Protein AF-A0A7Y5NDA0-F1 (afdb_monomer)

Structure (mmCIF, N/CA/C/O backbone):
data_AF-A0A7Y5NDA0-F1
#
_entry.id   AF-A0A7Y5NDA0-F1
#
loop_
_atom_site.group_PDB
_atom_site.id
_atom_site.type_symbol
_atom_site.label_atom_id
_atom_site.label_alt_id
_atom_site.label_comp_id
_atom_site.label_asym_id
_atom_site.label_entity_id
_atom_site.label_seq_id
_atom_site.pdbx_PDB_ins_code
_atom_site.Cartn_x
_atom_site.Cartn_y
_atom_site.Cartn_z
_atom_site.occupancy
_atom_site.B_iso_or_equiv
_atom_site.auth_seq_id
_atom_site.auth_comp_id
_atom_site.auth_asym_id
_atom_site.auth_atom_id
_atom_site.pdbx_PDB_model_num
ATOM 1 N N . MET A 1 1 ? 15.638 20.061 -11.195 1.00 34.09 1 MET A N 1
ATOM 2 C CA . MET A 1 1 ? 14.274 19.752 -11.671 1.00 34.09 1 MET A CA 1
ATOM 3 C C . MET A 1 1 ? 14.182 20.192 -13.124 1.00 34.09 1 MET A C 1
ATOM 5 O O . MET A 1 1 ? 14.637 21.301 -13.393 1.00 34.09 1 MET A O 1
ATOM 9 N N . PRO A 1 2 ? 13.702 19.348 -14.053 1.00 31.92 2 PRO A N 1
ATOM 10 C CA . PRO A 1 2 ? 13.445 19.763 -15.433 1.00 31.92 2 PRO A CA 1
ATOM 11 C C . PRO A 1 2 ? 12.494 20.969 -15.469 1.00 31.92 2 PRO A C 1
ATOM 13 O O . PRO A 1 2 ? 11.670 21.138 -14.569 1.00 31.92 2 PRO A O 1
ATOM 16 N N . SER A 1 3 ? 12.638 21.820 -16.480 1.00 37.91 3 SER A N 1
ATOM 17 C CA . SER A 1 3 ? 11.752 22.954 -16.754 1.00 37.91 3 SER A CA 1
ATOM 18 C C . SER A 1 3 ? 10.293 22.511 -16.907 1.00 37.91 3 SER A C 1
ATOM 20 O O . SER A 1 3 ? 10.007 21.429 -17.406 1.00 37.91 3 SER A O 1
ATOM 22 N N . ASN A 1 4 ? 9.368 23.376 -16.489 1.00 44.75 4 ASN A N 1
ATOM 23 C CA . ASN A 1 4 ? 7.936 23.124 -16.270 1.00 44.75 4 ASN A CA 1
ATOM 24 C C . ASN A 1 4 ? 7.090 22.848 -17.546 1.00 44.75 4 ASN A C 1
ATOM 26 O O . ASN A 1 4 ? 5.899 23.142 -17.534 1.00 44.75 4 ASN A O 1
ATOM 30 N N . ASN A 1 5 ? 7.680 22.371 -18.653 1.00 55.22 5 ASN A N 1
ATOM 31 C CA . ASN A 1 5 ? 6.973 22.190 -19.933 1.00 55.22 5 ASN A CA 1
ATOM 32 C C . ASN A 1 5 ? 7.448 21.011 -20.816 1.00 55.22 5 ASN A C 1
ATOM 34 O O . ASN A 1 5 ? 6.911 20.847 -21.909 1.00 55.22 5 ASN A O 1
ATOM 38 N N . ASP A 1 6 ? 8.426 20.203 -20.385 1.00 70.81 6 ASP A N 1
ATOM 39 C CA . ASP A 1 6 ? 8.920 19.064 -21.181 1.00 70.81 6 ASP A CA 1
ATOM 40 C C . ASP A 1 6 ? 8.154 17.782 -20.815 1.00 70.81 6 ASP A C 1
ATOM 42 O O . ASP A 1 6 ? 8.123 17.414 -19.638 1.00 70.81 6 ASP A O 1
ATOM 46 N N . LYS A 1 7 ? 7.565 17.084 -21.803 1.00 90.00 7 LYS A N 1
ATOM 47 C CA . LYS A 1 7 ? 6.908 15.786 -21.570 1.00 90.00 7 LYS A CA 1
A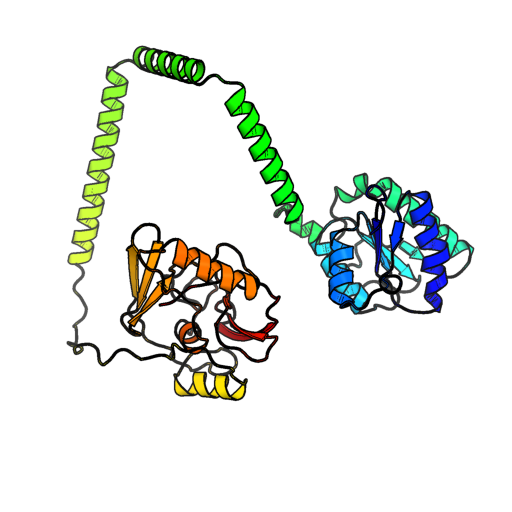TOM 48 C C . LYS A 1 7 ? 7.955 14.755 -21.151 1.00 90.00 7 LYS A C 1
ATOM 50 O O . LYS A 1 7 ? 8.962 14.586 -21.832 1.00 90.00 7 LYS A O 1
ATOM 55 N N . LEU A 1 8 ? 7.748 14.052 -20.048 1.00 93.25 8 LEU A N 1
ATOM 56 C CA . LEU A 1 8 ? 8.723 13.111 -19.499 1.00 93.25 8 LEU A CA 1
ATOM 57 C C . LEU A 1 8 ? 8.429 11.682 -19.972 1.00 93.25 8 LEU A C 1
ATOM 59 O O . LEU A 1 8 ? 7.311 11.194 -19.828 1.00 93.25 8 LEU A O 1
ATOM 63 N N . CYS A 1 9 ? 9.436 10.985 -20.500 1.00 95.50 9 CYS A N 1
ATOM 64 C CA . CYS A 1 9 ? 9.354 9.557 -20.804 1.00 95.50 9 CYS A CA 1
ATOM 65 C C . CYS A 1 9 ? 10.342 8.785 -19.929 1.00 95.50 9 CYS A C 1
ATOM 67 O O . CYS A 1 9 ? 11.556 8.906 -20.101 1.00 95.50 9 CYS A O 1
ATOM 69 N N . PHE A 1 10 ? 9.834 7.974 -19.005 1.00 95.69 10 PHE A N 1
ATOM 70 C CA . PHE A 1 10 ? 10.687 7.172 -18.132 1.00 95.69 10 PHE A CA 1
ATOM 71 C C . PHE A 1 10 ? 10.937 5.784 -18.710 1.00 95.69 10 PHE A C 1
ATOM 73 O O . PHE A 1 10 ? 10.031 5.140 -19.240 1.00 95.69 10 PHE A O 1
ATOM 80 N N . VAL A 1 11 ? 12.188 5.340 -18.631 1.00 96.12 11 VAL A N 1
ATOM 81 C CA . VAL A 1 11 ? 12.659 4.121 -19.286 1.00 96.12 11 VAL A CA 1
ATOM 82 C C . VAL A 1 11 ? 13.026 3.080 -18.236 1.00 96.12 11 VAL A C 1
ATOM 84 O O . VAL A 1 11 ? 14.002 3.242 -17.501 1.00 96.12 11 VAL A O 1
ATOM 87 N N . LEU A 1 12 ? 12.242 2.004 -18.199 1.00 94.69 12 LEU A N 1
ATOM 88 C CA . LEU A 1 12 ? 12.467 0.813 -17.386 1.00 94.69 12 LEU A CA 1
ATOM 89 C C . LEU A 1 12 ? 13.293 -0.162 -18.222 1.00 94.69 12 LEU A C 1
ATOM 91 O O . LEU A 1 12 ? 12.818 -0.674 -19.234 1.00 94.69 12 LEU A O 1
ATOM 95 N N . MET A 1 13 ? 14.552 -0.378 -17.857 1.00 92.50 13 MET A N 1
ATOM 96 C CA . MET A 1 13 ? 15.471 -1.179 -18.664 1.00 92.50 13 MET A CA 1
ATOM 97 C C . MET A 1 13 ? 16.545 -1.823 -17.782 1.00 92.50 13 MET A C 1
ATOM 99 O O . MET A 1 13 ? 17.006 -1.183 -16.833 1.00 92.50 13 MET A O 1
ATOM 103 N N . PRO A 1 14 ? 17.014 -3.044 -18.106 1.00 87.62 14 PRO A N 1
ATOM 104 C CA . PRO A 1 14 ? 18.167 -3.631 -17.434 1.00 87.62 14 PRO A CA 1
ATOM 105 C C . PRO A 1 14 ? 19.421 -2.752 -17.572 1.00 87.62 14 PRO A C 1
ATOM 107 O O . PRO A 1 14 ? 19.750 -2.279 -18.661 1.00 87.62 14 PRO A O 1
ATOM 110 N N . PHE A 1 15 ? 20.187 -2.589 -16.491 1.00 82.62 15 PHE A N 1
ATOM 111 C CA . PHE A 1 15 ? 21.455 -1.845 -16.503 1.00 82.62 15 PHE A CA 1
ATOM 112 C C . PHE A 1 15 ? 22.602 -2.669 -17.101 1.00 82.62 15 PHE A C 1
ATOM 114 O O . PHE A 1 15 ? 23.577 -2.997 -16.424 1.00 82.62 15 PHE A O 1
ATOM 121 N N . ARG A 1 16 ? 22.478 -3.035 -18.378 1.00 82.88 16 ARG A N 1
ATOM 122 C CA . ARG A 1 16 ? 23.508 -3.772 -19.112 1.00 82.88 16 ARG A CA 1
ATOM 123 C C . ARG A 1 16 ? 24.171 -2.897 -20.170 1.00 82.88 16 ARG A C 1
ATOM 125 O O . ARG A 1 16 ? 23.541 -2.031 -20.775 1.00 82.88 16 ARG A O 1
ATOM 132 N N . ASN A 1 17 ? 25.461 -3.129 -20.400 1.00 82.06 17 ASN A N 1
ATOM 133 C CA . ASN A 1 17 ? 26.250 -2.318 -21.328 1.00 82.06 17 ASN A CA 1
ATOM 134 C C . ASN A 1 17 ? 25.899 -2.585 -22.802 1.00 82.06 17 ASN A C 1
ATOM 136 O O . ASN A 1 17 ? 25.958 -1.674 -23.621 1.00 82.06 17 ASN A O 1
ATOM 140 N N . ASP A 1 18 ? 25.499 -3.810 -23.137 1.00 84.06 18 ASP A N 1
ATOM 141 C CA . ASP A 1 18 ? 25.076 -4.211 -24.483 1.00 84.06 18 ASP A CA 1
ATOM 142 C C . ASP A 1 18 ? 23.726 -3.608 -24.900 1.00 84.06 18 ASP A C 1
ATOM 144 O O . ASP A 1 18 ? 23.494 -3.393 -26.084 1.00 84.06 18 ASP A O 1
ATOM 148 N N . LEU A 1 19 ? 22.876 -3.244 -23.936 1.00 88.69 19 LEU A N 1
ATOM 149 C CA . LEU A 1 19 ? 21.615 -2.533 -24.180 1.00 88.69 19 LEU A CA 1
ATOM 150 C C . LEU A 1 19 ? 21.774 -1.006 -24.189 1.00 88.69 19 LEU A C 1
ATOM 152 O O . LEU A 1 19 ? 20.811 -0.264 -24.388 1.00 88.69 19 LEU A O 1
ATOM 156 N N . ARG A 1 20 ? 22.992 -0.494 -23.981 1.00 88.62 20 ARG A N 1
ATOM 157 C CA . ARG A 1 20 ? 23.230 0.952 -23.932 1.00 88.62 20 ARG A CA 1
ATOM 158 C C . ARG A 1 20 ? 22.885 1.631 -25.255 1.00 88.62 20 ARG A C 1
ATOM 160 O O . ARG A 1 20 ? 22.291 2.702 -25.220 1.00 88.62 20 ARG A O 1
ATOM 167 N N . THR A 1 21 ? 23.202 1.000 -26.385 1.00 91.56 21 THR A N 1
ATOM 168 C CA . THR A 1 21 ? 22.882 1.506 -27.731 1.00 91.56 21 THR A CA 1
ATOM 169 C C . THR A 1 21 ? 21.379 1.529 -27.988 1.00 91.56 21 THR A C 1
ATOM 171 O O . THR A 1 21 ? 20.881 2.488 -28.566 1.00 91.56 21 THR A O 1
ATOM 174 N N . VAL A 1 22 ? 20.626 0.550 -27.474 1.00 95.62 22 VAL A N 1
ATOM 175 C CA . VAL A 1 22 ? 19.154 0.558 -27.514 1.00 95.62 22 VAL A CA 1
ATOM 176 C C . VAL A 1 22 ? 18.618 1.818 -26.831 1.00 95.62 22 VAL A C 1
ATOM 178 O O . VAL A 1 22 ? 17.790 2.534 -27.393 1.00 95.62 22 VAL A O 1
ATOM 181 N N . TYR A 1 23 ? 19.142 2.147 -25.647 1.00 95.31 23 TYR A N 1
ATOM 182 C CA . TYR A 1 23 ? 18.744 3.358 -24.936 1.00 95.31 23 TYR A CA 1
ATOM 183 C C . TYR A 1 23 ? 19.170 4.643 -25.660 1.00 95.31 23 TYR A C 1
ATOM 185 O O . TYR A 1 23 ? 18.343 5.527 -25.878 1.00 95.31 23 TYR A O 1
ATOM 193 N N . THR A 1 24 ? 20.445 4.767 -26.037 1.00 92.44 24 THR A N 1
ATOM 194 C CA . THR A 1 24 ? 20.992 6.025 -26.565 1.00 92.44 24 THR A CA 1
ATOM 195 C C . THR A 1 24 ? 20.630 6.289 -28.018 1.00 92.44 24 THR A C 1
ATOM 197 O O . THR A 1 24 ? 20.357 7.432 -28.362 1.00 92.44 24 THR A O 1
ATOM 200 N N . GLU A 1 25 ? 20.642 5.268 -28.873 1.00 92.38 25 GLU A N 1
ATOM 201 C CA . GLU A 1 25 ? 20.460 5.435 -30.320 1.00 92.38 25 GLU A CA 1
ATOM 202 C C . GLU A 1 25 ? 19.008 5.253 -30.752 1.00 92.38 25 GLU A C 1
ATOM 204 O O . GLU A 1 25 ? 18.574 5.931 -31.685 1.00 92.38 25 GLU A O 1
ATOM 209 N N . ALA A 1 26 ? 18.241 4.387 -30.078 1.00 96.62 26 ALA A N 1
ATOM 210 C CA . ALA A 1 26 ? 16.834 4.176 -30.408 1.00 96.62 26 ALA A CA 1
ATOM 211 C C . ALA A 1 26 ? 15.884 4.965 -29.497 1.00 96.62 26 ALA A C 1
ATOM 213 O O . ALA A 1 26 ? 15.166 5.838 -29.983 1.00 96.62 26 ALA A O 1
ATOM 214 N N . ILE A 1 27 ? 15.884 4.689 -28.188 1.00 97.56 27 ILE A N 1
ATOM 215 C CA . ILE A 1 27 ? 14.879 5.238 -27.262 1.00 97.56 27 ILE A CA 1
ATOM 216 C C . ILE A 1 27 ? 15.010 6.758 -27.118 1.00 97.56 27 ILE A C 1
ATOM 218 O O . ILE A 1 27 ? 14.031 7.466 -27.342 1.00 97.56 27 ILE A O 1
ATOM 222 N N . LYS A 1 28 ? 16.203 7.283 -26.794 1.00 96.06 28 LYS A N 1
ATOM 223 C CA . LYS A 1 28 ? 16.413 8.739 -26.683 1.00 96.06 28 LYS A CA 1
ATOM 224 C C . LYS A 1 28 ? 16.078 9.461 -27.984 1.00 96.06 28 LYS A C 1
ATOM 226 O O . LYS A 1 28 ? 15.317 10.419 -27.961 1.00 96.06 28 LYS A O 1
ATOM 231 N N . THR A 1 29 ? 16.561 8.946 -29.114 1.00 94.94 29 THR A N 1
ATOM 232 C CA . THR A 1 29 ? 16.276 9.507 -30.441 1.00 94.94 29 THR A CA 1
ATOM 233 C C . THR A 1 29 ? 14.778 9.560 -30.749 1.00 94.94 29 THR A C 1
ATOM 235 O O . THR A 1 29 ? 14.307 10.539 -31.325 1.00 94.94 29 THR A O 1
ATOM 238 N N . ALA A 1 30 ? 14.026 8.513 -30.397 1.00 97.00 30 ALA A N 1
ATOM 239 C CA . ALA A 1 30 ? 12.579 8.470 -30.584 1.00 97.00 30 ALA A CA 1
ATOM 240 C C . ALA A 1 30 ? 11.863 9.487 -29.686 1.00 97.00 30 ALA A C 1
ATOM 242 O O . ALA A 1 30 ? 11.019 10.242 -30.167 1.00 97.00 30 ALA A O 1
ATOM 243 N N . CYS A 1 31 ? 12.238 9.542 -28.406 1.00 96.81 31 CYS A N 1
ATOM 244 C CA . CYS A 1 31 ? 11.687 10.494 -27.448 1.00 96.81 31 CYS A CA 1
ATOM 245 C C . CYS A 1 31 ? 11.939 11.941 -27.880 1.00 96.81 31 CYS A C 1
ATOM 247 O O . CYS A 1 31 ? 10.984 12.708 -27.971 1.00 96.81 31 CYS A O 1
ATOM 249 N N . ASP A 1 32 ? 13.179 12.290 -28.234 1.00 94.38 32 ASP A N 1
ATOM 250 C CA . ASP A 1 32 ? 13.547 13.651 -28.635 1.00 94.38 32 ASP A CA 1
ATOM 251 C C . ASP A 1 32 ? 12.742 14.113 -29.862 1.00 94.38 32 ASP A C 1
ATOM 253 O O . ASP A 1 32 ? 12.245 15.240 -29.896 1.00 94.38 32 ASP A O 1
ATOM 257 N N . LYS A 1 33 ? 12.544 13.230 -30.853 1.00 93.75 33 LYS A N 1
ATOM 258 C CA . LYS A 1 33 ? 11.717 13.519 -32.040 1.00 93.75 33 LYS A CA 1
ATOM 259 C C . LYS A 1 33 ? 10.239 13.711 -31.705 1.00 93.75 33 LYS A C 1
ATOM 261 O O . LYS A 1 33 ? 9.610 14.598 -32.271 1.00 93.75 33 LYS A O 1
ATOM 266 N N . ALA A 1 34 ? 9.710 12.916 -30.777 1.00 94.31 34 ALA A N 1
ATOM 267 C CA . ALA A 1 34 ? 8.322 12.997 -30.327 1.00 94.31 34 ALA A CA 1
ATOM 268 C C . ALA A 1 34 ? 8.077 14.113 -29.285 1.00 94.31 34 ALA A C 1
ATOM 270 O O . ALA A 1 34 ? 6.958 14.264 -28.791 1.00 94.31 34 ALA A O 1
ATOM 271 N N . GLY A 1 35 ? 9.105 14.894 -28.923 1.00 94.00 35 GLY A N 1
ATOM 272 C CA . GLY A 1 35 ? 9.005 15.971 -27.933 1.00 94.00 35 GLY A CA 1
ATOM 273 C C . GLY A 1 35 ? 8.971 15.491 -26.477 1.00 94.00 35 GLY A C 1
ATOM 274 O O . GLY A 1 35 ? 8.459 16.201 -25.611 1.00 94.00 35 GLY A O 1
ATOM 275 N N . PHE A 1 36 ? 9.496 14.296 -26.203 1.00 94.94 36 PHE A N 1
ATOM 276 C CA . PHE A 1 36 ? 9.657 13.741 -24.863 1.00 94.94 36 PHE A CA 1
ATOM 277 C C . PHE A 1 36 ? 11.116 13.785 -24.414 1.00 94.94 36 PHE A C 1
ATOM 279 O O . PHE A 1 36 ? 12.033 13.462 -25.162 1.00 94.94 36 PHE A O 1
ATOM 286 N N . LYS A 1 37 ? 11.333 14.066 -23.133 1.00 94.25 37 LYS A N 1
ATOM 287 C CA . LYS A 1 37 ? 12.618 13.886 -22.471 1.00 94.25 37 LYS A CA 1
ATOM 288 C C . LYS A 1 37 ? 12.718 12.468 -21.918 1.00 94.25 37 LYS A C 1
ATOM 290 O O . LYS A 1 37 ? 12.041 12.134 -20.946 1.00 94.25 37 LYS A O 1
ATOM 295 N N . ALA A 1 38 ? 13.575 11.646 -22.517 1.00 94.44 38 ALA A N 1
ATOM 296 C CA . ALA A 1 38 ? 13.883 10.313 -22.007 1.00 94.44 38 ALA A CA 1
ATOM 297 C C . ALA A 1 38 ? 14.742 10.383 -20.733 1.00 94.44 38 ALA A C 1
ATOM 299 O O . ALA A 1 38 ? 15.753 11.087 -20.703 1.00 94.44 38 ALA A O 1
ATOM 300 N N . VAL A 1 39 ? 14.355 9.633 -19.699 1.00 91.38 39 VAL A N 1
ATOM 301 C CA . VAL A 1 39 ? 15.121 9.486 -18.454 1.00 91.38 39 VAL A CA 1
ATOM 302 C C . VAL A 1 39 ? 15.179 8.016 -18.056 1.00 91.38 39 VAL A C 1
ATOM 304 O O . VAL A 1 39 ? 14.151 7.341 -18.017 1.00 91.38 39 VAL A O 1
ATOM 307 N N . ARG A 1 40 ? 16.377 7.536 -17.716 1.00 88.94 40 ARG A N 1
ATOM 308 C CA . ARG A 1 40 ? 16.612 6.199 -17.158 1.00 88.94 40 ARG A CA 1
ATOM 309 C C . ARG A 1 40 ? 17.076 6.306 -15.709 1.00 88.94 40 ARG A C 1
ATOM 311 O O . ARG A 1 40 ? 17.690 7.294 -15.315 1.00 88.94 40 ARG A O 1
ATOM 318 N N . ALA A 1 41 ? 16.772 5.285 -14.915 1.00 75.06 41 ALA A N 1
ATOM 319 C CA . ALA A 1 41 ? 17.006 5.282 -13.473 1.00 75.06 41 ALA A CA 1
ATOM 320 C C . ALA A 1 41 ? 18.481 5.473 -13.047 1.00 75.06 41 ALA A C 1
ATOM 322 O O . ALA A 1 41 ? 18.730 6.025 -11.982 1.00 75.06 41 ALA A O 1
ATOM 323 N N . ASP A 1 42 ? 19.464 5.091 -13.865 1.00 71.75 42 ASP A N 1
ATOM 324 C CA . ASP A 1 42 ? 20.896 5.322 -13.604 1.00 71.75 42 ASP A CA 1
ATOM 325 C C . ASP A 1 42 ? 21.373 6.746 -13.946 1.00 71.75 42 ASP A C 1
ATOM 327 O O . ASP A 1 42 ? 22.456 7.150 -13.530 1.00 71.75 42 ASP A O 1
ATOM 331 N N . GLU A 1 43 ? 20.572 7.532 -14.671 1.00 75.25 43 GLU A N 1
ATOM 332 C CA . GLU A 1 43 ? 20.839 8.953 -14.943 1.00 75.25 43 GLU A CA 1
ATOM 333 C C . GLU A 1 43 ? 20.333 9.869 -13.815 1.00 75.25 43 GLU A C 1
ATOM 335 O O . GLU A 1 43 ? 20.537 11.086 -13.843 1.00 75.25 43 GLU A O 1
ATOM 340 N N . LEU A 1 44 ? 19.681 9.291 -12.802 1.00 66.38 44 LEU A N 1
ATOM 341 C CA . LEU A 1 44 ? 19.203 9.990 -11.617 1.00 66.38 44 LEU A CA 1
ATOM 342 C C . LEU A 1 44 ? 20.374 10.225 -10.652 1.00 66.38 44 LEU A C 1
ATOM 344 O O . LEU A 1 44 ? 20.726 9.382 -9.834 1.00 66.38 44 LEU A O 1
ATOM 348 N N . ILE A 1 45 ? 21.010 11.391 -10.767 1.00 51.44 45 ILE A N 1
ATOM 349 C CA . ILE A 1 45 ? 22.143 11.783 -9.919 1.00 51.44 45 ILE A CA 1
ATOM 350 C C . ILE A 1 45 ? 21.623 12.326 -8.575 1.00 51.44 45 ILE A C 1
ATOM 352 O O . ILE A 1 45 ? 21.056 13.419 -8.523 1.00 51.44 45 ILE A O 1
ATOM 356 N N . GLY A 1 46 ? 21.852 11.599 -7.475 1.00 52.56 46 GLY A N 1
ATOM 357 C CA . GLY A 1 46 ? 21.567 12.061 -6.108 1.00 52.56 46 GLY A CA 1
ATOM 358 C C . GLY A 1 46 ? 21.774 10.985 -5.024 1.00 52.56 46 GLY A C 1
ATOM 359 O O . GLY A 1 46 ? 21.818 9.802 -5.344 1.00 52.56 46 GLY A O 1
ATOM 360 N N . PRO A 1 47 ? 21.908 11.356 -3.733 1.00 34.69 47 PRO A N 1
ATOM 361 C CA . PRO A 1 47 ? 22.146 10.424 -2.618 1.00 34.69 47 PRO A CA 1
ATOM 362 C C . PRO A 1 47 ? 20.861 9.715 -2.128 1.00 34.69 47 PRO A C 1
ATOM 364 O O . PRO A 1 47 ? 20.678 9.509 -0.928 1.00 34.69 47 PRO A O 1
ATOM 367 N N . PHE A 1 48 ? 19.930 9.401 -3.032 1.00 46.03 48 PHE A N 1
ATOM 368 C CA . PHE A 1 48 ? 18.561 8.999 -2.699 1.00 46.03 48 PHE A CA 1
ATOM 369 C C . PHE A 1 48 ? 18.324 7.489 -2.838 1.00 46.03 48 PHE A C 1
ATOM 371 O O . PHE A 1 48 ? 19.120 6.747 -3.413 1.00 46.03 48 PHE A O 1
ATOM 378 N N . ASN A 1 49 ? 17.217 7.015 -2.260 1.00 55.50 49 ASN A N 1
ATOM 379 C CA . ASN A 1 49 ? 16.805 5.622 -2.384 1.00 55.50 49 ASN A CA 1
ATOM 380 C C . ASN A 1 49 ? 16.266 5.383 -3.801 1.00 55.50 49 ASN A C 1
ATOM 382 O O . ASN A 1 49 ? 15.139 5.771 -4.103 1.00 55.50 49 ASN A O 1
ATOM 386 N N . ILE A 1 50 ? 17.067 4.700 -4.620 1.00 59.91 50 ILE A N 1
ATOM 387 C CA . ILE A 1 50 ? 16.809 4.387 -6.033 1.00 59.91 50 ILE A CA 1
ATOM 388 C C . ILE A 1 50 ? 15.379 3.869 -6.258 1.00 59.91 50 ILE A C 1
ATOM 390 O O . ILE A 1 50 ? 14.712 4.285 -7.200 1.00 59.91 50 ILE A O 1
ATOM 394 N N . HIS A 1 51 ? 14.857 3.024 -5.363 1.00 60.81 51 HIS A N 1
ATOM 395 C CA . HIS A 1 51 ? 13.510 2.468 -5.509 1.00 60.81 51 HIS A CA 1
ATOM 396 C C . HIS A 1 51 ? 12.405 3.510 -5.339 1.00 60.81 51 HIS A C 1
ATOM 398 O O . HIS A 1 51 ? 11.398 3.448 -6.038 1.00 60.81 51 HIS A O 1
ATOM 404 N N . ARG A 1 52 ? 12.567 4.469 -4.420 1.00 65.44 52 ARG A N 1
ATOM 405 C CA . ARG A 1 52 ? 11.576 5.533 -4.224 1.00 65.44 52 ARG A CA 1
ATOM 406 C C . ARG A 1 52 ? 11.521 6.441 -5.448 1.00 65.44 52 ARG A C 1
ATOM 408 O O . ARG A 1 52 ? 10.428 6.745 -5.918 1.00 65.44 52 ARG A O 1
ATOM 415 N N . ASP A 1 53 ? 12.683 6.809 -5.969 1.00 69.06 53 ASP A N 1
ATOM 416 C CA . ASP A 1 53 ? 12.784 7.698 -7.120 1.00 69.06 53 ASP A CA 1
ATOM 417 C C . ASP A 1 53 ? 12.184 7.031 -8.360 1.00 69.06 53 ASP A C 1
ATOM 419 O O . ASP A 1 53 ? 11.348 7.634 -9.022 1.00 69.06 53 ASP A O 1
ATOM 423 N N . ILE A 1 54 ? 12.497 5.756 -8.620 1.00 78.00 54 ILE A N 1
ATOM 424 C CA . ILE A 1 54 ? 11.896 4.984 -9.721 1.00 78.00 54 ILE A CA 1
ATOM 425 C C . ILE A 1 54 ? 10.366 5.045 -9.669 1.00 78.00 54 ILE A C 1
ATOM 427 O O . ILE A 1 54 ? 9.729 5.354 -10.675 1.00 78.00 54 ILE A O 1
ATOM 431 N N . ILE A 1 55 ? 9.762 4.813 -8.498 1.00 81.44 55 ILE A N 1
ATOM 432 C CA . ILE A 1 55 ? 8.306 4.906 -8.352 1.00 81.44 55 ILE A CA 1
ATOM 433 C C . ILE A 1 55 ? 7.813 6.338 -8.603 1.00 81.44 55 ILE A C 1
ATOM 435 O O . ILE A 1 55 ? 6.852 6.523 -9.348 1.00 81.44 55 ILE A O 1
ATOM 439 N N . GLU A 1 56 ? 8.463 7.361 -8.043 1.00 78.00 56 GLU A N 1
ATOM 440 C CA . GLU A 1 56 ? 8.097 8.767 -8.279 1.00 78.00 56 GLU A CA 1
ATOM 441 C C . GLU A 1 56 ? 8.181 9.147 -9.772 1.00 78.00 56 GLU A C 1
ATOM 443 O O . GLU A 1 56 ? 7.285 9.825 -10.286 1.00 78.00 56 GLU A O 1
ATOM 448 N N . TYR A 1 57 ? 9.183 8.651 -10.502 1.00 85.19 57 TYR A N 1
ATOM 449 C CA . TYR A 1 57 ? 9.316 8.832 -11.949 1.00 85.19 57 TYR A CA 1
ATOM 450 C C . TYR A 1 57 ? 8.224 8.089 -12.727 1.00 85.19 57 TYR A C 1
ATOM 452 O O . TYR A 1 57 ? 7.613 8.680 -13.615 1.00 85.19 57 TYR A O 1
ATOM 460 N N . ILE A 1 58 ? 7.885 6.848 -12.366 1.00 85.75 58 ILE A N 1
ATOM 461 C CA . ILE A 1 58 ? 6.751 6.120 -12.968 1.00 85.75 58 ILE A CA 1
ATOM 462 C C . ILE A 1 58 ? 5.442 6.917 -12.796 1.00 85.75 58 ILE A C 1
ATOM 464 O O . ILE A 1 58 ? 4.652 7.058 -13.739 1.00 85.75 58 ILE A O 1
ATOM 468 N N . PHE A 1 59 ? 5.209 7.469 -11.602 1.00 81.38 59 PHE A N 1
ATOM 469 C CA . PHE A 1 59 ? 4.022 8.278 -11.323 1.00 81.38 59 PHE A CA 1
ATOM 470 C C . PHE A 1 59 ? 3.992 9.573 -12.142 1.00 81.38 59 PHE A C 1
ATOM 472 O O . PHE A 1 59 ? 2.961 9.884 -12.737 1.00 81.38 59 PHE A O 1
ATOM 479 N N . SER A 1 60 ? 5.104 10.306 -12.178 1.00 81.62 60 SER A N 1
ATOM 480 C CA . SER A 1 60 ? 5.180 11.654 -12.757 1.00 81.62 60 SER A CA 1
ATOM 481 C C . SER A 1 60 ? 5.399 11.705 -14.270 1.00 81.62 60 SER A C 1
ATOM 483 O O . SER A 1 60 ? 5.171 12.755 -14.860 1.00 81.62 60 SER A O 1
ATOM 485 N N . SER A 1 61 ? 5.811 10.606 -14.907 1.00 89.00 61 SER A N 1
ATOM 486 C CA . SER A 1 61 ? 6.111 10.598 -16.348 1.00 89.00 61 SER A CA 1
ATOM 487 C C . SER A 1 61 ? 4.868 10.622 -17.224 1.00 89.00 61 SER A C 1
ATOM 489 O O . SER A 1 61 ? 3.861 10.009 -16.892 1.00 89.00 61 SER A O 1
ATOM 491 N N . ASP A 1 62 ? 4.938 11.257 -18.384 1.00 92.12 62 ASP A N 1
ATOM 492 C CA . ASP A 1 62 ? 3.859 11.274 -19.373 1.00 92.12 62 ASP A CA 1
ATOM 493 C C . ASP A 1 62 ? 3.794 9.966 -20.173 1.00 92.12 62 ASP A C 1
ATOM 495 O O . ASP A 1 62 ? 2.708 9.510 -20.521 1.00 92.12 62 ASP A O 1
ATOM 499 N N . ALA A 1 63 ? 4.943 9.324 -20.399 1.00 95.31 63 ALA A N 1
ATOM 500 C CA . ALA A 1 63 ? 5.068 8.032 -21.069 1.00 95.31 63 ALA A CA 1
ATOM 501 C C . ALA A 1 63 ? 6.044 7.108 -20.329 1.00 95.31 63 ALA A C 1
ATOM 503 O O . ALA A 1 63 ? 6.928 7.567 -19.600 1.00 95.31 63 ALA A O 1
ATOM 504 N N . ILE A 1 64 ? 5.889 5.797 -20.521 1.00 96.69 64 ILE A N 1
ATOM 505 C CA . ILE A 1 64 ? 6.810 4.788 -19.990 1.00 96.69 64 ILE A CA 1
ATOM 506 C C . ILE A 1 64 ? 7.221 3.847 -21.118 1.00 96.69 64 ILE A C 1
ATOM 508 O O . ILE A 1 64 ? 6.367 3.356 -21.852 1.00 96.69 64 ILE A O 1
ATOM 512 N N . ILE A 1 65 ? 8.516 3.560 -21.228 1.00 97.81 65 ILE A N 1
ATOM 513 C CA . ILE A 1 65 ? 9.048 2.512 -22.108 1.00 97.81 65 ILE A CA 1
ATOM 514 C C . ILE A 1 65 ? 9.659 1.431 -21.224 1.00 97.81 65 ILE A C 1
ATOM 516 O O . ILE A 1 65 ? 10.503 1.739 -20.387 1.00 97.81 65 ILE A O 1
ATOM 520 N N . ALA A 1 66 ? 9.234 0.182 -21.399 1.00 97.12 66 ALA A N 1
ATOM 521 C CA . ALA A 1 66 ? 9.725 -0.958 -20.635 1.00 97.12 66 ALA A CA 1
ATOM 522 C C . ALA A 1 66 ? 10.411 -1.976 -21.551 1.00 97.12 66 ALA A C 1
ATOM 524 O O . ALA A 1 66 ? 9.762 -2.559 -22.420 1.00 97.12 66 ALA A O 1
ATOM 525 N N . ASP A 1 67 ? 11.709 -2.192 -21.343 1.00 97.06 67 ASP A N 1
ATOM 526 C CA . ASP A 1 67 ? 12.493 -3.211 -22.038 1.00 97.06 67 ASP A CA 1
ATOM 527 C C . ASP A 1 67 ? 12.486 -4.528 -21.257 1.00 97.06 67 ASP A C 1
ATOM 529 O O . ASP A 1 67 ? 13.119 -4.659 -20.209 1.00 97.06 67 ASP A O 1
ATOM 533 N N . LEU A 1 68 ? 11.751 -5.505 -21.783 1.00 96.31 68 LEU A N 1
ATOM 534 C CA . LEU A 1 68 ? 11.489 -6.794 -21.142 1.00 96.31 68 LEU A CA 1
ATOM 535 C C . LEU A 1 68 ? 12.529 -7.867 -21.490 1.00 96.31 68 LEU A C 1
ATOM 537 O O . LEU A 1 68 ? 12.341 -9.041 -21.157 1.00 96.31 68 LEU A O 1
ATOM 541 N N . THR A 1 69 ? 13.615 -7.472 -22.157 1.00 93.56 69 THR A N 1
ATOM 542 C CA . THR A 1 69 ? 14.705 -8.366 -22.552 1.00 93.56 69 THR A CA 1
ATOM 543 C C . THR A 1 69 ? 15.297 -9.087 -21.334 1.00 93.56 69 THR A C 1
ATOM 545 O O . THR A 1 69 ? 15.512 -8.508 -20.267 1.00 93.56 69 THR A O 1
ATOM 548 N N . ASP A 1 70 ? 15.526 -10.386 -21.505 1.00 89.62 70 ASP A N 1
ATOM 549 C CA . ASP A 1 70 ? 16.040 -11.362 -20.539 1.00 89.62 70 ASP A CA 1
ATOM 550 C C . ASP A 1 70 ? 15.190 -11.562 -19.285 1.00 89.62 70 ASP A C 1
ATOM 552 O O . ASP A 1 70 ? 15.667 -12.096 -18.284 1.00 89.62 70 ASP A O 1
ATOM 556 N N . TRP A 1 71 ? 13.928 -11.136 -19.327 1.00 89.81 71 TRP A N 1
ATOM 557 C CA . TRP A 1 71 ? 12.975 -11.346 -18.240 1.00 89.81 71 TRP A CA 1
ATOM 558 C C . TRP A 1 71 ? 13.465 -10.772 -16.908 1.00 89.81 71 TRP A C 1
ATOM 560 O O . TRP A 1 71 ? 13.312 -11.384 -15.851 1.00 89.81 71 TRP A O 1
ATOM 570 N N . ASN A 1 72 ? 14.086 -9.589 -16.956 1.00 91.69 72 ASN A N 1
ATOM 571 C CA . ASN A 1 72 ? 14.647 -8.961 -15.769 1.00 91.69 72 ASN A CA 1
ATOM 572 C C . ASN A 1 72 ? 13.562 -8.755 -14.687 1.00 91.69 72 ASN A C 1
ATOM 574 O O . ASN A 1 72 ? 12.661 -7.934 -14.887 1.00 91.69 72 ASN A O 1
ATOM 578 N N . PRO A 1 73 ? 13.648 -9.423 -13.518 1.00 88.81 73 PRO A N 1
ATOM 579 C CA . PRO A 1 73 ? 12.580 -9.382 -12.518 1.00 88.81 73 PRO A CA 1
ATOM 580 C C . PRO A 1 73 ? 12.269 -7.975 -11.998 1.00 88.81 73 PRO A C 1
ATOM 582 O O . PRO A 1 73 ? 11.120 -7.679 -11.675 1.00 88.81 73 PRO A O 1
ATOM 585 N N . ASN A 1 74 ? 13.273 -7.093 -11.949 1.00 87.56 74 ASN A N 1
ATOM 586 C CA . ASN A 1 74 ? 13.087 -5.717 -11.490 1.00 87.56 74 ASN A CA 1
ATOM 587 C C . ASN A 1 74 ? 12.245 -4.920 -12.489 1.00 87.56 74 ASN A C 1
ATOM 589 O O . ASN A 1 74 ? 11.306 -4.239 -12.085 1.00 87.56 74 ASN A O 1
ATOM 593 N N . VAL A 1 75 ? 12.515 -5.075 -13.789 1.00 91.88 75 VAL A N 1
ATOM 594 C CA . VAL A 1 75 ? 11.733 -4.400 -14.833 1.00 91.88 75 VAL A CA 1
ATOM 595 C C . VAL A 1 75 ? 10.291 -4.908 -14.842 1.00 91.88 75 VAL A C 1
ATOM 597 O O . VAL A 1 75 ? 9.369 -4.112 -14.977 1.00 91.88 75 VAL A O 1
ATOM 600 N N . PHE A 1 76 ? 10.061 -6.206 -14.622 1.00 93.19 76 PHE A N 1
ATOM 601 C CA . PHE A 1 76 ? 8.703 -6.757 -14.504 1.00 93.19 76 PHE A CA 1
ATOM 602 C C . PHE A 1 76 ? 7.955 -6.238 -13.268 1.00 93.19 76 PHE A C 1
ATOM 604 O O . PHE A 1 76 ? 6.755 -5.963 -13.342 1.00 93.19 76 PHE A O 1
ATOM 611 N N . TYR A 1 77 ? 8.650 -6.058 -12.143 1.00 90.06 77 TYR A N 1
ATOM 612 C CA . TYR A 1 77 ? 8.069 -5.429 -10.958 1.00 90.06 77 TYR A CA 1
ATOM 613 C C . TYR A 1 77 ? 7.656 -3.974 -11.241 1.00 90.06 77 TYR A C 1
ATOM 615 O O . TYR A 1 77 ? 6.519 -3.583 -10.970 1.00 90.06 77 TYR A O 1
ATOM 623 N N . GLU A 1 78 ? 8.546 -3.185 -11.844 1.00 91.94 78 GLU A N 1
ATOM 624 C CA . GLU A 1 78 ? 8.286 -1.791 -12.230 1.00 91.94 78 GLU A CA 1
ATOM 625 C C . GLU A 1 78 ? 7.170 -1.679 -13.279 1.00 91.94 78 GLU A C 1
ATOM 627 O O . GLU A 1 78 ? 6.306 -0.807 -13.171 1.00 91.94 78 GLU A O 1
ATOM 632 N N . LEU A 1 79 ? 7.128 -2.606 -14.242 1.00 94.19 79 LEU A N 1
ATOM 633 C CA . LEU A 1 79 ? 6.061 -2.741 -15.233 1.00 94.19 79 LEU A CA 1
ATOM 634 C C . LEU A 1 79 ? 4.702 -2.956 -14.559 1.00 94.19 79 LEU A C 1
ATOM 636 O O . LEU A 1 79 ? 3.727 -2.297 -14.920 1.00 94.19 79 LEU A O 1
ATOM 640 N N . GLY A 1 80 ? 4.636 -3.835 -13.555 1.00 92.62 80 GLY A N 1
ATOM 641 C CA . GLY A 1 80 ? 3.423 -4.067 -12.773 1.00 92.62 80 GLY A CA 1
ATOM 642 C C . GLY A 1 80 ? 2.921 -2.794 -12.086 1.00 92.62 80 GLY A C 1
ATOM 643 O O . GLY A 1 80 ? 1.728 -2.483 -12.147 1.00 92.62 80 GLY A O 1
ATOM 644 N N . VAL A 1 81 ? 3.828 -2.007 -11.497 1.00 89.75 81 VAL A N 1
ATOM 645 C CA . VAL A 1 81 ? 3.480 -0.714 -10.886 1.00 89.75 81 VAL A CA 1
ATOM 646 C C . VAL A 1 81 ? 3.029 0.301 -11.942 1.00 89.75 81 VAL A C 1
ATOM 648 O O . VAL A 1 81 ? 2.009 0.964 -11.753 1.00 89.75 81 VAL A O 1
ATOM 651 N N . ALA A 1 82 ? 3.724 0.387 -13.078 1.00 91.69 82 ALA A N 1
ATOM 652 C CA . ALA A 1 82 ? 3.353 1.258 -14.191 1.00 91.69 82 ALA A CA 1
ATOM 653 C C . ALA A 1 82 ? 1.941 0.944 -14.715 1.00 91.69 82 ALA A C 1
ATOM 655 O O . ALA A 1 82 ? 1.097 1.841 -14.804 1.00 91.69 82 ALA A O 1
ATOM 656 N N . HIS A 1 83 ? 1.652 -0.339 -14.958 1.00 93.19 83 HIS A N 1
ATOM 657 C CA . HIS A 1 83 ? 0.329 -0.835 -15.341 1.00 93.19 83 HIS A CA 1
ATOM 658 C C . HIS A 1 83 ? -0.743 -0.476 -14.306 1.00 93.19 83 HIS A C 1
ATOM 660 O O . HIS A 1 83 ? -1.853 -0.089 -14.674 1.00 93.19 83 HIS A O 1
ATOM 666 N N . ALA A 1 84 ? -0.418 -0.538 -13.013 1.00 88.19 84 ALA A N 1
ATOM 667 C CA . ALA A 1 84 ? -1.328 -0.170 -11.934 1.00 88.19 84 ALA A CA 1
ATOM 668 C C . ALA A 1 84 ? -1.569 1.336 -11.796 1.00 88.19 84 ALA A C 1
ATOM 670 O O . ALA A 1 84 ? -2.528 1.720 -11.131 1.00 88.19 84 ALA A O 1
ATOM 671 N N . ILE A 1 85 ? -0.772 2.202 -12.417 1.00 81.19 85 ILE A N 1
ATOM 672 C CA . ILE A 1 85 ? -0.949 3.655 -12.326 1.00 81.19 85 ILE A CA 1
ATOM 673 C C . ILE A 1 85 ? -1.760 4.146 -13.516 1.00 81.19 85 ILE A C 1
ATOM 675 O O . ILE A 1 85 ? -2.898 4.584 -13.340 1.00 81.19 85 ILE A O 1
ATOM 679 N N . ALA A 1 86 ? -1.228 4.003 -14.727 1.00 78.06 86 ALA A N 1
ATOM 680 C CA . ALA A 1 86 ? -1.823 4.587 -15.921 1.00 78.06 86 ALA A CA 1
ATOM 681 C C . ALA A 1 86 ? -1.563 3.740 -17.168 1.00 78.06 86 ALA A C 1
ATOM 683 O O . ALA A 1 86 ? -0.614 2.966 -17.250 1.00 78.06 86 ALA A O 1
ATOM 684 N N . ASN A 1 87 ? -2.416 3.923 -18.168 1.00 86.38 87 ASN A N 1
ATOM 685 C CA . ASN A 1 87 ? -2.355 3.206 -19.431 1.00 86.38 87 ASN A CA 1
ATOM 686 C C . ASN A 1 87 ? -1.434 3.913 -20.443 1.00 86.38 87 ASN A C 1
ATOM 688 O O . ASN A 1 87 ? -1.895 4.406 -21.469 1.00 86.38 87 ASN A O 1
ATOM 692 N N . LYS A 1 88 ? -0.145 4.031 -20.102 1.00 91.88 88 LYS A N 1
ATOM 693 C CA . LYS A 1 88 ? 0.846 4.854 -20.830 1.00 91.88 88 LYS A CA 1
ATOM 694 C C . LYS A 1 88 ? 2.174 4.135 -21.114 1.00 91.88 88 LYS A C 1
ATOM 696 O O . LYS A 1 88 ? 3.189 4.784 -21.355 1.00 91.88 88 LYS A O 1
ATOM 701 N N . THR A 1 89 ? 2.171 2.803 -21.052 1.00 95.88 89 THR A N 1
ATOM 702 C CA . THR A 1 89 ? 3.380 1.978 -21.180 1.00 95.88 89 THR A CA 1
ATOM 703 C C . THR A 1 89 ? 3.522 1.383 -22.579 1.00 95.88 89 THR A C 1
ATOM 705 O O . THR A 1 89 ? 2.584 0.776 -23.095 1.00 95.88 89 THR A O 1
ATOM 708 N N . ILE A 1 90 ? 4.714 1.514 -23.158 1.00 97.38 90 ILE A N 1
ATOM 709 C CA . ILE A 1 90 ? 5.160 0.863 -24.391 1.00 97.38 90 ILE A CA 1
ATOM 710 C C . ILE A 1 90 ? 6.120 -0.261 -23.993 1.00 97.38 90 ILE A C 1
ATOM 712 O O . ILE A 1 90 ? 7.136 -0.006 -23.348 1.00 97.38 90 ILE A O 1
ATOM 716 N N . MET A 1 91 ? 5.808 -1.502 -24.364 1.00 97.56 91 MET A N 1
ATOM 717 C CA . MET A 1 91 ? 6.678 -2.653 -24.103 1.00 97.56 91 MET A CA 1
ATOM 718 C C . MET A 1 91 ? 7.563 -2.934 -25.317 1.00 97.56 91 MET A C 1
ATOM 720 O O . MET A 1 91 ? 7.074 -2.939 -26.452 1.00 97.56 91 MET A O 1
ATOM 724 N N . ILE A 1 92 ? 8.847 -3.186 -25.072 1.00 97.88 92 ILE A N 1
ATOM 725 C CA . ILE A 1 92 ? 9.824 -3.593 -26.085 1.00 97.88 92 ILE A CA 1
ATOM 726 C C . ILE A 1 92 ? 10.560 -4.857 -25.623 1.00 97.88 92 ILE A C 1
ATOM 728 O O . ILE A 1 92 ? 10.700 -5.093 -24.423 1.00 97.88 92 ILE A O 1
ATOM 732 N N . VAL A 1 93 ? 11.022 -5.682 -26.561 1.00 96.75 93 VAL A N 1
ATOM 733 C CA . VAL A 1 93 ? 11.761 -6.916 -26.257 1.00 96.75 93 VAL A CA 1
ATOM 734 C C . VAL A 1 93 ? 12.712 -7.280 -27.394 1.00 96.75 93 VAL A C 1
ATOM 736 O O . VAL A 1 93 ? 12.404 -7.064 -28.569 1.00 96.75 93 VAL A O 1
ATOM 739 N N . GLN A 1 94 ? 13.866 -7.859 -27.079 1.00 95.81 94 GLN A N 1
ATOM 740 C CA . GLN A 1 94 ? 14.751 -8.397 -28.104 1.00 95.81 94 GLN A CA 1
ATOM 741 C C . GLN A 1 94 ? 14.112 -9.607 -28.819 1.00 95.81 94 GLN A C 1
ATOM 743 O O . GLN A 1 94 ? 13.515 -10.491 -28.201 1.00 95.81 94 GLN A O 1
ATOM 748 N N . LYS A 1 95 ? 14.233 -9.657 -30.150 1.00 94.38 95 LYS A N 1
ATOM 749 C CA . LYS A 1 95 ? 13.718 -10.734 -31.007 1.00 94.38 95 LYS A CA 1
ATOM 750 C C . LYS A 1 95 ? 14.241 -12.095 -30.551 1.00 94.38 95 LYS A C 1
ATOM 752 O O . LYS A 1 95 ? 15.416 -12.245 -30.228 1.00 94.38 95 LYS A O 1
ATOM 757 N N . GLY A 1 96 ? 13.365 -13.096 -30.617 1.00 89.69 96 GLY A N 1
ATOM 758 C CA . GLY A 1 96 ? 13.667 -14.472 -30.215 1.00 89.69 96 GLY A CA 1
ATOM 759 C C . GLY A 1 96 ? 13.364 -14.776 -28.749 1.00 89.69 96 GLY A C 1
ATOM 760 O O . GLY A 1 96 ? 13.531 -15.918 -28.335 1.00 89.69 96 GLY A O 1
ATOM 761 N N . GLN A 1 97 ? 12.893 -13.792 -27.980 1.00 91.06 97 GLN A N 1
ATOM 762 C CA . GLN A 1 97 ? 12.419 -13.997 -26.616 1.00 91.06 97 GLN A CA 1
ATOM 763 C C . GLN A 1 97 ? 10.891 -13.982 -26.576 1.00 91.06 97 GLN A C 1
ATOM 765 O O . GLN A 1 97 ? 10.252 -13.073 -27.111 1.00 91.06 97 GLN A O 1
ATOM 770 N N . GLU A 1 98 ? 10.303 -14.994 -25.944 1.00 87.38 98 GLU A N 1
ATOM 771 C CA . GLU A 1 98 ? 8.863 -15.042 -25.703 1.00 87.38 98 GLU A CA 1
ATOM 772 C C . GLU A 1 98 ? 8.514 -14.275 -24.430 1.00 87.38 98 GLU A C 1
ATOM 774 O O . GLU A 1 98 ? 9.286 -14.251 -23.474 1.00 87.38 98 GLU A O 1
ATOM 779 N N . LEU A 1 99 ? 7.351 -13.628 -24.414 1.00 90.44 99 LEU A N 1
ATOM 780 C CA . LEU A 1 99 ? 6.855 -12.958 -23.217 1.00 90.44 99 LEU A CA 1
ATOM 781 C C . LEU A 1 99 ? 6.124 -13.951 -22.301 1.00 90.44 99 LEU A C 1
ATOM 783 O O . LEU A 1 99 ? 5.470 -14.867 -22.807 1.00 90.44 99 LEU A O 1
ATOM 787 N N . PRO A 1 100 ? 6.155 -13.747 -20.971 1.00 88.69 100 PRO A N 1
ATOM 788 C CA . PRO A 1 100 ? 5.364 -14.540 -20.035 1.00 88.69 100 PRO A CA 1
ATOM 789 C C . PRO A 1 100 ? 3.865 -14.519 -20.358 1.00 88.69 100 PRO A C 1
ATOM 791 O O . PRO A 1 100 ? 3.338 -13.518 -20.853 1.00 88.69 100 PRO A O 1
ATOM 794 N N . PHE A 1 101 ? 3.169 -15.610 -20.018 1.00 88.56 101 PHE A N 1
ATOM 795 C CA . PHE A 1 101 ? 1.747 -15.820 -20.322 1.00 88.56 101 PHE A CA 1
ATOM 796 C C . PHE A 1 101 ? 0.849 -14.639 -19.913 1.00 88.56 101 PHE A C 1
ATOM 798 O O . PHE A 1 101 ? -0.057 -14.277 -20.662 1.00 88.56 101 PHE A O 1
ATOM 805 N N . ASP A 1 102 ? 1.138 -13.989 -18.782 1.00 86.69 102 ASP A N 1
ATOM 806 C CA . ASP A 1 102 ? 0.353 -12.867 -18.246 1.00 86.69 102 ASP A CA 1
ATOM 807 C C . ASP A 1 102 ? 0.305 -11.635 -19.167 1.00 86.69 102 ASP A C 1
ATOM 809 O O . ASP A 1 102 ? -0.648 -10.855 -19.112 1.00 86.69 102 ASP A O 1
ATOM 813 N N . ILE A 1 103 ? 1.325 -11.444 -20.012 1.00 90.25 103 ILE A N 1
ATOM 814 C CA . ILE A 1 103 ? 1.443 -10.286 -20.914 1.00 90.25 103 ILE A CA 1
ATOM 815 C C . ILE A 1 103 ? 1.618 -10.667 -22.393 1.00 90.25 103 ILE A C 1
ATOM 817 O O . ILE A 1 103 ? 1.665 -9.788 -23.250 1.00 90.25 103 ILE A O 1
ATOM 821 N N . HIS A 1 104 ? 1.667 -11.963 -22.709 1.00 89.38 104 HIS A N 1
ATOM 822 C CA . HIS A 1 104 ? 1.897 -12.496 -24.055 1.00 89.38 104 HIS A CA 1
ATOM 823 C C . HIS A 1 104 ? 0.904 -11.977 -25.113 1.00 89.38 104 HIS A C 1
ATOM 825 O O . HIS A 1 104 ? 1.287 -11.742 -26.256 1.00 89.38 104 HIS A O 1
ATOM 831 N N . ASN A 1 105 ? -0.358 -11.759 -24.732 1.00 89.00 105 ASN A N 1
ATOM 832 C CA . ASN A 1 105 ? -1.413 -11.315 -25.652 1.00 89.00 105 ASN A CA 1
ATOM 833 C C . ASN A 1 105 ? -1.401 -9.801 -25.938 1.00 89.00 105 ASN A C 1
ATOM 835 O O . ASN A 1 105 ? -2.226 -9.313 -26.713 1.00 89.00 105 ASN A O 1
ATOM 839 N N . TYR A 1 106 ? -0.493 -9.045 -25.318 1.00 91.38 106 TYR A N 1
ATOM 840 C CA . TYR A 1 106 ? -0.395 -7.601 -25.499 1.00 91.38 106 TYR A CA 1
ATOM 841 C C . TYR A 1 106 ? 0.688 -7.245 -26.511 1.00 91.38 106 TYR A C 1
ATOM 843 O O . TYR A 1 106 ? 1.696 -7.933 -26.666 1.00 91.38 106 TYR A O 1
ATOM 851 N N . ARG A 1 107 ? 0.477 -6.135 -27.225 1.00 91.75 107 ARG A N 1
ATOM 852 C CA . ARG A 1 107 ? 1.433 -5.670 -28.231 1.00 91.75 107 ARG A CA 1
ATOM 853 C C . ARG A 1 107 ? 2.752 -5.285 -27.565 1.00 91.75 107 ARG A C 1
ATOM 855 O O . ARG A 1 107 ? 2.774 -4.469 -26.648 1.00 91.75 107 ARG A O 1
ATOM 862 N N . CYS A 1 108 ? 3.835 -5.838 -28.091 1.00 94.81 108 CYS A N 1
ATOM 863 C CA . CYS A 1 108 ? 5.202 -5.547 -27.695 1.00 94.81 108 CYS A CA 1
ATOM 864 C C . CYS A 1 108 ? 6.047 -5.362 -28.959 1.00 94.81 108 CYS A C 1
ATOM 866 O O . CYS A 1 108 ? 5.880 -6.102 -29.933 1.00 94.81 108 CYS A O 1
ATOM 868 N N . ILE A 1 109 ? 6.920 -4.357 -28.969 1.00 97.12 109 ILE A N 1
ATOM 869 C CA . ILE A 1 109 ? 7.806 -4.086 -30.101 1.00 97.12 109 ILE A CA 1
ATOM 870 C C . ILE A 1 109 ? 9.025 -5.005 -30.005 1.00 97.12 109 ILE A C 1
ATOM 872 O O . ILE A 1 109 ? 9.839 -4.881 -29.091 1.00 97.12 109 ILE A O 1
ATOM 876 N N . ALA A 1 110 ? 9.169 -5.908 -30.972 1.00 96.25 110 ALA A N 1
ATOM 877 C CA . ALA A 1 110 ? 10.332 -6.781 -31.066 1.00 96.25 110 ALA A CA 1
ATOM 878 C C . ALA A 1 110 ? 11.475 -6.105 -31.845 1.00 96.25 110 ALA A C 1
ATOM 880 O O . ALA A 1 110 ? 11.275 -5.677 -32.985 1.00 96.25 110 ALA A O 1
ATOM 881 N N . TYR A 1 111 ? 12.683 -6.063 -31.280 1.00 96.62 111 TYR A N 1
ATOM 882 C CA . TYR A 1 111 ? 13.853 -5.421 -31.897 1.00 96.62 111 TYR A CA 1
ATOM 883 C C . TYR A 1 111 ? 15.081 -6.333 -31.966 1.00 96.62 111 TYR A C 1
ATOM 885 O O . TYR A 1 111 ? 15.160 -7.362 -31.308 1.00 96.62 111 TYR A O 1
ATOM 893 N N . ASP A 1 112 ? 16.070 -5.958 -32.767 1.00 94.12 112 ASP A N 1
ATOM 894 C CA . ASP A 1 112 ? 17.396 -6.572 -32.748 1.00 94.12 112 ASP A CA 1
ATOM 895 C C . ASP A 1 112 ? 18.473 -5.485 -32.706 1.00 94.12 112 ASP A C 1
ATOM 897 O O . ASP A 1 112 ? 18.200 -4.317 -32.984 1.00 94.12 112 ASP A O 1
ATOM 901 N N . LEU A 1 113 ? 19.687 -5.872 -32.320 1.00 93.56 113 LEU A N 1
ATOM 902 C CA . LEU A 1 113 ? 20.797 -4.946 -32.080 1.00 93.56 113 LEU A CA 1
ATOM 903 C C . LEU A 1 113 ? 21.505 -4.495 -33.368 1.00 93.56 113 LEU A C 1
ATOM 905 O O . LEU A 1 113 ? 22.513 -3.796 -33.290 1.00 93.56 113 LEU A O 1
ATOM 909 N N . SER A 1 114 ? 21.024 -4.898 -34.550 1.00 94.19 114 SER A N 1
ATOM 910 C CA . SER A 1 114 ? 21.578 -4.392 -35.805 1.00 94.19 114 SER A CA 1
ATOM 911 C C . SER A 1 114 ? 21.199 -2.924 -36.006 1.00 94.19 114 SER A C 1
ATOM 913 O O . SER A 1 114 ? 20.150 -2.467 -35.558 1.00 94.19 114 SER A O 1
ATOM 915 N N . GLU A 1 115 ? 22.021 -2.177 -36.737 1.00 92.94 115 GLU A N 1
ATOM 916 C CA . GLU A 1 115 ? 21.753 -0.767 -37.043 1.00 92.94 115 GLU A CA 1
ATOM 917 C C . GLU A 1 115 ? 20.381 -0.548 -37.733 1.00 92.94 115 GLU A C 1
ATOM 919 O O . GLU A 1 115 ? 19.642 0.357 -37.332 1.00 92.94 115 GLU A O 1
ATOM 924 N N . PRO A 1 116 ? 19.953 -1.379 -38.716 1.00 93.81 116 PRO A N 1
ATOM 925 C CA . PRO A 1 116 ? 18.585 -1.320 -39.235 1.00 93.81 116 PRO A CA 1
ATOM 926 C C . PRO A 1 116 ? 17.518 -1.647 -38.181 1.00 93.81 116 PRO A C 1
ATOM 928 O O . PRO A 1 116 ? 16.463 -1.013 -38.180 1.00 93.81 116 PRO A O 1
ATOM 931 N N . GLY A 1 117 ? 17.789 -2.605 -37.289 1.00 94.25 117 GLY A N 1
ATOM 932 C CA . GLY A 1 117 ? 16.900 -2.993 -36.193 1.00 94.25 117 GLY A CA 1
ATOM 933 C C . GLY A 1 117 ? 16.665 -1.858 -35.197 1.00 94.25 117 GLY A C 1
ATOM 934 O O . GLY A 1 117 ? 15.516 -1.542 -34.890 1.00 94.25 117 GLY A O 1
ATOM 935 N N . LEU A 1 118 ? 17.730 -1.175 -34.771 1.00 95.12 118 LEU A N 1
ATOM 936 C CA . LEU A 1 118 ? 17.652 -0.021 -33.871 1.00 95.12 118 LEU A CA 1
ATOM 937 C C . LEU A 1 118 ? 16.942 1.173 -34.521 1.00 95.12 118 LEU A C 1
ATOM 939 O O . LEU A 1 118 ? 16.130 1.829 -33.868 1.00 95.12 118 LEU A O 1
ATOM 943 N N . ARG A 1 119 ? 17.162 1.426 -35.819 1.00 94.06 119 ARG A N 1
ATOM 944 C CA . ARG A 1 119 ? 16.394 2.440 -36.565 1.00 94.06 119 ARG A CA 1
ATOM 945 C C . ARG A 1 119 ? 14.905 2.112 -36.629 1.00 94.06 119 ARG A C 1
ATOM 947 O O . ARG A 1 119 ? 14.079 3.006 -36.451 1.00 94.06 119 ARG A O 1
ATOM 954 N N . ALA A 1 120 ? 14.564 0.850 -36.886 1.00 95.50 120 ALA A N 1
ATOM 955 C CA . ALA A 1 120 ? 13.178 0.401 -36.920 1.00 95.50 120 ALA A CA 1
ATOM 956 C C . ALA A 1 120 ? 12.516 0.522 -35.540 1.00 95.50 120 ALA A C 1
ATOM 958 O O . ALA A 1 120 ? 11.391 1.009 -35.450 1.00 95.50 120 ALA A O 1
ATOM 959 N N . LEU A 1 121 ? 13.231 0.154 -34.470 1.00 97.75 121 LEU A N 1
ATOM 960 C CA . LEU A 1 121 ? 12.782 0.351 -33.092 1.00 97.75 121 LEU A CA 1
ATOM 961 C C . LEU A 1 121 ? 12.529 1.835 -32.800 1.00 97.75 121 LEU A C 1
ATOM 963 O O . LEU A 1 121 ? 11.457 2.176 -32.311 1.00 97.75 121 LEU A O 1
ATOM 967 N N . ALA A 1 122 ? 13.475 2.716 -33.140 1.00 97.50 122 ALA A N 1
ATOM 968 C CA . ALA A 1 122 ? 13.339 4.156 -32.930 1.00 97.50 122 ALA A CA 1
ATOM 969 C C . ALA A 1 122 ? 12.097 4.723 -33.635 1.00 97.50 122 ALA A C 1
ATOM 971 O O . ALA A 1 122 ? 11.351 5.507 -33.054 1.00 97.50 122 ALA A O 1
ATOM 972 N N . TYR A 1 123 ? 11.856 4.298 -34.879 1.00 95.81 123 TYR A N 1
ATOM 973 C CA . TYR A 1 123 ? 10.673 4.694 -35.639 1.00 95.81 123 TYR A CA 1
ATOM 974 C C . TYR A 1 123 ? 9.378 4.216 -34.966 1.00 95.81 123 TYR A C 1
ATOM 976 O O . TYR A 1 123 ? 8.488 5.020 -34.711 1.00 95.81 123 TYR A O 1
ATOM 984 N N . GLN A 1 124 ? 9.288 2.931 -34.608 1.00 97.25 124 GLN A N 1
ATOM 985 C CA . GLN A 1 124 ? 8.084 2.371 -33.985 1.00 97.25 124 GLN A CA 1
ATOM 986 C C . GLN A 1 124 ? 7.796 2.974 -32.606 1.00 97.25 124 GLN A C 1
ATOM 988 O O . GLN A 1 124 ? 6.647 3.284 -32.305 1.00 97.25 124 GLN A O 1
ATOM 993 N N . VAL A 1 125 ? 8.822 3.174 -31.774 1.00 98.00 125 VAL A N 1
ATOM 994 C CA . VAL A 1 125 ? 8.667 3.854 -30.481 1.00 98.00 125 VAL A CA 1
ATOM 995 C C . VAL A 1 125 ? 8.184 5.290 -30.691 1.00 98.00 125 VAL A C 1
ATOM 997 O O . VAL A 1 125 ? 7.264 5.713 -29.996 1.00 98.00 125 VAL A O 1
ATOM 1000 N N . GLY A 1 126 ? 8.739 6.009 -31.672 1.00 97.00 126 GLY A N 1
ATOM 1001 C CA . GLY A 1 126 ? 8.297 7.359 -32.035 1.00 97.00 126 GLY A CA 1
ATOM 1002 C C . GLY A 1 126 ? 6.813 7.405 -32.404 1.00 97.00 126 GLY A C 1
ATOM 1003 O O . GLY A 1 126 ? 6.061 8.168 -31.806 1.00 97.00 126 GLY A O 1
ATOM 1004 N N . GLU A 1 127 ? 6.364 6.510 -33.288 1.00 96.69 127 GLU A N 1
ATOM 1005 C CA . GLU A 1 127 ? 4.949 6.396 -33.677 1.00 96.69 127 GLU A CA 1
ATOM 1006 C C . GLU A 1 127 ? 4.032 6.140 -32.470 1.00 96.69 127 GLU A C 1
ATOM 1008 O O . GLU A 1 127 ? 2.955 6.732 -32.360 1.00 96.69 127 GLU A O 1
ATOM 1013 N N . TYR A 1 128 ? 4.448 5.279 -31.533 1.00 96.94 128 TYR A N 1
ATOM 1014 C CA . TYR A 1 128 ? 3.675 5.018 -30.317 1.00 96.94 128 TYR A CA 1
ATOM 1015 C C . TYR A 1 128 ? 3.636 6.244 -29.396 1.00 96.94 128 TYR A C 1
ATOM 1017 O O . TYR A 1 128 ? 2.582 6.530 -28.830 1.00 96.94 128 TYR A O 1
ATOM 1025 N N . LEU A 1 129 ? 4.737 6.982 -29.248 1.00 96.50 129 LEU A N 1
ATOM 1026 C CA . LEU A 1 129 ? 4.781 8.195 -28.427 1.00 96.50 129 LEU A CA 1
ATOM 1027 C C . LEU A 1 129 ? 3.911 9.317 -29.010 1.00 96.50 129 LEU A C 1
ATOM 1029 O O . LEU A 1 129 ? 3.151 9.944 -28.272 1.00 96.50 129 LEU A O 1
ATOM 1033 N N . GLU A 1 130 ? 3.959 9.532 -30.325 1.00 95.06 130 GLU A N 1
ATOM 1034 C CA . GLU A 1 130 ? 3.146 10.544 -31.013 1.00 95.06 130 GLU A CA 1
ATOM 1035 C C . GLU A 1 130 ? 1.641 10.263 -30.886 1.00 95.06 130 GLU A C 1
ATOM 1037 O O . GLU A 1 130 ? 0.839 11.181 -30.710 1.00 95.06 130 GLU A O 1
ATOM 1042 N N . HIS A 1 131 ? 1.251 8.985 -30.893 1.00 94.38 131 HIS A N 1
ATOM 1043 C CA . HIS A 1 131 ? -0.149 8.563 -30.796 1.00 94.38 131 HIS A CA 1
ATOM 1044 C C . HIS A 1 131 ? -0.594 8.179 -29.377 1.00 94.38 131 HIS A C 1
ATOM 1046 O O . HIS A 1 131 ? -1.704 7.661 -29.210 1.00 94.38 131 HIS A O 1
ATOM 1052 N N . LEU A 1 132 ? 0.229 8.439 -28.354 1.00 91.00 132 LEU A N 1
ATOM 1053 C CA . LEU A 1 132 ? -0.002 8.052 -26.957 1.00 91.00 132 LEU A CA 1
ATOM 1054 C C . LEU A 1 132 ? -1.408 8.396 -26.460 1.00 91.00 132 LEU A C 1
ATOM 1056 O O . LEU A 1 132 ? -2.117 7.540 -25.932 1.00 91.00 132 LEU A O 1
ATOM 1060 N N . GLU A 1 133 ? -1.860 9.629 -26.679 1.00 86.31 133 GLU A N 1
ATOM 1061 C CA . GLU A 1 133 ? -3.186 10.093 -26.249 1.00 86.31 133 GLU A CA 1
ATOM 1062 C C . GLU A 1 133 ? -4.342 9.353 -26.941 1.00 86.31 133 GLU A C 1
ATOM 1064 O O . GLU A 1 133 ? -5.442 9.245 -26.395 1.00 86.31 133 GLU A O 1
ATOM 1069 N N . ALA A 1 134 ? -4.124 8.839 -28.153 1.00 88.38 134 ALA A N 1
ATOM 1070 C CA . ALA A 1 134 ? -5.144 8.124 -28.904 1.00 88.38 134 ALA A CA 1
ATOM 1071 C C . ALA A 1 134 ? -5.295 6.680 -28.411 1.00 88.38 134 ALA A C 1
ATOM 1073 O O . ALA A 1 134 ? -6.417 6.244 -28.135 1.00 88.38 134 ALA A O 1
ATOM 1074 N N . TRP A 1 135 ? -4.189 5.939 -28.281 1.00 88.88 135 TRP A N 1
ATOM 1075 C CA . TRP A 1 135 ? -4.249 4.526 -27.900 1.00 88.88 135 TRP A CA 1
ATOM 1076 C C . TRP A 1 135 ? -4.389 4.306 -26.391 1.00 88.88 135 TRP A C 1
ATOM 1078 O O . TRP A 1 135 ? -5.025 3.331 -25.997 1.00 88.88 135 TRP A O 1
ATOM 1088 N N . SER A 1 136 ? -3.925 5.234 -25.545 1.00 86.56 136 SER A N 1
ATOM 1089 C CA . SER A 1 136 ? -4.093 5.158 -24.079 1.00 86.56 136 SER A CA 1
ATOM 1090 C C . SER A 1 136 ? -5.559 5.161 -23.622 1.00 86.56 136 SER A C 1
ATOM 1092 O O . SER A 1 136 ? -5.865 4.760 -22.499 1.00 86.56 136 SER A O 1
ATOM 1094 N N . LYS A 1 137 ? -6.498 5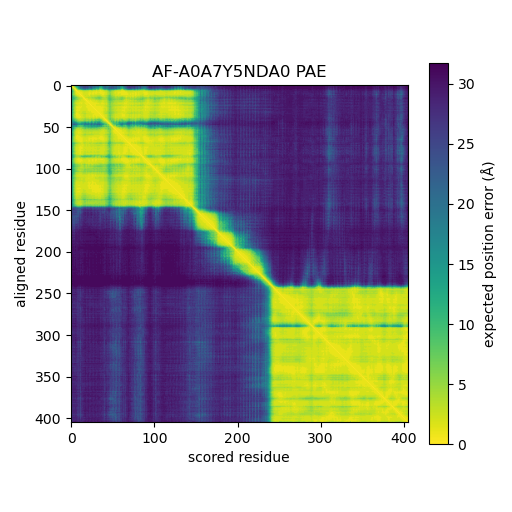.533 -24.501 1.00 83.50 137 LYS A N 1
ATOM 1095 C CA . LYS A 1 137 ? -7.951 5.464 -24.259 1.00 83.50 137 LYS A CA 1
ATOM 1096 C C . LYS A 1 137 ? -8.504 4.037 -24.201 1.00 83.50 137 LYS A C 1
ATOM 1098 O O . LYS A 1 137 ? -9.642 3.842 -23.778 1.00 83.50 137 LYS A O 1
ATOM 1103 N N . ARG A 1 138 ? -7.750 3.040 -24.668 1.00 84.25 138 ARG A N 1
ATOM 1104 C CA . ARG A 1 138 ? -8.137 1.623 -24.630 1.00 84.25 138 ARG A CA 1
ATOM 1105 C C . ARG A 1 138 ? -7.141 0.864 -23.768 1.00 84.25 138 ARG A C 1
ATOM 1107 O O . ARG A 1 138 ? -5.954 1.078 -23.978 1.00 84.25 138 ARG A O 1
ATOM 1114 N N . PRO A 1 139 ? -7.578 -0.028 -22.866 1.00 86.31 139 PRO A N 1
ATOM 1115 C CA . PRO A 1 139 ? -6.656 -0.832 -22.074 1.00 86.31 139 PRO A CA 1
ATOM 1116 C C . PRO A 1 139 ? -5.586 -1.504 -22.942 1.00 86.31 139 PRO A C 1
ATOM 1118 O O . PRO A 1 139 ? -5.920 -2.149 -23.934 1.00 86.31 139 PRO A O 1
ATOM 1121 N N . THR A 1 140 ? -4.313 -1.322 -22.590 1.00 89.19 140 THR A N 1
ATOM 1122 C CA . THR A 1 140 ? -3.178 -1.956 -23.286 1.00 89.19 140 THR A CA 1
ATOM 1123 C C . THR A 1 140 ? -2.434 -2.956 -22.408 1.00 89.19 140 THR A C 1
ATOM 1125 O O . THR A 1 140 ? -1.360 -3.419 -22.781 1.00 89.19 140 THR A O 1
ATOM 1128 N N . ASN A 1 141 ? -2.985 -3.278 -21.236 1.00 90.88 141 ASN A N 1
ATOM 1129 C CA . ASN A 1 141 ? -2.405 -4.201 -20.269 1.00 90.88 141 ASN A CA 1
ATOM 1130 C C . ASN A 1 141 ? -3.498 -4.778 -19.342 1.00 90.88 141 ASN A C 1
ATOM 1132 O O . ASN A 1 141 ? -4.557 -4.152 -19.196 1.00 90.88 141 ASN A O 1
ATOM 1136 N N . PRO A 1 142 ? -3.243 -5.913 -18.660 1.00 89.31 142 PRO A N 1
ATOM 1137 C CA . PRO A 1 142 ? -4.290 -6.644 -17.938 1.00 89.31 142 PRO A CA 1
ATOM 1138 C C . PRO A 1 142 ? -4.829 -5.883 -16.728 1.00 89.31 142 PRO A C 1
ATOM 1140 O O . PRO A 1 142 ? -6.001 -6.008 -16.374 1.00 89.31 142 PRO A O 1
ATOM 1143 N N . VAL A 1 143 ? -4.008 -5.031 -16.111 1.00 88.56 143 VAL A N 1
ATOM 1144 C CA . VAL A 1 143 ? -4.434 -4.225 -14.961 1.00 88.56 143 VAL A CA 1
ATOM 1145 C C . VAL A 1 143 ? -5.415 -3.137 -15.398 1.00 88.56 143 VAL A C 1
ATOM 1147 O O . VAL A 1 143 ? -6.409 -2.880 -14.720 1.00 88.56 143 VAL A O 1
ATOM 1150 N N . GLN A 1 144 ? -5.169 -2.507 -16.548 1.00 84.44 144 GLN A N 1
ATOM 1151 C CA . GLN A 1 144 ? -6.057 -1.480 -17.094 1.00 84.44 144 GLN A CA 1
ATOM 1152 C C . GLN A 1 144 ? -7.347 -2.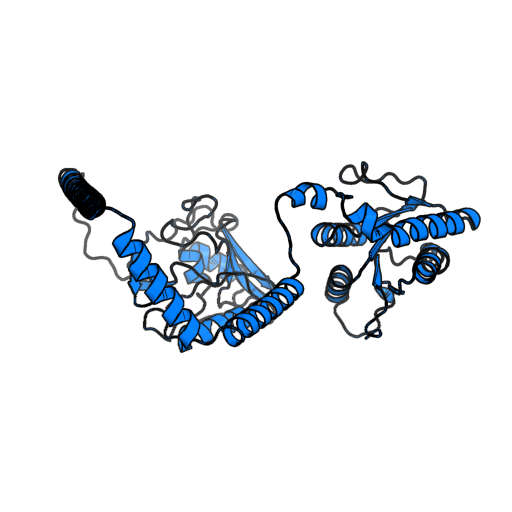073 -17.679 1.00 84.44 144 GLN A C 1
ATOM 1154 O O . GLN A 1 144 ? -8.372 -1.393 -17.679 1.00 84.44 144 GLN A O 1
ATOM 1159 N N . GLU A 1 145 ? -7.334 -3.333 -18.125 1.00 82.25 145 GLU A N 1
ATOM 1160 C CA . GLU A 1 145 ? -8.556 -4.047 -18.522 1.00 82.25 145 GLU A CA 1
ATOM 1161 C C . GLU A 1 145 ? -9.500 -4.238 -17.333 1.00 82.25 145 GLU A C 1
ATOM 1163 O O . GLU A 1 145 ? -10.697 -3.976 -17.454 1.00 82.25 145 GLU A O 1
ATOM 1168 N N . PHE A 1 146 ? -8.949 -4.590 -16.168 1.00 76.69 146 PHE A N 1
ATOM 1169 C CA . PHE A 1 146 ? -9.704 -4.698 -14.919 1.00 76.69 146 PHE A CA 1
ATOM 1170 C C . PHE A 1 146 ? -10.198 -3.336 -14.397 1.00 76.69 146 PHE A C 1
ATOM 1172 O O . PHE A 1 146 ? -11.298 -3.226 -13.860 1.00 76.69 146 PHE A O 1
ATOM 1179 N N . LYS A 1 147 ? -9.416 -2.262 -14.573 1.00 62.88 147 LYS A N 1
ATOM 1180 C CA . LYS A 1 147 ? -9.741 -0.913 -14.068 1.00 62.88 147 LYS A CA 1
ATOM 1181 C C . LYS A 1 147 ? -10.948 -0.226 -14.710 1.00 62.88 147 LYS A C 1
ATOM 1183 O O . LYS A 1 147 ? -11.317 0.845 -14.229 1.00 62.88 147 LYS A O 1
ATOM 1188 N N . ARG A 1 148 ? -11.579 -0.785 -15.751 1.00 52.22 148 ARG A N 1
ATOM 1189 C CA . ARG A 1 148 ? -12.770 -0.174 -16.379 1.00 52.22 148 ARG A CA 1
ATOM 1190 C C . ARG A 1 148 ? -13.881 0.186 -15.379 1.00 52.22 148 ARG A C 1
ATOM 1192 O O . ARG A 1 148 ? -14.610 1.136 -15.647 1.00 52.22 148 ARG A O 1
ATOM 1199 N N . ASP A 1 149 ? -13.926 -0.470 -14.217 1.00 42.41 149 ASP A N 1
ATOM 1200 C CA . ASP A 1 149 ? -14.921 -0.218 -13.168 1.00 42.41 149 ASP A CA 1
ATOM 1201 C C . ASP A 1 149 ? -14.421 0.644 -11.984 1.00 42.41 149 ASP A C 1
ATOM 1203 O O . ASP A 1 149 ? -15.221 1.076 -11.150 1.00 42.41 149 ASP A O 1
ATOM 1207 N N . HIS A 1 150 ? -13.120 0.962 -11.896 1.00 44.97 150 HIS A N 1
ATOM 1208 C CA . HIS A 1 150 ? -12.531 1.674 -10.752 1.00 44.97 150 HIS A CA 1
ATOM 1209 C C . HIS A 1 150 ? 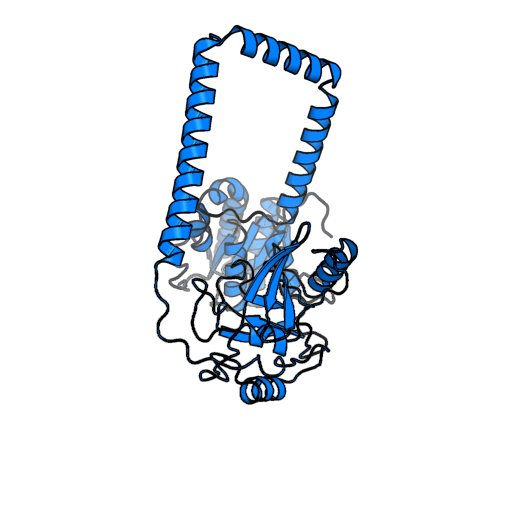-11.458 2.696 -11.172 1.00 44.97 150 HIS A C 1
ATOM 1211 O O . HIS A 1 150 ? -10.326 2.354 -11.519 1.00 44.97 150 HIS A O 1
ATOM 1217 N N . VAL A 1 151 ? -11.802 3.987 -11.088 1.00 45.72 151 VAL A N 1
ATOM 1218 C CA . VAL A 1 151 ? -10.894 5.102 -11.399 1.00 45.72 151 VAL A CA 1
ATOM 1219 C C . VAL A 1 151 ? -9.869 5.279 -10.274 1.00 45.72 151 VAL A C 1
ATOM 1221 O O . VAL A 1 151 ? -10.218 5.651 -9.155 1.00 45.72 151 VAL A O 1
ATOM 1224 N N . PHE A 1 152 ? -8.587 5.070 -10.578 1.00 44.38 152 PHE A N 1
ATOM 1225 C CA . PHE A 1 152 ? -7.491 5.488 -9.703 1.00 44.38 152 PHE A CA 1
ATOM 1226 C C . PHE A 1 152 ? -7.108 6.930 -10.052 1.00 44.38 152 PHE A C 1
ATOM 1228 O O . PHE A 1 152 ? -6.438 7.162 -11.054 1.00 44.38 152 PHE A O 1
ATOM 1235 N N . ILE A 1 153 ? -7.565 7.899 -9.257 1.00 50.25 153 ILE A N 1
ATOM 1236 C CA . ILE A 1 153 ? -7.188 9.309 -9.423 1.00 50.25 153 ILE A CA 1
ATOM 1237 C C . ILE A 1 153 ? -5.926 9.556 -8.600 1.00 50.25 153 ILE A C 1
ATOM 1239 O O . ILE A 1 153 ? -5.908 9.280 -7.396 1.00 50.25 153 ILE A O 1
ATOM 1243 N N . ALA A 1 154 ? -4.877 10.092 -9.228 1.00 47.88 154 ALA A N 1
ATOM 1244 C CA . ALA A 1 154 ? -3.661 10.452 -8.513 1.00 47.88 154 ALA A CA 1
ATOM 1245 C C . ALA A 1 154 ? -3.990 11.456 -7.382 1.00 47.88 154 ALA A C 1
ATOM 1247 O O . ALA A 1 154 ? -4.755 12.400 -7.604 1.00 47.88 154 ALA A O 1
ATOM 1248 N N . PRO A 1 155 ? -3.421 11.318 -6.168 1.00 49.81 155 PRO A N 1
ATOM 1249 C CA . PRO A 1 155 ? -3.761 12.186 -5.035 1.00 49.81 155 PRO A CA 1
ATOM 1250 C C . PRO A 1 155 ? -3.605 13.691 -5.312 1.00 49.81 15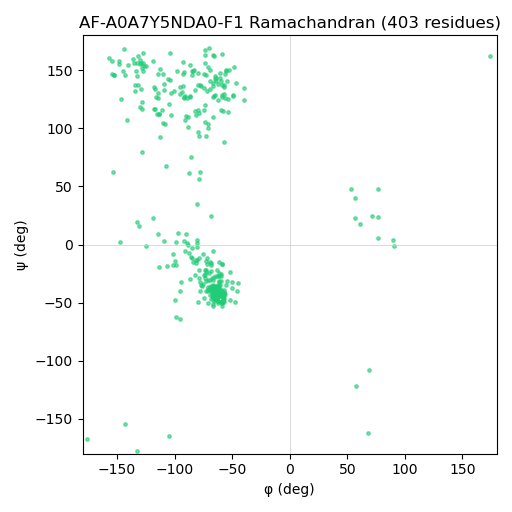5 PRO A C 1
ATOM 1252 O O . PRO A 1 155 ? -4.363 14.503 -4.777 1.00 49.81 155 PRO A O 1
ATOM 1255 N N . GLU A 1 156 ? -2.657 14.076 -6.168 1.00 52.44 156 GLU A N 1
ATOM 1256 C CA . GLU A 1 156 ? -2.446 15.472 -6.568 1.00 52.44 156 GLU A CA 1
ATOM 1257 C C . GLU A 1 156 ? -3.503 15.983 -7.558 1.00 52.44 156 GLU A C 1
ATOM 1259 O O . GLU A 1 156 ? -3.938 17.131 -7.444 1.00 52.44 156 GLU A O 1
ATOM 1264 N N . GLU A 1 157 ? -4.018 15.130 -8.448 1.00 49.31 157 GLU A N 1
ATOM 1265 C CA . GLU A 1 157 ? -5.178 15.465 -9.284 1.00 49.31 157 GLU A CA 1
ATOM 1266 C C . GLU A 1 157 ? -6.436 15.642 -8.439 1.00 49.31 157 GLU A C 1
ATOM 1268 O O . GLU A 1 157 ? -7.165 16.614 -8.631 1.00 49.31 157 GLU A O 1
ATOM 1273 N N . VAL A 1 158 ? -6.656 14.788 -7.431 1.00 53.81 158 VAL A N 1
ATOM 1274 C CA . VAL A 1 158 ? -7.774 14.960 -6.486 1.00 53.81 158 VAL A CA 1
ATOM 1275 C C . VAL A 1 158 ? -7.668 16.304 -5.761 1.00 53.81 158 VAL A C 1
ATOM 1277 O O . VAL A 1 158 ? -8.663 17.021 -5.628 1.00 53.81 158 VAL A O 1
ATOM 1280 N N . LYS A 1 159 ? -6.469 16.690 -5.305 1.00 56.88 159 LYS A N 1
ATOM 1281 C CA . LYS A 1 159 ? -6.245 17.996 -4.661 1.00 56.88 159 LYS A CA 1
ATOM 1282 C C . LYS A 1 159 ? -6.474 19.160 -5.625 1.00 56.88 159 LYS A C 1
ATOM 1284 O O . LYS A 1 159 ? -7.089 20.151 -5.226 1.00 56.88 159 LYS A O 1
ATOM 1289 N N . LYS A 1 160 ? -6.003 19.058 -6.872 1.00 66.62 160 LYS A N 1
ATOM 1290 C CA . LYS A 1 160 ? -6.196 20.083 -7.910 1.00 66.62 160 LYS A CA 1
ATOM 1291 C C . LYS A 1 160 ? -7.681 20.267 -8.234 1.00 66.62 160 LYS A C 1
ATOM 1293 O O . LYS A 1 160 ? -8.174 21.390 -8.159 1.00 66.62 160 LYS A O 1
ATOM 1298 N N . LEU A 1 161 ? -8.402 19.170 -8.465 1.00 58.44 161 LEU A N 1
ATOM 1299 C CA . LEU A 1 161 ? -9.843 19.165 -8.732 1.00 58.44 161 LEU A CA 1
ATOM 1300 C C . LEU A 1 161 ? -10.648 19.730 -7.555 1.00 58.44 161 LEU A C 1
ATOM 1302 O O . LEU A 1 161 ? -11.548 20.539 -7.760 1.00 58.44 161 LEU A O 1
ATOM 1306 N N . ARG A 1 162 ? -10.291 19.389 -6.308 1.00 63.34 162 ARG A N 1
ATOM 1307 C CA . ARG A 1 162 ? -10.932 19.968 -5.111 1.00 63.34 162 ARG A CA 1
ATOM 1308 C C . ARG A 1 162 ? -10.726 21.480 -5.008 1.00 63.34 162 ARG A C 1
ATOM 1310 O O . ARG A 1 162 ? -11.662 22.195 -4.663 1.00 63.34 162 ARG A O 1
ATOM 1317 N N . ARG A 1 163 ? -9.526 21.978 -5.324 1.00 71.88 163 ARG A N 1
ATOM 1318 C CA . ARG A 1 163 ? -9.232 23.423 -5.331 1.00 71.88 163 ARG A CA 1
ATOM 1319 C C . ARG A 1 163 ? -9.997 24.155 -6.434 1.00 71.88 163 ARG A C 1
ATOM 1321 O O . ARG A 1 163 ? -10.497 25.252 -6.195 1.00 71.88 163 ARG A O 1
ATOM 1328 N N . GLU A 1 164 ? -10.100 23.569 -7.625 1.00 74.50 164 GLU A N 1
ATOM 1329 C CA . GLU A 1 164 ? -10.898 24.131 -8.722 1.00 74.50 164 GLU A CA 1
ATOM 1330 C C . GLU A 1 164 ? -12.393 24.150 -8.399 1.00 74.50 164 GLU A C 1
ATOM 1332 O O . GLU A 1 164 ? -13.048 25.167 -8.633 1.00 74.50 164 GLU A O 1
ATOM 1337 N N . LEU A 1 165 ? -12.917 23.078 -7.798 1.00 65.12 165 LEU A N 1
ATOM 1338 C CA . LEU A 1 165 ? -14.303 23.009 -7.339 1.00 65.12 165 LEU A CA 1
ATOM 1339 C C . LEU A 1 165 ? -14.598 24.109 -6.311 1.00 65.12 165 LEU A C 1
ATOM 1341 O O . LEU A 1 165 ? -15.532 24.881 -6.501 1.00 65.12 165 LEU A O 1
ATOM 1345 N N . GLN A 1 166 ? -13.749 24.262 -5.289 1.00 70.75 166 GLN A N 1
ATOM 1346 C CA . GLN A 1 166 ? -13.895 25.319 -4.280 1.00 70.75 166 GLN A CA 1
ATOM 1347 C C . GLN A 1 166 ? -13.843 26.729 -4.883 1.00 70.75 166 GLN A C 1
ATOM 1349 O O . GLN A 1 166 ? -14.600 27.609 -4.472 1.00 70.75 166 GLN A O 1
ATOM 1354 N N . ARG A 1 167 ? -12.976 26.962 -5.877 1.00 76.38 167 ARG A N 1
ATOM 1355 C CA . ARG A 1 167 ? -12.909 28.250 -6.586 1.00 76.38 167 ARG A CA 1
ATOM 1356 C C . ARG A 1 167 ? -14.180 28.531 -7.383 1.00 76.38 167 ARG A C 1
ATOM 1358 O O . ARG A 1 167 ? -14.695 29.644 -7.302 1.00 76.38 167 ARG A O 1
ATOM 1365 N N . LYS A 1 168 ? -14.696 27.539 -8.116 1.00 69.62 168 LYS A N 1
ATOM 1366 C CA . LYS A 1 168 ? -15.955 27.673 -8.863 1.00 69.62 168 LYS A CA 1
ATOM 1367 C C . LYS A 1 168 ? -17.141 27.892 -7.927 1.00 69.62 168 LYS A C 1
ATOM 1369 O O . LYS A 1 168 ? -17.951 28.770 -8.195 1.00 69.62 168 LYS A O 1
ATOM 1374 N N . GLU A 1 169 ? -17.215 27.174 -6.809 1.00 62.56 169 GLU A N 1
ATOM 1375 C CA . GLU A 1 169 ? -18.245 27.379 -5.783 1.00 62.56 169 GLU A CA 1
ATOM 1376 C C . GLU A 1 169 ? -18.184 28.780 -5.165 1.00 62.56 169 GLU A C 1
ATOM 1378 O O . GLU A 1 169 ? -19.221 29.408 -4.957 1.00 62.56 169 GLU A O 1
ATOM 1383 N N . ALA A 1 170 ? -16.982 29.294 -4.886 1.00 69.81 170 ALA A N 1
ATOM 1384 C CA . ALA A 1 170 ? -16.800 30.648 -4.372 1.00 69.81 170 ALA A CA 1
ATOM 1385 C C . ALA A 1 170 ? -17.208 31.715 -5.402 1.00 69.81 170 ALA A C 1
ATOM 1387 O O . ALA A 1 170 ? -17.892 32.671 -5.041 1.00 69.81 170 ALA A O 1
ATOM 1388 N N . GLN A 1 171 ? -16.858 31.531 -6.682 1.00 70.31 171 GLN A N 1
ATOM 1389 C CA . GLN A 1 171 ? -17.310 32.405 -7.772 1.00 70.31 171 GLN A CA 1
ATOM 1390 C C . GLN A 1 171 ? -18.833 32.384 -7.929 1.00 70.31 171 GLN A C 1
ATOM 1392 O O . GLN A 1 171 ? -19.436 33.448 -8.039 1.00 70.31 171 GLN A O 1
ATOM 1397 N N . LEU A 1 172 ? -19.458 31.203 -7.871 1.00 61.69 172 LEU A N 1
ATOM 1398 C CA . LEU A 1 172 ? -20.912 31.053 -7.976 1.00 61.69 172 LEU A CA 1
ATOM 1399 C C . LEU A 1 172 ? -21.648 31.701 -6.791 1.00 61.69 172 LEU A C 1
ATOM 1401 O O . LEU A 1 172 ? -22.717 32.281 -6.954 1.00 61.69 172 LEU A O 1
ATOM 1405 N N . LYS A 1 173 ? -21.076 31.617 -5.582 1.00 61.91 173 LYS A N 1
ATOM 1406 C CA . LYS A 1 173 ? -21.614 32.275 -4.379 1.00 61.91 173 LYS A CA 1
ATOM 1407 C C . LYS A 1 173 ? -21.448 33.794 -4.416 1.00 61.91 173 LYS A C 1
ATOM 1409 O O . LYS A 1 173 ? -22.270 34.495 -3.838 1.00 61.91 173 LYS A O 1
ATOM 1414 N N . ALA A 1 174 ? -20.400 34.296 -5.064 1.00 64.50 174 ALA A N 1
ATOM 1415 C CA . ALA A 1 174 ? -20.152 35.728 -5.202 1.00 64.50 174 ALA A CA 1
ATOM 1416 C C . ALA A 1 174 ? -21.014 36.381 -6.297 1.00 64.50 174 ALA A C 1
ATOM 1418 O O . ALA A 1 174 ? -21.333 37.562 -6.189 1.00 64.50 174 ALA A O 1
ATOM 1419 N N . SER A 1 175 ? -21.405 35.630 -7.333 1.00 61.91 175 SER A N 1
ATOM 1420 C CA . SER A 1 175 ? -22.214 36.140 -8.446 1.00 61.91 175 SER A CA 1
ATOM 1421 C C . SER A 1 175 ? -23.714 36.208 -8.158 1.00 61.91 175 SER A C 1
ATOM 1423 O O . SER A 1 175 ? -24.428 36.858 -8.914 1.00 61.91 175 SER A O 1
ATOM 1425 N N . VAL A 1 176 ? -24.198 35.575 -7.083 1.00 56.38 176 VAL A N 1
ATOM 1426 C CA . VAL A 1 176 ? -25.608 35.641 -6.672 1.00 56.38 176 VAL A CA 1
ATOM 1427 C C . VAL A 1 176 ? -25.725 36.461 -5.385 1.00 56.38 176 VAL A C 1
ATOM 1429 O O . VAL A 1 176 ? -25.398 35.957 -4.305 1.00 56.38 176 VAL A O 1
ATOM 1432 N N . PRO A 1 177 ? -26.200 37.720 -5.445 1.00 64.56 177 PRO A N 1
ATOM 1433 C CA . PRO A 1 177 ? -26.445 38.515 -4.253 1.00 64.56 177 PRO A CA 1
ATOM 1434 C C . PRO A 1 177 ? -27.415 37.774 -3.330 1.00 64.56 177 PRO A C 1
ATOM 1436 O O . PRO A 1 177 ? -28.497 37.354 -3.743 1.00 64.56 177 PRO A O 1
ATOM 1439 N N . LYS A 1 178 ? -27.055 37.646 -2.051 1.00 55.53 178 LYS A N 1
ATOM 1440 C CA . LYS A 1 178 ? -27.855 36.948 -1.026 1.00 55.53 178 LYS A CA 1
ATOM 1441 C C . LYS A 1 178 ? -29.323 37.413 -0.998 1.00 55.53 178 LYS A C 1
ATOM 1443 O O . LYS A 1 178 ? -30.222 36.605 -0.790 1.00 55.53 178 LYS A O 1
ATOM 1448 N N . ALA A 1 179 ? -29.561 38.689 -1.307 1.00 59.16 179 ALA A N 1
ATOM 1449 C CA . ALA A 1 179 ? -30.887 39.291 -1.417 1.00 59.16 179 ALA A CA 1
ATOM 1450 C C . ALA A 1 179 ? -31.733 38.754 -2.594 1.00 59.16 179 ALA A C 1
ATOM 1452 O O . ALA A 1 179 ? -32.946 38.610 -2.446 1.00 59.16 179 ALA A O 1
ATOM 1453 N N . GLU A 1 180 ? -31.127 38.423 -3.741 1.00 58.72 180 GLU A N 1
ATOM 1454 C CA . GLU A 1 180 ? -31.836 37.790 -4.865 1.00 58.72 180 GLU A CA 1
ATOM 1455 C C . GLU A 1 180 ? -32.172 36.332 -4.557 1.00 58.72 180 GLU A C 1
ATOM 1457 O O . GLU A 1 180 ? -33.290 35.890 -4.815 1.00 58.72 180 GLU A O 1
ATOM 1462 N N . LEU A 1 181 ? -31.251 35.608 -3.917 1.00 54.41 181 LEU A N 1
ATOM 1463 C CA . LEU A 1 181 ? -31.459 34.226 -3.478 1.00 54.41 181 LEU A CA 1
ATOM 1464 C C . LEU A 1 181 ? -32.615 34.133 -2.466 1.00 54.41 181 LEU A C 1
ATOM 1466 O O . LEU A 1 181 ? -33.493 33.278 -2.587 1.00 54.41 181 LEU A O 1
ATOM 1470 N N . GLU A 1 182 ? -32.674 35.065 -1.513 1.00 64.12 182 GLU A N 1
ATOM 1471 C CA . GLU A 1 182 ? -33.767 35.170 -0.541 1.00 64.12 182 GLU A CA 1
ATOM 1472 C C . GLU A 1 182 ? -35.096 35.613 -1.171 1.00 64.12 182 GLU A C 1
ATOM 1474 O O . GLU A 1 182 ? -36.158 35.218 -0.683 1.00 64.12 182 GLU A O 1
ATOM 1479 N N . LYS A 1 183 ? -35.066 36.411 -2.248 1.00 69.56 183 LYS A N 1
ATOM 1480 C CA . LYS A 1 183 ? -36.257 36.815 -3.011 1.00 69.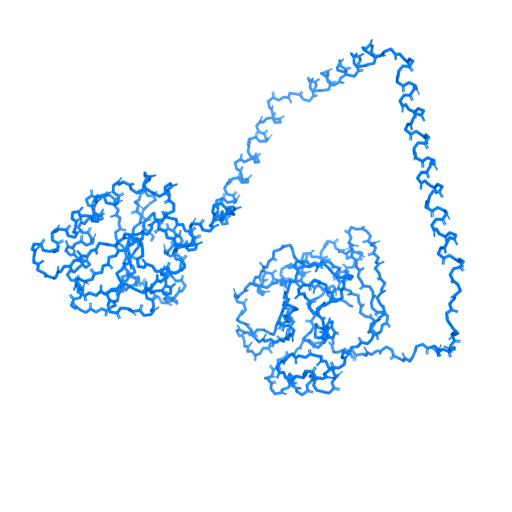56 183 LYS A CA 1
ATOM 1481 C C . LYS A 1 183 ? -36.825 35.639 -3.808 1.00 69.56 183 LYS A C 1
ATOM 1483 O O . LYS A 1 183 ? -37.996 35.312 -3.628 1.00 69.56 183 LYS A O 1
ATOM 1488 N N . VAL A 1 184 ? -35.988 34.938 -4.576 1.00 56.03 184 VAL A N 1
ATOM 1489 C CA . VAL A 1 184 ? -36.377 33.748 -5.354 1.00 56.03 184 VAL A CA 1
ATOM 1490 C C . VAL A 1 184 ? -36.897 32.643 -4.435 1.00 56.03 184 VAL A C 1
ATOM 1492 O O . VAL A 1 184 ? -37.935 32.052 -4.707 1.00 56.03 184 VAL A O 1
ATOM 1495 N N . GLN A 1 185 ? -36.256 32.402 -3.287 1.00 60.16 185 GLN A N 1
ATOM 1496 C CA . GLN A 1 185 ? -36.748 31.424 -2.309 1.00 60.16 185 GLN A CA 1
ATOM 1497 C C . GLN A 1 185 ? -38.083 31.816 -1.661 1.00 60.16 185 GLN A C 1
ATOM 1499 O O . GLN A 1 185 ? -38.823 30.933 -1.217 1.00 60.16 185 GLN A O 1
ATOM 1504 N N . ARG A 1 186 ? -38.388 33.115 -1.547 1.00 71.25 186 ARG A N 1
ATOM 1505 C CA . ARG A 1 186 ? -39.686 33.603 -1.056 1.00 71.25 186 ARG A CA 1
ATOM 1506 C C . ARG A 1 186 ? -40.768 33.420 -2.109 1.00 71.25 186 ARG A C 1
ATOM 1508 O O . ARG A 1 186 ? -41.839 32.919 -1.784 1.00 71.25 186 ARG A O 1
ATOM 1515 N N . GLU A 1 187 ? -40.469 33.794 -3.348 1.00 67.94 187 GLU A N 1
ATOM 1516 C CA . GLU A 1 187 ? -41.376 33.667 -4.489 1.00 67.94 187 GLU A CA 1
ATOM 1517 C C . GLU A 1 187 ? -41.681 32.195 -4.783 1.00 67.94 187 GLU A C 1
ATOM 1519 O O . GLU A 1 187 ? -42.847 31.838 -4.907 1.00 67.94 187 GLU A O 1
ATOM 1524 N N . LEU A 1 188 ? -40.675 31.314 -4.748 1.00 54.62 188 LEU A N 1
ATOM 1525 C CA . LEU A 1 188 ? -40.845 29.868 -4.915 1.00 54.62 188 LEU A CA 1
ATOM 1526 C C . LEU A 1 188 ? -41.699 29.259 -3.792 1.00 54.62 188 LEU A C 1
ATOM 1528 O O . LEU A 1 188 ? -42.607 28.479 -4.064 1.00 54.62 188 LEU A O 1
ATOM 1532 N N . ARG A 1 189 ? -41.477 29.659 -2.529 1.00 60.59 189 ARG A N 1
ATOM 1533 C CA . ARG A 1 189 ? -42.306 29.221 -1.389 1.00 60.59 189 ARG A CA 1
ATOM 1534 C C . ARG A 1 189 ? -43.748 29.711 -1.493 1.00 60.59 189 ARG A C 1
ATOM 1536 O O . ARG A 1 189 ? -44.664 28.961 -1.170 1.00 60.59 189 ARG A O 1
ATOM 1543 N N . ALA A 1 190 ? -43.959 30.947 -1.938 1.00 62.91 190 ALA A N 1
ATOM 1544 C CA . ALA A 1 190 ? -45.292 31.498 -2.158 1.00 62.91 190 ALA A CA 1
ATOM 1545 C C . ALA A 1 190 ? -46.008 30.798 -3.326 1.00 62.91 190 ALA A C 1
ATOM 1547 O O . ALA A 1 190 ? -47.189 30.479 -3.215 1.00 62.91 190 ALA A O 1
ATOM 1548 N N . HIS A 1 191 ? -45.283 30.497 -4.406 1.00 51.47 191 HIS A N 1
ATOM 1549 C CA . HIS A 1 191 ? -45.814 29.794 -5.570 1.00 51.47 191 HIS A CA 1
ATOM 1550 C C . HIS A 1 191 ? -46.189 28.346 -5.228 1.00 51.47 191 HIS A C 1
ATOM 1552 O O . HIS A 1 191 ? -47.314 27.934 -5.489 1.00 51.47 191 HIS A O 1
ATOM 1558 N N . MET A 1 192 ? -45.315 27.620 -4.519 1.00 47.62 192 MET A N 1
ATOM 1559 C CA . MET A 1 192 ? -45.585 26.258 -4.038 1.00 47.62 192 MET A CA 1
ATOM 1560 C C . MET A 1 192 ? -46.769 26.183 -3.064 1.00 47.62 192 MET A C 1
ATOM 1562 O O . MET A 1 192 ? -47.481 25.185 -3.042 1.00 47.62 192 MET A O 1
ATOM 1566 N N . LYS A 1 193 ? -47.003 27.234 -2.265 1.00 55.84 193 LYS A N 1
ATOM 1567 C CA . LYS A 1 193 ? -48.143 27.309 -1.336 1.00 55.84 193 LYS A CA 1
ATOM 1568 C C . LYS A 1 193 ? -49.480 27.538 -2.052 1.00 55.84 193 LYS A C 1
ATOM 1570 O O . LYS A 1 193 ? -50.521 27.192 -1.503 1.00 55.84 193 LYS A O 1
ATOM 1575 N N . ASN A 1 194 ? -49.444 28.106 -3.258 1.00 55.91 194 ASN A N 1
ATOM 1576 C CA . ASN A 1 194 ? -50.626 28.408 -4.063 1.00 55.91 194 ASN A CA 1
ATOM 1577 C C . ASN A 1 194 ? -50.907 27.354 -5.150 1.00 55.91 194 ASN A C 1
ATOM 1579 O O . ASN A 1 194 ? -52.021 27.322 -5.665 1.00 55.91 194 ASN A O 1
ATOM 1583 N N . SER A 1 195 ? -49.934 26.504 -5.506 1.00 50.78 195 SER A N 1
ATOM 1584 C CA . SER A 1 195 ? -50.039 25.577 -6.645 1.00 50.78 195 SER A CA 1
ATOM 1585 C C . SER A 1 195 ? -50.429 24.135 -6.293 1.00 50.78 195 SER A C 1
ATOM 1587 O O . SER A 1 195 ? -50.504 23.307 -7.195 1.00 50.78 195 SER A O 1
ATOM 1589 N N . VAL A 1 196 ? -50.693 23.807 -5.023 1.00 47.97 196 VAL A N 1
ATOM 1590 C CA . VAL A 1 196 ? -51.223 22.491 -4.618 1.00 47.97 196 VAL A CA 1
ATOM 1591 C C . VAL A 1 196 ? -52.451 22.715 -3.744 1.00 47.97 196 VAL A C 1
ATOM 1593 O O . VAL A 1 196 ? -52.380 23.432 -2.743 1.00 47.97 196 VAL A O 1
ATOM 1596 N N . ALA A 1 197 ? -53.596 22.155 -4.142 1.00 57.22 197 ALA A N 1
ATOM 1597 C CA . ALA A 1 197 ? -54.851 22.332 -3.422 1.00 57.22 197 ALA A CA 1
ATOM 1598 C C . ALA A 1 197 ? -54.676 21.879 -1.963 1.00 57.22 197 ALA A C 1
ATOM 1600 O O . ALA A 1 197 ? -54.239 20.761 -1.697 1.00 57.22 197 ALA A O 1
ATOM 1601 N N . LYS A 1 198 ? -55.011 22.761 -1.010 1.00 51.94 198 LYS A N 1
ATOM 1602 C CA . LYS A 1 198 ? -54.834 22.588 0.448 1.00 51.94 198 LYS A CA 1
ATOM 1603 C C . LYS A 1 198 ? -55.259 21.200 0.964 1.00 51.94 198 LYS A C 1
ATOM 1605 O O . LYS A 1 198 ? -54.636 20.655 1.870 1.00 51.94 198 LYS A O 1
ATOM 1610 N N . THR A 1 199 ? -56.275 20.617 0.337 1.00 54.41 199 THR A N 1
ATOM 1611 C CA . THR A 1 199 ? -56.826 19.289 0.621 1.00 54.41 199 THR A CA 1
ATOM 1612 C C . THR A 1 199 ? -55.863 18.132 0.334 1.00 54.41 199 THR A C 1
ATOM 1614 O O . THR A 1 199 ? -55.848 17.160 1.084 1.00 54.41 199 THR A O 1
ATOM 1617 N N . GLU A 1 200 ? -55.030 18.220 -0.704 1.00 55.28 200 GLU A N 1
ATOM 1618 C CA . GLU A 1 200 ? -54.057 17.171 -1.051 1.00 55.28 200 GLU A CA 1
ATOM 1619 C C . GLU A 1 200 ? -52.844 17.196 -0.115 1.00 55.28 200 GLU A C 1
ATOM 1621 O O . GLU A 1 200 ? -52.336 16.147 0.281 1.00 55.28 200 GLU A O 1
ATOM 1626 N N . TRP A 1 201 ? -52.427 18.391 0.313 1.00 53.03 201 TRP A N 1
ATOM 1627 C CA . TRP A 1 201 ? -51.356 18.561 1.296 1.00 53.03 201 TRP A CA 1
ATOM 1628 C C . TRP A 1 201 ? -51.745 18.016 2.677 1.00 53.03 201 TRP A C 1
ATOM 1630 O O . TRP A 1 201 ? -50.969 17.294 3.306 1.00 53.03 201 TRP A O 1
ATOM 1640 N N . GLU A 1 202 ? -52.965 18.307 3.134 1.00 61.78 202 GLU A N 1
ATOM 1641 C CA . GLU A 1 202 ? -53.490 17.779 4.399 1.00 61.78 202 GLU A CA 1
ATOM 1642 C C . GLU A 1 202 ? -53.652 16.248 4.348 1.00 61.78 202 GLU A C 1
ATOM 1644 O O . GLU A 1 202 ? -53.341 15.563 5.326 1.00 61.78 202 GLU A O 1
ATOM 1649 N N . ALA A 1 203 ? -54.042 15.689 3.195 1.00 61.59 203 ALA A N 1
ATOM 1650 C CA . ALA A 1 203 ? -54.103 14.242 2.985 1.00 61.59 203 ALA A CA 1
ATOM 1651 C C . ALA A 1 203 ? -52.714 13.579 3.026 1.00 61.59 203 ALA A C 1
ATOM 1653 O O . ALA A 1 203 ? -52.554 12.540 3.674 1.00 61.59 203 ALA A O 1
ATOM 1654 N N . LEU A 1 204 ? -51.696 14.194 2.409 1.00 53.31 204 LEU A N 1
ATOM 1655 C CA . LEU A 1 204 ? -50.317 13.696 2.448 1.00 53.31 204 LEU A CA 1
ATOM 1656 C C . LEU A 1 204 ? -49.717 13.773 3.856 1.00 53.31 204 LEU A C 1
ATOM 1658 O O . LEU A 1 204 ? -49.068 12.824 4.297 1.00 53.31 204 LEU A O 1
ATOM 1662 N N . GLN A 1 205 ? -49.956 14.868 4.589 1.00 54.28 205 GLN A N 1
ATOM 1663 C CA . GLN A 1 205 ? -49.522 14.978 5.985 1.00 54.28 205 GLN A CA 1
ATOM 1664 C C . GLN A 1 205 ? -50.175 13.909 6.857 1.00 54.28 205 GLN A C 1
ATOM 1666 O O . GLN A 1 205 ? -49.502 13.310 7.696 1.00 54.28 205 GLN A O 1
ATOM 1671 N N . LYS A 1 206 ? -51.465 13.638 6.641 1.00 64.00 206 LYS A N 1
ATOM 1672 C CA . LYS A 1 206 ? -52.185 12.603 7.381 1.00 64.00 206 LYS A CA 1
ATOM 1673 C C . LYS A 1 206 ? -51.643 11.208 7.061 1.00 64.00 206 LYS A C 1
ATOM 1675 O O . LYS A 1 206 ? -51.373 10.457 7.989 1.00 64.00 206 LYS A O 1
ATOM 1680 N N . GLN A 1 207 ? -51.381 10.893 5.789 1.00 56.69 207 GLN A N 1
ATOM 1681 C CA . GLN A 1 207 ? -50.736 9.631 5.395 1.00 56.69 207 GLN A CA 1
ATOM 1682 C C . GLN A 1 207 ? -49.339 9.466 6.002 1.00 56.69 207 GLN A C 1
ATOM 1684 O O . GLN A 1 207 ? -48.982 8.372 6.440 1.00 56.69 207 GLN A O 1
ATOM 1689 N N . LEU A 1 208 ? -48.551 10.541 6.047 1.00 45.16 208 LEU A N 1
ATOM 1690 C CA . LEU A 1 208 ? -47.219 10.521 6.644 1.00 45.16 208 LEU A CA 1
ATOM 1691 C C . LEU A 1 208 ? -47.295 10.267 8.156 1.00 45.16 208 LEU A C 1
ATOM 1693 O O . LEU A 1 208 ? -46.544 9.446 8.675 1.00 45.16 208 LEU A O 1
ATOM 1697 N N . GLN A 1 209 ? -48.235 10.912 8.855 1.00 52.41 209 GLN A N 1
ATOM 1698 C CA . GLN A 1 209 ? -48.441 10.685 10.287 1.00 52.41 209 GLN A CA 1
ATOM 1699 C C . GLN A 1 209 ? -48.957 9.276 10.598 1.00 52.41 209 GLN A C 1
ATOM 1701 O O . GLN A 1 209 ? -48.495 8.677 11.566 1.00 52.41 209 GLN A O 1
ATOM 1706 N N . THR A 1 210 ? -49.842 8.715 9.770 1.00 59.66 210 THR A N 1
ATOM 1707 C CA . THR A 1 210 ? -50.299 7.324 9.919 1.00 59.66 210 THR A CA 1
ATOM 1708 C C . THR A 1 210 ? -49.142 6.337 9.765 1.00 59.66 210 THR A C 1
ATOM 1710 O O . THR A 1 210 ? -48.969 5.480 10.624 1.00 59.66 210 THR A O 1
ATOM 1713 N N . LYS A 1 211 ? -48.281 6.514 8.753 1.00 51.72 211 LYS A N 1
ATOM 1714 C CA . LYS A 1 211 ? -47.098 5.656 8.559 1.00 51.72 211 LYS A CA 1
ATOM 1715 C C . LYS A 1 211 ? -46.093 5.756 9.705 1.00 51.72 211 LYS A C 1
ATOM 1717 O O . LYS A 1 211 ? -45.505 4.753 10.091 1.00 51.72 211 LYS A O 1
ATOM 1722 N N . ILE A 1 212 ? -45.894 6.952 10.261 1.00 47.09 212 ILE A N 1
ATOM 1723 C CA . ILE A 1 212 ? -45.023 7.145 11.429 1.00 47.09 212 ILE A CA 1
ATOM 1724 C C . ILE A 1 212 ? -45.597 6.413 12.652 1.00 47.09 212 ILE A C 1
ATOM 1726 O O . ILE A 1 212 ? -44.849 5.750 13.366 1.00 47.09 212 ILE A O 1
ATOM 1730 N N . ALA A 1 213 ? -46.913 6.482 12.871 1.00 54.34 213 ALA A N 1
ATOM 1731 C CA . ALA A 1 213 ? -47.571 5.787 13.975 1.00 54.34 213 ALA A CA 1
ATOM 1732 C C . ALA A 1 213 ? -47.520 4.253 13.830 1.00 54.34 213 ALA A C 1
ATOM 1734 O O . ALA A 1 213 ? -47.251 3.564 14.811 1.00 54.34 213 ALA A O 1
ATOM 1735 N N . GLU A 1 214 ? -47.708 3.721 12.618 1.00 60.56 214 GLU A N 1
ATOM 1736 C CA . GLU A 1 214 ? -47.563 2.285 12.325 1.00 60.56 214 GLU A CA 1
ATOM 1737 C C . GLU A 1 214 ? -46.137 1.789 12.594 1.00 60.56 214 GLU A C 1
ATOM 1739 O O . GLU A 1 214 ? -45.953 0.734 13.198 1.00 60.56 214 GLU A O 1
ATOM 1744 N N . ASN A 1 215 ? -45.123 2.571 12.213 1.00 44.12 215 ASN A N 1
ATOM 1745 C CA . ASN A 1 215 ? -43.724 2.196 12.410 1.00 44.12 215 ASN A CA 1
ATOM 1746 C C . ASN A 1 215 ? -43.331 2.184 13.899 1.00 44.12 215 ASN A C 1
ATOM 1748 O O . ASN A 1 215 ? -42.647 1.269 14.349 1.00 44.12 215 ASN A O 1
ATOM 1752 N N . ILE A 1 216 ? -43.829 3.147 14.683 1.00 52.09 216 ILE A N 1
ATOM 1753 C CA . ILE A 1 216 ? -43.645 3.177 16.145 1.00 52.09 216 ILE A CA 1
ATOM 1754 C C . ILE A 1 216 ? -44.356 1.986 16.810 1.00 52.09 216 ILE A C 1
ATOM 1756 O O . ILE A 1 216 ? -43.818 1.386 17.739 1.00 52.09 216 ILE A O 1
ATOM 1760 N N . GLY A 1 217 ? -45.542 1.607 16.322 1.00 62.00 217 GLY A N 1
ATOM 1761 C CA . GLY A 1 217 ? -46.257 0.416 16.790 1.00 62.00 217 GLY A CA 1
ATOM 1762 C C . GLY A 1 217 ? -45.493 -0.882 16.507 1.00 62.00 217 GLY A C 1
ATOM 1763 O O . GLY A 1 217 ? -45.360 -1.717 17.397 1.00 62.00 217 GLY A O 1
ATOM 1764 N N . LEU A 1 218 ? -44.915 -1.022 15.309 1.00 45.88 218 LEU A N 1
ATOM 1765 C CA . LEU A 1 218 ? -44.080 -2.170 14.934 1.00 45.88 218 LEU A CA 1
ATOM 1766 C C . LEU A 1 218 ? -42.798 -2.266 15.771 1.00 45.88 218 LEU A C 1
ATOM 1768 O O . LEU A 1 218 ? -42.377 -3.367 16.118 1.00 45.88 218 LEU A O 1
ATOM 1772 N N . GLU A 1 219 ? -42.190 -1.134 16.133 1.00 42.75 219 GLU A N 1
ATOM 1773 C CA . GLU A 1 219 ? -41.039 -1.094 17.043 1.00 42.75 219 GLU A CA 1
ATOM 1774 C C . GLU A 1 219 ? -41.415 -1.533 18.468 1.00 42.75 219 GLU A C 1
ATOM 1776 O O . GLU A 1 219 ? -40.666 -2.279 19.102 1.00 42.75 219 GLU A O 1
ATOM 1781 N N . GLN A 1 220 ? -42.595 -1.141 18.958 1.00 52.91 220 GLN A N 1
ATOM 1782 C CA . GLN A 1 220 ? -43.109 -1.561 20.266 1.00 52.91 220 GLN A CA 1
ATOM 1783 C C . GLN A 1 220 ? -43.516 -3.042 20.291 1.00 52.91 220 GLN A C 1
ATOM 1785 O O . GLN A 1 220 ? -43.237 -3.737 21.269 1.00 52.91 220 GLN A O 1
ATOM 1790 N N . GLU A 1 221 ? -44.121 -3.549 19.215 1.00 52.03 221 GLU A N 1
ATOM 1791 C CA . GLU A 1 221 ? -44.450 -4.969 19.045 1.00 52.03 221 GLU A CA 1
ATOM 1792 C C . GLU A 1 221 ? -43.175 -5.821 18.946 1.00 52.03 221 GLU A C 1
ATOM 1794 O O . GLU A 1 221 ? -43.075 -6.844 19.617 1.00 52.03 221 GLU A O 1
ATOM 1799 N N . ASN A 1 222 ? -42.151 -5.368 18.210 1.00 45.25 222 ASN A N 1
ATOM 1800 C CA . ASN A 1 222 ? -40.837 -6.021 18.182 1.00 45.25 222 ASN A CA 1
ATOM 1801 C C . ASN A 1 222 ? -40.172 -6.034 19.564 1.00 45.25 222 ASN A C 1
ATOM 1803 O O . ASN A 1 222 ? -39.635 -7.064 19.965 1.00 45.25 222 ASN A O 1
ATOM 1807 N N . ALA A 1 223 ? -40.235 -4.932 20.316 1.00 48.94 223 ALA A N 1
ATOM 1808 C CA . ALA A 1 223 ? -39.711 -4.877 21.681 1.00 48.94 223 ALA A CA 1
ATOM 1809 C C . ALA A 1 223 ? -40.468 -5.831 22.625 1.00 48.94 223 ALA A C 1
ATOM 1811 O O . ALA A 1 223 ? -39.859 -6.496 23.466 1.00 48.94 223 ALA A O 1
ATOM 1812 N N . ARG A 1 224 ? -41.790 -5.959 22.453 1.00 62.34 224 ARG A N 1
ATOM 1813 C CA . ARG A 1 224 ? -42.618 -6.905 23.208 1.00 62.34 224 ARG A CA 1
ATOM 1814 C C . ARG A 1 224 ? -42.316 -8.361 22.834 1.00 62.34 224 ARG A C 1
ATOM 1816 O O . ARG A 1 224 ? -42.093 -9.167 23.734 1.00 62.34 224 ARG A O 1
ATOM 1823 N N . LEU A 1 225 ? -42.232 -8.693 21.547 1.00 50.94 225 LEU A N 1
ATOM 1824 C CA . LEU A 1 225 ? -41.871 -10.033 21.065 1.00 50.94 225 LEU A CA 1
ATOM 1825 C C . LEU A 1 225 ? -40.458 -10.433 21.511 1.00 50.94 225 LEU A C 1
ATOM 1827 O O . LEU A 1 225 ? -40.243 -11.579 21.892 1.00 50.94 225 LEU A O 1
ATOM 1831 N N . GLN A 1 226 ? -39.517 -9.485 21.566 1.00 47.41 226 GLN A N 1
ATOM 1832 C CA . GLN A 1 226 ? -38.184 -9.699 22.142 1.00 47.41 226 GLN A CA 1
ATOM 1833 C C . GLN A 1 226 ? -38.217 -9.938 23.662 1.00 47.41 226 GLN A C 1
ATOM 1835 O O . GLN A 1 226 ? -37.382 -10.681 24.173 1.00 47.41 226 GLN A O 1
ATOM 1840 N N . SER A 1 227 ? -39.186 -9.361 24.382 1.00 43.59 227 SER A N 1
ATOM 1841 C CA . SER A 1 227 ? -39.376 -9.577 25.826 1.00 43.59 227 SER A CA 1
ATOM 1842 C C . SER A 1 227 ? -40.083 -10.897 26.179 1.00 43.59 227 SER A C 1
ATOM 1844 O O . SER A 1 227 ? -39.923 -11.396 27.292 1.00 43.59 227 SER A O 1
ATOM 1846 N N . GLU A 1 228 ? -40.836 -11.489 25.242 1.00 40.59 228 GLU A N 1
ATOM 1847 C CA . GLU A 1 228 ? -41.551 -12.766 25.423 1.00 40.59 228 GLU A CA 1
ATOM 1848 C C . GLU A 1 228 ? -40.668 -14.005 25.133 1.00 40.59 228 GLU A C 1
ATOM 1850 O O . GLU A 1 228 ? -41.025 -15.129 25.504 1.00 40.59 228 GLU A O 1
ATOM 1855 N N . VAL A 1 229 ? -39.470 -13.824 24.557 1.00 36.25 229 VAL A N 1
ATOM 1856 C CA . VAL A 1 229 ? -38.462 -14.889 24.426 1.00 36.25 229 VAL A CA 1
ATOM 1857 C C . VAL A 1 229 ? -37.877 -15.205 25.806 1.00 36.25 229 VAL A C 1
ATOM 1859 O O . VAL A 1 229 ? -37.002 -14.504 26.314 1.00 36.25 229 VAL A O 1
ATOM 1862 N N . LYS A 1 230 ? -38.355 -16.283 26.441 1.00 31.59 230 LYS A N 1
ATOM 1863 C CA . LYS A 1 230 ? -37.795 -16.761 27.714 1.00 31.59 230 LYS A CA 1
ATOM 1864 C C . LYS A 1 230 ? -36.305 -17.100 27.555 1.00 31.59 230 LYS A C 1
ATOM 1866 O O . LYS A 1 230 ? -35.966 -17.907 26.686 1.00 31.59 230 LYS A O 1
ATOM 1871 N N . PRO A 1 231 ? -35.419 -16.573 28.417 1.00 32.78 231 PRO A N 1
ATOM 1872 C CA . PRO A 1 231 ? -34.024 -16.975 28.423 1.00 32.78 231 PRO A CA 1
ATOM 1873 C C . PRO A 1 231 ? -33.904 -18.440 28.858 1.00 32.78 231 PRO A C 1
ATOM 1875 O O . PRO A 1 231 ? -34.568 -18.885 29.799 1.00 32.78 231 PRO A O 1
ATOM 1878 N N . ALA A 1 232 ? -33.023 -19.184 28.185 1.00 27.02 232 ALA A N 1
ATOM 1879 C CA . ALA A 1 232 ? -32.510 -20.450 28.694 1.00 27.02 232 ALA A CA 1
ATOM 1880 C C . ALA A 1 232 ? -31.956 -20.248 30.125 1.00 27.02 232 ALA A C 1
ATOM 1882 O O . ALA A 1 232 ? -31.514 -19.138 30.443 1.00 27.02 232 ALA A O 1
ATOM 1883 N N . PRO A 1 233 ? -31.993 -21.269 31.003 1.00 26.36 233 PRO A N 1
ATOM 1884 C CA . PRO A 1 233 ? -31.730 -21.098 32.429 1.00 26.36 233 PRO A CA 1
ATOM 1885 C C . PRO A 1 233 ? -30.388 -20.409 32.675 1.00 26.36 233 PRO A C 1
ATOM 1887 O O . PRO A 1 233 ? -29.324 -20.951 32.384 1.00 26.36 233 PRO A O 1
ATOM 1890 N N . GLN A 1 234 ? -30.455 -19.196 33.220 1.00 32.09 234 GLN A N 1
ATOM 1891 C CA . GLN A 1 234 ? -29.293 -18.437 33.649 1.00 32.09 234 GLN A CA 1
ATOM 1892 C C . GLN A 1 234 ? -28.720 -19.098 34.903 1.00 32.09 234 GLN A C 1
ATOM 1894 O O . GLN A 1 234 ? -29.226 -18.918 36.012 1.00 32.09 234 GLN A O 1
ATOM 1899 N N . THR A 1 235 ? -27.616 -19.827 34.755 1.00 27.95 235 THR A N 1
ATOM 1900 C CA . THR A 1 235 ? -26.652 -19.918 35.850 1.00 27.95 235 THR A CA 1
ATOM 1901 C C . THR A 1 235 ? -26.179 -18.504 36.150 1.00 27.95 235 THR A C 1
ATOM 1903 O O . THR A 1 235 ? -25.579 -17.841 35.306 1.00 27.95 235 THR A O 1
ATOM 1906 N N . ARG A 1 236 ? -26.503 -18.042 37.356 1.00 34.16 236 ARG A N 1
ATOM 1907 C CA . ARG A 1 236 ? -26.087 -16.774 37.950 1.00 34.16 236 ARG A CA 1
ATOM 1908 C C . ARG A 1 236 ? -24.554 -16.712 37.971 1.00 34.16 236 ARG A C 1
ATOM 1910 O O . ARG A 1 236 ? -23.932 -17.155 38.931 1.00 34.16 236 ARG A O 1
ATOM 1917 N N . ALA A 1 237 ? -23.948 -16.215 36.894 1.00 33.91 237 ALA A N 1
ATOM 1918 C CA . ALA A 1 237 ? -22.526 -15.918 36.856 1.00 33.91 237 ALA A CA 1
ATOM 1919 C C . ALA A 1 237 ? -22.272 -14.637 37.659 1.00 33.91 237 ALA A C 1
ATOM 1921 O O . ALA A 1 237 ? -23.041 -13.676 37.610 1.00 33.91 237 ALA A O 1
ATOM 1922 N N . ALA A 1 238 ? -21.233 -14.705 38.481 1.00 32.03 238 ALA A N 1
ATOM 1923 C CA . ALA A 1 238 ? -20.848 -13.719 39.469 1.00 32.03 238 ALA A CA 1
ATOM 1924 C C . ALA A 1 238 ? -20.563 -12.333 38.861 1.00 32.03 238 ALA A C 1
ATOM 1926 O O . ALA A 1 238 ? -20.352 -12.191 37.658 1.00 32.03 238 ALA A O 1
ATOM 1927 N N . LYS A 1 239 ? -20.526 -11.310 39.730 1.00 31.47 239 LYS A N 1
ATOM 1928 C CA . LYS A 1 239 ? -19.916 -10.000 39.436 1.00 31.47 239 LYS A CA 1
ATOM 1929 C C . LYS A 1 239 ? -18.618 -10.221 38.643 1.00 31.47 239 LYS A C 1
ATOM 1931 O O . LYS A 1 239 ? -17.868 -11.107 39.055 1.00 31.47 239 LYS A O 1
ATOM 1936 N N . PRO A 1 240 ? -18.346 -9.470 37.560 1.00 40.12 240 PRO A N 1
ATOM 1937 C CA . PRO A 1 240 ? -17.164 -9.734 36.760 1.00 40.12 240 PRO A CA 1
ATOM 1938 C C . PRO A 1 240 ? -15.926 -9.614 37.647 1.00 40.12 240 PRO A C 1
ATOM 1940 O O . PRO A 1 240 ? -15.742 -8.626 38.367 1.00 40.12 240 PRO A O 1
ATOM 1943 N N . ASP A 1 241 ? -15.120 -10.672 37.611 1.00 49.25 241 ASP A N 1
ATOM 1944 C CA . ASP A 1 241 ? -13.739 -10.662 38.061 1.00 49.25 241 ASP A CA 1
ATOM 1945 C C . ASP A 1 241 ? -13.013 -9.447 37.468 1.00 49.25 241 ASP A C 1
ATOM 1947 O O . ASP A 1 241 ? -13.391 -8.924 36.418 1.00 49.25 241 ASP A O 1
ATOM 1951 N N . LYS A 1 242 ? -11.980 -8.972 38.171 1.00 61.59 242 LYS A N 1
ATOM 1952 C CA . LYS A 1 242 ? -11.168 -7.808 37.780 1.00 61.59 242 LYS A CA 1
ATOM 1953 C C . LYS A 1 242 ? -10.904 -7.803 36.265 1.00 61.59 242 LYS A C 1
ATOM 1955 O O . LYS A 1 242 ? -10.347 -8.772 35.754 1.00 61.59 242 LYS A O 1
ATOM 1960 N N . ALA A 1 243 ? -11.271 -6.707 35.591 1.00 75.62 243 ALA A N 1
ATOM 1961 C CA . ALA A 1 243 ? -11.038 -6.510 34.160 1.00 75.62 243 ALA A CA 1
ATOM 1962 C C . ALA A 1 243 ? -9.598 -6.888 33.776 1.00 75.62 243 ALA A C 1
ATOM 1964 O O . ALA A 1 243 ? -8.649 -6.587 34.514 1.00 75.62 243 ALA A O 1
ATOM 1965 N N . LYS A 1 244 ? -9.431 -7.557 32.629 1.00 86.56 244 LYS A N 1
ATOM 1966 C CA . LYS A 1 244 ? -8.112 -7.971 32.150 1.00 86.56 244 LYS A CA 1
ATOM 1967 C C . LYS A 1 244 ? -7.307 -6.721 31.808 1.00 86.56 244 LYS A C 1
ATOM 1969 O O . LYS A 1 244 ? -7.595 -6.030 30.837 1.00 86.56 244 LYS A O 1
ATOM 1974 N N . ARG A 1 245 ? -6.288 -6.439 32.619 1.00 91.25 245 ARG A N 1
ATOM 1975 C CA . ARG A 1 245 ? -5.408 -5.288 32.426 1.00 91.25 245 ARG A CA 1
ATOM 1976 C C . ARG A 1 245 ? -4.381 -5.594 31.340 1.00 91.25 245 ARG A C 1
ATOM 1978 O O . ARG A 1 245 ? -3.509 -6.431 31.555 1.00 91.25 245 ARG A O 1
ATOM 1985 N N . LEU A 1 246 ? -4.485 -4.886 30.222 1.00 95.38 246 LEU A N 1
ATOM 1986 C CA . LEU A 1 246 ? -3.517 -4.920 29.127 1.00 95.38 246 LEU A CA 1
ATOM 1987 C C . LEU A 1 246 ? -2.474 -3.814 29.303 1.00 95.38 246 LEU A C 1
ATOM 1989 O O . LEU A 1 246 ? -2.713 -2.820 29.996 1.00 95.38 246 LEU A O 1
ATOM 1993 N N . ARG A 1 247 ? -1.301 -3.986 28.693 1.00 96.00 247 ARG A N 1
ATOM 1994 C CA . ARG A 1 247 ? -0.265 -2.948 28.681 1.00 96.00 247 ARG A CA 1
ATOM 1995 C C . ARG A 1 247 ? -0.706 -1.725 27.871 1.00 96.00 247 ARG A C 1
ATOM 1997 O O . ARG A 1 247 ? -0.997 -1.830 26.683 1.00 96.00 247 ARG A O 1
ATOM 2004 N N . ASP A 1 248 ? -0.616 -0.560 28.501 1.00 91.94 248 ASP A N 1
ATOM 2005 C CA . ASP A 1 248 ? -0.966 0.753 27.944 1.00 91.94 248 ASP A CA 1
ATOM 2006 C C . ASP A 1 248 ? 0.256 1.579 27.491 1.00 91.94 248 ASP A C 1
ATOM 2008 O O . ASP A 1 248 ? 0.120 2.516 26.705 1.00 91.94 248 ASP A O 1
ATOM 2012 N N . GLN A 1 249 ? 1.461 1.230 27.956 1.00 95.25 249 GLN A N 1
ATOM 2013 C CA . GLN A 1 249 ? 2.705 1.915 27.593 1.00 95.25 249 GLN A CA 1
ATOM 2014 C C . GLN A 1 249 ? 3.390 1.269 26.382 1.00 95.25 249 GLN A C 1
ATOM 2016 O O . GLN A 1 249 ? 3.678 0.068 26.437 1.00 95.25 249 GLN A O 1
ATOM 2021 N N . PRO A 1 250 ? 3.726 2.032 25.324 1.00 96.44 250 PRO A N 1
ATOM 2022 C CA . PRO A 1 250 ? 4.455 1.521 24.164 1.00 96.44 250 PRO A CA 1
ATOM 2023 C C . PRO A 1 250 ? 5.836 0.958 24.522 1.00 96.44 250 PRO A C 1
ATOM 2025 O O . PRO A 1 250 ? 6.516 1.455 25.420 1.00 96.44 250 PRO A O 1
ATOM 2028 N N . LYS A 1 251 ? 6.281 -0.062 23.785 1.00 96.19 251 LYS A N 1
ATOM 2029 C CA . LYS A 1 251 ? 7.586 -0.709 23.959 1.00 96.19 251 LYS A CA 1
ATOM 2030 C C . LYS A 1 251 ? 8.211 -1.041 22.600 1.00 96.19 251 LYS A C 1
ATOM 2032 O O . LYS A 1 251 ? 7.521 -1.235 21.601 1.00 96.19 251 LYS A O 1
ATOM 2037 N N . LYS A 1 252 ? 9.542 -1.134 22.566 1.00 97.44 252 LYS A N 1
ATOM 2038 C CA . LYS A 1 252 ? 10.264 -1.815 21.489 1.00 97.44 252 LYS A CA 1
ATOM 2039 C C . LYS A 1 252 ? 10.215 -3.327 21.731 1.00 97.44 252 LYS A C 1
ATOM 2041 O O . LYS A 1 252 ? 10.721 -3.788 22.751 1.00 97.44 252 LYS A O 1
ATOM 2046 N N . LEU A 1 253 ? 9.571 -4.066 20.837 1.00 95.25 253 LEU A N 1
ATOM 2047 C CA . LEU A 1 253 ? 9.338 -5.503 20.946 1.00 95.25 253 LEU A CA 1
ATOM 2048 C C . LEU A 1 253 ? 10.057 -6.237 19.820 1.00 95.25 253 LEU A C 1
ATOM 2050 O O . LEU A 1 253 ? 9.844 -5.941 18.645 1.00 95.25 253 LEU A O 1
ATOM 2054 N N . SER A 1 254 ? 10.864 -7.224 20.187 1.00 96.31 254 SER A N 1
ATOM 2055 C CA . SER A 1 254 ? 11.385 -8.226 19.260 1.00 96.31 254 SER A CA 1
ATOM 2056 C C . SER A 1 254 ? 10.302 -9.234 18.859 1.00 96.31 254 SER A C 1
ATOM 2058 O O . SER A 1 254 ? 9.279 -9.380 19.529 1.00 96.31 254 SER A O 1
ATOM 2060 N N . LEU A 1 255 ? 10.544 -9.979 17.779 1.00 94.31 255 LEU A N 1
ATOM 2061 C CA . LEU A 1 255 ? 9.631 -11.026 17.315 1.00 94.31 255 LEU A CA 1
ATOM 2062 C C . LEU A 1 255 ? 9.362 -12.089 18.396 1.00 94.31 255 LEU A C 1
ATOM 2064 O O . LEU A 1 255 ? 8.226 -12.523 18.569 1.00 94.31 255 LEU A O 1
ATOM 2068 N N . GLU A 1 256 ? 10.391 -12.488 19.142 1.00 96.94 256 GLU A N 1
ATOM 2069 C CA . GLU A 1 256 ? 10.261 -13.504 20.192 1.00 96.94 256 GLU A CA 1
ATOM 2070 C C . GLU A 1 256 ? 9.449 -12.994 21.389 1.00 96.94 256 GLU A C 1
ATOM 2072 O O . GLU A 1 256 ? 8.625 -13.728 21.930 1.00 96.94 256 GLU A O 1
ATOM 2077 N N . GLU A 1 257 ? 9.589 -11.716 21.753 1.00 97.94 257 GLU A N 1
ATOM 2078 C CA . GLU A 1 257 ? 8.736 -11.099 22.775 1.00 97.94 257 GLU A CA 1
ATOM 2079 C C . GLU A 1 257 ? 7.270 -11.023 22.331 1.00 97.94 257 GLU A C 1
ATOM 2081 O O . GLU A 1 257 ? 6.379 -11.241 23.151 1.00 97.94 257 GLU A O 1
ATOM 2086 N N . VAL A 1 258 ? 7.003 -10.757 21.047 1.00 98.06 258 VAL A N 1
ATOM 2087 C CA . VAL A 1 258 ? 5.633 -10.764 20.507 1.00 98.06 258 VAL A CA 1
ATOM 2088 C C . VAL A 1 258 ? 5.035 -12.165 20.553 1.00 98.06 258 VAL A C 1
ATOM 2090 O O . VAL A 1 258 ? 3.934 -12.328 21.071 1.00 98.06 258 VAL A O 1
ATOM 2093 N N . LYS A 1 259 ? 5.756 -13.193 20.089 1.00 98.00 259 LYS A N 1
ATOM 2094 C CA . LYS A 1 259 ? 5.290 -14.588 20.174 1.00 98.00 259 LYS A CA 1
ATOM 2095 C C . LYS A 1 259 ? 5.014 -15.005 21.619 1.00 98.00 259 LYS A C 1
ATOM 2097 O O . LYS A 1 259 ? 3.973 -15.597 21.898 1.00 98.00 259 LYS A O 1
ATOM 2102 N N . ALA A 1 260 ? 5.915 -14.657 22.539 1.00 97.75 260 ALA A N 1
ATOM 2103 C CA . ALA A 1 260 ? 5.741 -14.931 23.960 1.00 97.75 260 ALA A CA 1
ATOM 2104 C C . ALA A 1 260 ? 4.509 -14.213 24.534 1.00 97.75 260 ALA A C 1
ATOM 2106 O O . ALA A 1 260 ? 3.761 -14.817 25.300 1.00 97.75 260 ALA A O 1
ATOM 2107 N N . MET A 1 261 ? 4.267 -12.957 24.140 1.00 98.19 261 MET A N 1
ATOM 2108 C CA . MET A 1 261 ? 3.071 -12.204 24.528 1.00 98.19 261 MET A CA 1
ATOM 2109 C C . MET A 1 261 ? 1.796 -12.876 24.011 1.00 98.19 261 MET A C 1
ATOM 2111 O O . MET A 1 261 ? 0.896 -13.131 24.806 1.00 98.19 261 MET A O 1
ATOM 2115 N N . LEU A 1 262 ? 1.739 -13.243 22.727 1.00 98.06 262 LEU A N 1
ATOM 2116 C CA . LEU A 1 262 ? 0.570 -13.907 22.139 1.00 98.06 262 LEU A CA 1
ATOM 2117 C C . LEU A 1 262 ? 0.241 -15.215 22.867 1.00 98.06 262 LEU A C 1
ATOM 2119 O O . LEU A 1 262 ? -0.910 -15.437 23.240 1.00 98.06 262 LEU A O 1
ATOM 2123 N N . ALA A 1 263 ? 1.256 -16.045 23.124 1.00 97.38 263 ALA A N 1
ATOM 2124 C CA . ALA A 1 263 ? 1.096 -17.305 23.843 1.00 97.38 263 ALA A CA 1
ATOM 2125 C C . ALA A 1 263 ? 0.657 -17.090 25.302 1.00 97.38 263 ALA A C 1
ATOM 2127 O O . ALA A 1 263 ? -0.292 -17.727 25.758 1.00 97.38 263 ALA A O 1
ATOM 2128 N N . LYS A 1 264 ? 1.310 -16.168 26.024 1.00 96.62 264 LYS A N 1
ATOM 2129 C CA . LYS A 1 264 ? 1.006 -15.846 27.428 1.00 9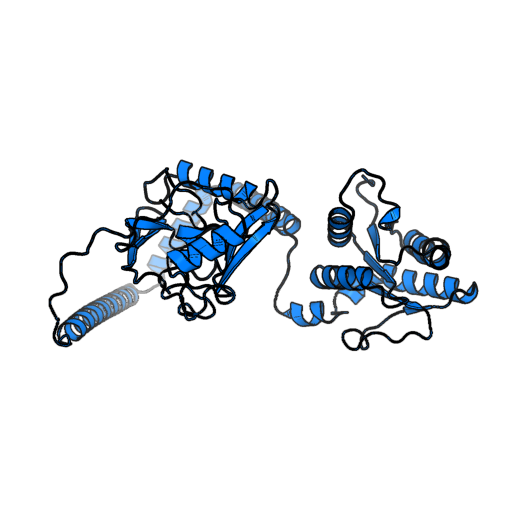6.62 264 LYS A CA 1
ATOM 2130 C C . LYS A 1 264 ? -0.412 -15.312 27.598 1.00 96.62 264 LYS A C 1
ATOM 2132 O O . LYS A 1 264 ? -1.108 -15.704 28.530 1.00 96.62 264 LYS A O 1
ATOM 2137 N N . GLU A 1 265 ? -0.826 -14.409 26.715 1.00 96.00 265 GLU A N 1
ATOM 2138 C CA . GLU A 1 265 ? -2.133 -13.761 26.796 1.00 96.00 265 GLU A CA 1
ATOM 2139 C C . GLU A 1 265 ? -3.257 -14.583 26.155 1.00 96.00 265 GLU A C 1
ATOM 2141 O O . GLU A 1 265 ? -4.433 -14.273 26.366 1.00 96.00 265 GLU A O 1
ATOM 2146 N N . GLY A 1 266 ? -2.902 -15.637 25.414 1.00 96.75 266 GLY A N 1
ATOM 2147 C CA . GLY A 1 266 ? -3.835 -16.491 24.692 1.00 96.75 266 GLY A CA 1
ATOM 2148 C C . GLY A 1 266 ? -4.448 -15.813 23.468 1.00 96.75 266 GLY A C 1
ATOM 2149 O O . GLY A 1 266 ? -5.544 -16.193 23.068 1.00 96.75 266 GLY A O 1
ATOM 2150 N N . PHE A 1 267 ? -3.791 -14.807 22.887 1.00 97.94 267 PHE A N 1
ATOM 2151 C CA . PHE A 1 267 ? -4.309 -14.071 21.731 1.00 97.94 267 PHE A CA 1
ATOM 2152 C C . PHE A 1 267 ? -4.119 -14.849 20.441 1.00 97.94 267 PHE A C 1
ATOM 2154 O O . PHE A 1 267 ? -3.061 -15.436 20.216 1.00 97.94 267 PHE A O 1
ATOM 2161 N N . TYR A 1 268 ? -5.147 -14.839 19.600 1.00 97.81 268 TYR A N 1
ATOM 2162 C CA . TYR A 1 268 ? -5.113 -15.516 18.315 1.00 97.81 268 TYR A CA 1
ATOM 2163 C C . TYR A 1 268 ? -4.142 -14.822 17.349 1.00 97.81 268 TYR A C 1
ATOM 2165 O O . TYR A 1 268 ? -4.163 -13.602 17.189 1.00 97.81 268 TYR A O 1
ATOM 2173 N N . ASP A 1 269 ? -3.315 -15.624 16.687 1.00 97.69 269 ASP A N 1
ATOM 2174 C CA . ASP A 1 269 ? -2.549 -15.256 15.497 1.00 97.69 269 ASP A CA 1
ATOM 2175 C C . ASP A 1 269 ? -2.444 -16.508 14.620 1.00 97.69 269 ASP A C 1
ATOM 2177 O O . ASP A 1 269 ? -1.993 -17.553 15.094 1.00 97.69 269 ASP A O 1
ATOM 2181 N N . ASP A 1 270 ? -2.859 -16.428 13.357 1.00 94.25 270 ASP A N 1
ATOM 2182 C CA . ASP A 1 270 ? -2.943 -17.585 12.457 1.00 94.25 270 ASP A CA 1
ATOM 2183 C C . ASP A 1 270 ? -1.588 -18.281 12.244 1.00 94.25 270 ASP A C 1
ATOM 2185 O O . ASP A 1 270 ? -1.539 -19.485 11.981 1.00 94.25 270 ASP A O 1
ATOM 2189 N N . ARG A 1 271 ? -0.475 -17.552 12.402 1.00 95.25 271 ARG A N 1
ATOM 2190 C CA . ARG A 1 271 ? 0.878 -18.078 12.190 1.00 95.25 271 ARG A CA 1
ATOM 2191 C C . ARG A 1 271 ? 1.527 -18.559 13.477 1.00 95.25 271 ARG A C 1
ATOM 2193 O O . ARG A 1 271 ? 2.253 -19.550 13.445 1.00 95.25 271 ARG A O 1
ATOM 2200 N N . TRP A 1 272 ? 1.343 -17.835 14.579 1.00 95.25 272 TRP A N 1
ATOM 2201 C CA . TRP A 1 272 ? 2.134 -18.047 15.798 1.00 95.25 272 TRP A CA 1
ATOM 2202 C C . TRP A 1 272 ? 1.336 -18.566 16.992 1.00 95.25 272 TRP A C 1
ATOM 2204 O O . TRP A 1 272 ? 1.942 -19.119 17.906 1.00 95.25 272 TRP A O 1
ATOM 2214 N N . ASN A 1 273 ? 0.009 -18.418 17.003 1.00 96.94 273 ASN A N 1
ATOM 2215 C CA . ASN A 1 273 ? -0.835 -18.887 18.101 1.00 96.94 273 ASN A CA 1
ATOM 2216 C C . ASN A 1 273 ? -2.268 -19.197 17.635 1.00 96.94 273 ASN A C 1
ATOM 2218 O O . ASN A 1 273 ? -3.240 -18.570 18.063 1.00 96.94 273 ASN A O 1
ATOM 2222 N N . LYS A 1 274 ? -2.401 -20.171 16.730 1.00 95.19 274 LYS A N 1
ATOM 2223 C CA . LYS A 1 274 ? -3.669 -20.509 16.062 1.00 95.19 274 LYS A CA 1
ATOM 2224 C C . LYS A 1 274 ? -4.768 -20.996 17.016 1.00 95.19 274 LYS A C 1
ATOM 2226 O O . LYS A 1 274 ? -5.954 -20.804 16.753 1.00 95.19 274 LYS A O 1
ATOM 2231 N N . ASP A 1 275 ? -4.375 -21.575 18.146 1.00 93.94 275 ASP A N 1
ATOM 2232 C CA . ASP A 1 275 ? -5.292 -22.037 19.195 1.00 93.94 275 ASP A CA 1
ATOM 2233 C C . ASP A 1 275 ? -5.563 -20.974 20.273 1.00 93.94 275 ASP A C 1
ATOM 2235 O O . ASP A 1 275 ? -6.288 -21.236 21.239 1.00 93.94 275 ASP A O 1
ATOM 2239 N N . GLY A 1 276 ? -5.013 -19.764 20.108 1.00 95.00 276 GLY A N 1
ATOM 2240 C CA . GLY A 1 276 ? -5.278 -18.623 20.974 1.00 95.00 276 GLY A CA 1
ATOM 2241 C C . GLY A 1 276 ? -6.780 -18.360 21.080 1.00 95.00 276 GLY A C 1
ATOM 2242 O O . GLY A 1 276 ? -7.476 -18.222 20.076 1.00 95.00 276 GLY A O 1
ATOM 2243 N N . LYS A 1 277 ? -7.301 -18.329 22.310 1.00 92.50 277 LYS A N 1
ATOM 2244 C CA . LYS A 1 277 ? -8.738 -18.177 22.575 1.00 92.50 277 LYS A CA 1
ATOM 2245 C C . LYS A 1 277 ? -9.224 -16.728 22.509 1.00 92.50 277 LYS A C 1
ATOM 2247 O O . LYS A 1 277 ? -10.429 -16.520 22.402 1.00 92.50 277 LYS A O 1
ATOM 2252 N N . GLY A 1 278 ? -8.309 -15.762 22.561 1.00 92.50 278 GLY A N 1
ATOM 2253 C CA . GLY A 1 278 ? -8.626 -14.343 22.674 1.00 92.50 278 GLY A CA 1
ATOM 2254 C C . GLY A 1 278 ? -9.233 -13.989 24.034 1.00 92.50 278 GLY A C 1
ATOM 2255 O O . GLY A 1 278 ? -9.119 -14.739 25.008 1.00 92.50 278 GLY A O 1
ATOM 2256 N N . ILE A 1 279 ? -9.877 -12.827 24.096 1.00 93.06 279 ILE A N 1
ATOM 2257 C CA . ILE A 1 279 ? -10.670 -12.389 25.247 1.00 93.06 279 ILE A CA 1
ATOM 2258 C C . ILE A 1 279 ? -12.149 -12.553 24.898 1.00 93.06 279 ILE A C 1
ATOM 2260 O O . ILE A 1 279 ? -12.575 -12.276 23.780 1.00 93.06 279 ILE A O 1
ATOM 2264 N N . ILE A 1 280 ? -12.954 -12.985 25.868 1.00 94.25 280 ILE A N 1
ATOM 2265 C CA . ILE A 1 280 ? -14.411 -12.901 25.746 1.00 94.25 280 ILE A CA 1
ATOM 2266 C C . ILE A 1 280 ? -14.807 -11.464 26.079 1.00 94.25 280 ILE A C 1
ATOM 2268 O O . ILE A 1 280 ? -14.898 -11.092 27.251 1.00 94.25 280 ILE A O 1
ATOM 2272 N N . HIS A 1 281 ? -14.979 -10.655 25.041 1.00 94.94 281 HIS A N 1
ATOM 2273 C CA . HIS A 1 281 ? -15.302 -9.241 25.178 1.00 94.94 281 HIS A CA 1
ATOM 2274 C C . HIS A 1 281 ? -16.747 -9.001 25.615 1.00 94.94 281 HIS A C 1
ATOM 2276 O O . HIS A 1 281 ? -17.642 -9.821 25.397 1.00 94.94 281 HIS A O 1
ATOM 2282 N N . GLN A 1 282 ? -16.970 -7.835 26.219 1.00 96.38 282 GLN A N 1
ATOM 2283 C CA . GLN A 1 282 ? -18.294 -7.343 26.593 1.00 96.38 282 GLN A CA 1
ATOM 2284 C C . GLN A 1 282 ? -18.449 -5.934 26.028 1.00 96.38 282 GLN A C 1
ATOM 2286 O O . GLN A 1 282 ? -18.241 -4.942 26.728 1.00 96.38 282 GLN A O 1
ATOM 2291 N N . TYR A 1 283 ? -18.755 -5.860 24.732 1.00 97.38 283 TYR A N 1
ATOM 2292 C CA . TYR A 1 283 ? -18.833 -4.595 24.015 1.00 97.38 283 TYR A CA 1
ATOM 2293 C C . TYR A 1 283 ? -20.152 -3.860 24.255 1.00 97.38 283 TYR A C 1
ATOM 2295 O O . TYR A 1 283 ? -21.237 -4.433 24.180 1.00 97.38 283 TYR A O 1
ATOM 2303 N N . GLU A 1 284 ? -20.051 -2.552 24.460 1.00 97.38 284 GLU A N 1
ATOM 2304 C CA . GLU A 1 284 ? -21.168 -1.617 24.477 1.00 97.38 284 GLU A CA 1
ATOM 2305 C C . GLU A 1 284 ? -20.856 -0.456 23.522 1.00 97.38 284 GLU A C 1
ATOM 2307 O O . GLU A 1 284 ? -19.916 0.315 23.726 1.00 97.38 284 GLU A O 1
ATOM 2312 N N . THR A 1 285 ? -21.651 -0.308 22.463 1.00 96.25 285 THR A N 1
ATOM 2313 C CA . THR A 1 285 ? -21.514 0.811 21.524 1.00 96.25 285 THR A CA 1
ATOM 2314 C C . THR A 1 285 ? -22.211 2.056 22.060 1.00 96.25 285 THR A C 1
ATOM 2316 O O . THR A 1 285 ? -23.381 1.992 22.441 1.00 96.25 285 THR A O 1
ATOM 2319 N N . LYS A 1 286 ? -21.539 3.209 22.019 1.00 94.12 286 LYS A N 1
ATOM 2320 C CA . LYS A 1 286 ? -22.135 4.508 22.361 1.00 94.12 286 LYS A CA 1
ATOM 2321 C C . LYS A 1 286 ? -21.803 5.567 21.326 1.00 94.12 286 LYS A C 1
ATOM 2323 O O . LYS A 1 286 ? -20.727 5.574 20.737 1.00 94.12 286 LYS A O 1
ATOM 2328 N N . LYS A 1 287 ? -22.721 6.516 21.163 1.00 92.62 287 LYS A N 1
ATOM 2329 C CA . LYS A 1 287 ? -22.462 7.773 20.465 1.00 92.62 287 LYS A CA 1
ATOM 2330 C C . LYS A 1 287 ? -22.298 8.872 21.508 1.00 92.62 287 LYS A C 1
ATOM 2332 O O . LYS A 1 287 ? -23.254 9.206 22.202 1.00 92.62 287 LYS A O 1
ATOM 2337 N N . LEU A 1 288 ? -21.084 9.390 21.644 1.00 86.81 288 LEU A N 1
ATOM 2338 C CA . LEU A 1 288 ? -20.734 10.451 22.582 1.00 86.81 288 LEU A CA 1
ATOM 2339 C C . LEU A 1 288 ? -20.362 11.690 21.769 1.00 86.81 288 LEU A C 1
ATOM 2341 O O . LEU A 1 288 ? -19.375 11.681 21.041 1.00 86.81 288 LEU A O 1
ATOM 2345 N N . GLY A 1 289 ? -21.178 12.742 21.850 1.00 82.69 289 GLY A N 1
ATOM 2346 C CA . GLY A 1 289 ? -20.998 13.935 21.020 1.00 82.69 289 GLY A CA 1
ATOM 2347 C C . GLY A 1 289 ? -21.013 13.607 19.522 1.00 82.69 289 GLY A C 1
ATOM 2348 O O . GLY A 1 289 ? -21.987 13.061 18.999 1.00 82.69 289 GLY A O 1
ATOM 2349 N N . ASP A 1 290 ? -19.925 13.945 18.839 1.00 76.69 290 ASP A N 1
ATOM 2350 C CA . ASP A 1 290 ? -19.686 13.685 17.418 1.00 76.69 290 ASP A CA 1
ATOM 2351 C C . ASP A 1 290 ? -19.051 12.309 17.134 1.00 76.69 290 ASP A C 1
ATOM 2353 O O . ASP A 1 290 ? -18.959 11.902 15.974 1.00 76.69 290 ASP A O 1
ATOM 2357 N N . GLY A 1 291 ? -18.648 11.568 18.172 1.00 81.88 291 GLY A N 1
ATOM 2358 C CA . GLY A 1 291 ? -17.888 10.328 18.052 1.00 81.88 291 GLY A CA 1
ATOM 2359 C C . GLY A 1 291 ? -18.669 9.064 18.396 1.00 81.88 291 GLY A C 1
ATOM 2360 O O . GLY A 1 291 ? -19.326 8.973 19.433 1.00 81.88 291 GLY A O 1
ATOM 2361 N N . ALA A 1 292 ? -18.559 8.045 17.541 1.00 94.50 292 ALA A N 1
ATOM 2362 C CA . ALA A 1 292 ? -19.002 6.690 17.855 1.00 94.50 292 ALA A CA 1
ATOM 2363 C C . ALA A 1 292 ? -17.851 5.885 18.483 1.00 94.50 292 ALA A C 1
ATOM 2365 O O . ALA A 1 292 ? -16.746 5.823 17.928 1.00 94.50 292 ALA A O 1
ATOM 2366 N N . VAL A 1 293 ? -18.111 5.282 19.642 1.00 97.25 293 VAL A N 1
ATOM 2367 C CA . VAL A 1 293 ? -17.130 4.560 20.462 1.00 97.25 293 VAL A CA 1
ATOM 2368 C C . VAL A 1 293 ? -17.633 3.169 20.844 1.00 97.25 293 VAL A C 1
ATOM 2370 O O . VAL A 1 293 ? -18.839 2.923 20.905 1.00 97.25 293 VAL A O 1
ATOM 2373 N N . VAL A 1 294 ? -16.693 2.273 21.133 1.00 98.19 294 VAL A N 1
ATOM 2374 C CA . VAL A 1 294 ? -16.941 0.937 21.684 1.00 98.19 294 VAL A CA 1
ATOM 2375 C C . VAL A 1 294 ? -16.294 0.869 23.060 1.00 98.19 294 VAL A C 1
ATOM 2377 O O . VAL A 1 294 ? -15.079 1.000 23.184 1.00 98.19 294 VAL A O 1
ATOM 2380 N N . LEU A 1 295 ? -17.108 0.688 24.092 1.00 97.56 295 LEU A N 1
ATOM 2381 C CA . LEU A 1 295 ? -16.660 0.380 25.446 1.00 97.56 295 LEU A CA 1
ATOM 2382 C C . LEU A 1 295 ? -16.495 -1.130 25.561 1.00 97.56 295 LEU A C 1
ATOM 2384 O O . LEU A 1 295 ? -17.434 -1.858 25.257 1.00 97.56 295 LEU A O 1
ATOM 2388 N N . ASP A 1 296 ? -15.338 -1.601 26.007 1.00 97.44 296 ASP A N 1
ATOM 2389 C CA . ASP A 1 296 ? -15.133 -3.015 26.303 1.00 97.44 296 ASP A CA 1
ATOM 2390 C C . ASP A 1 296 ? -15.042 -3.237 27.812 1.00 97.44 296 ASP A C 1
ATOM 2392 O O . ASP A 1 296 ? -14.014 -2.978 28.438 1.00 97.44 296 ASP A O 1
ATOM 2396 N N . HIS A 1 297 ? -16.117 -3.756 28.405 1.00 95.69 297 HIS A N 1
ATOM 2397 C CA . HIS A 1 297 ? -16.186 -3.992 29.849 1.00 95.69 297 HIS A CA 1
ATOM 2398 C C . HIS A 1 297 ? -15.248 -5.117 30.320 1.00 95.69 297 HIS A C 1
ATOM 2400 O O . HIS A 1 297 ? -14.954 -5.199 31.512 1.00 95.69 297 HIS A O 1
ATOM 2406 N N . ALA A 1 298 ? -14.734 -5.958 29.410 1.00 94.62 298 ALA A N 1
ATOM 2407 C CA . ALA A 1 298 ? -13.788 -7.022 29.753 1.00 94.62 298 ALA A CA 1
ATOM 2408 C C . ALA A 1 298 ? -12.355 -6.503 29.982 1.00 94.62 298 ALA A C 1
ATOM 2410 O O . ALA A 1 298 ? -11.641 -7.028 30.841 1.00 94.62 298 ALA A O 1
ATOM 2411 N N . THR A 1 299 ? -11.933 -5.476 29.237 1.00 95.81 299 THR A N 1
ATOM 2412 C CA . THR A 1 299 ? -10.588 -4.869 29.336 1.00 95.81 299 THR A CA 1
ATOM 2413 C C . THR A 1 299 ? -10.592 -3.503 30.022 1.00 95.81 299 THR A C 1
ATOM 2415 O O . THR A 1 299 ? -9.556 -3.045 30.498 1.00 95.81 299 THR A O 1
ATOM 2418 N N . GLY A 1 300 ? -11.756 -2.855 30.105 1.00 95.88 300 GLY A N 1
ATOM 2419 C CA . GLY A 1 300 ? -11.905 -1.483 30.587 1.00 95.88 300 GLY A CA 1
ATOM 2420 C C . GLY A 1 300 ? -11.482 -0.418 29.569 1.00 95.88 300 GLY A C 1
ATOM 2421 O O . GLY A 1 300 ? -11.464 0.760 29.917 1.00 95.88 300 GLY A O 1
ATOM 2422 N N . LEU A 1 301 ? -11.147 -0.815 28.338 1.00 97.69 301 LEU A N 1
ATOM 2423 C CA . LEU A 1 301 ? -10.709 0.089 27.278 1.00 97.69 301 LEU A CA 1
ATOM 2424 C C . LEU A 1 301 ? -11.899 0.700 26.541 1.00 97.69 301 LEU A C 1
ATOM 2426 O O . LEU A 1 301 ? -12.942 0.064 26.350 1.00 97.69 301 LEU A O 1
ATOM 2430 N N . MET A 1 302 ? -11.710 1.924 26.057 1.00 97.75 302 MET A N 1
ATOM 2431 C CA . MET A 1 302 ? -12.634 2.546 25.116 1.00 97.75 302 MET A CA 1
ATOM 2432 C C . MET A 1 302 ? -11.944 2.749 23.773 1.00 97.75 302 MET A C 1
ATOM 2434 O O . MET A 1 302 ? -10.858 3.315 23.682 1.00 97.75 302 MET A O 1
ATOM 2438 N N . TRP A 1 303 ? -12.617 2.318 22.716 1.00 98.44 303 TRP A N 1
ATOM 2439 C CA . TRP A 1 303 ? -12.103 2.327 21.358 1.00 98.44 303 TRP A CA 1
ATOM 2440 C C . TRP A 1 303 ? -12.897 3.275 20.475 1.00 98.44 303 TRP A C 1
ATOM 2442 O O . TRP A 1 303 ? -14.119 3.394 20.596 1.00 98.44 303 TRP A O 1
ATOM 2452 N N . GLN A 1 304 ? -12.222 3.891 19.510 1.00 97.62 304 GLN A N 1
ATOM 2453 C CA . GLN A 1 304 ? -12.908 4.481 18.369 1.00 97.62 304 GLN A CA 1
ATOM 2454 C C . GLN A 1 304 ? -13.632 3.356 17.594 1.00 97.62 304 GLN A C 1
ATOM 2456 O O . GLN A 1 304 ? -13.003 2.366 17.204 1.00 97.62 304 GLN A O 1
ATOM 2461 N N . GLN A 1 305 ? -14.952 3.482 17.380 1.00 96.88 305 GLN A N 1
ATOM 2462 C CA . GLN A 1 305 ? -15.741 2.447 16.685 1.00 96.88 305 GLN A CA 1
ATOM 2463 C C . GLN A 1 305 ? -15.352 2.324 15.209 1.00 96.88 305 GLN A C 1
ATOM 2465 O O . GLN A 1 305 ? -15.280 1.225 14.657 1.00 96.88 305 GLN A O 1
ATOM 2470 N N . SER A 1 306 ? -15.050 3.456 14.581 1.00 92.50 306 SER A N 1
ATOM 2471 C CA . SER A 1 306 ? -14.344 3.526 13.302 1.00 92.50 306 SER A CA 1
ATOM 2472 C C . SER A 1 306 ? -12.901 3.980 13.543 1.00 92.50 306 SER A C 1
ATOM 2474 O O . SER A 1 306 ? -12.407 3.944 14.666 1.00 92.50 306 SER A O 1
ATOM 2476 N N . GLY A 1 307 ? -12.205 4.393 12.501 1.00 94.06 307 GLY A N 1
ATOM 2477 C CA . GLY A 1 307 ? -10.824 4.835 12.567 1.00 94.06 307 GLY A CA 1
ATOM 2478 C C . GLY A 1 307 ? -10.557 5.988 11.616 1.00 94.06 307 GLY A C 1
ATOM 2479 O O . GLY A 1 307 ? -11.469 6.719 11.225 1.00 94.06 307 GLY A O 1
ATOM 2480 N N . SER A 1 308 ? -9.303 6.132 11.197 1.00 93.81 308 SER A N 1
ATOM 2481 C CA . SER A 1 308 ? -8.980 7.014 10.081 1.00 93.81 308 SER A CA 1
ATOM 2482 C C . SER A 1 308 ? -9.733 6.557 8.817 1.00 93.81 308 SER A C 1
ATOM 2484 O O . SER A 1 308 ? -9.843 5.353 8.567 1.00 93.81 308 SER A O 1
ATOM 2486 N N . PRO A 1 309 ? -10.245 7.485 7.988 1.00 86.19 309 PRO A N 1
ATOM 2487 C CA . PRO A 1 309 ? -10.964 7.124 6.762 1.00 86.19 309 PRO A CA 1
ATOM 2488 C C . PRO A 1 309 ? -10.030 6.592 5.667 1.00 86.19 309 PRO A C 1
ATOM 2490 O O . PRO A 1 309 ? -10.461 5.882 4.768 1.00 86.19 309 PRO A O 1
ATOM 2493 N N . ASN A 1 310 ? -8.740 6.927 5.749 1.00 82.81 310 ASN A N 1
ATOM 2494 C CA . ASN A 1 310 ? -7.701 6.475 4.833 1.00 82.81 310 ASN A CA 1
ATOM 2495 C C . ASN A 1 310 ? -6.549 5.855 5.625 1.00 82.81 310 ASN A C 1
ATOM 2497 O O . ASN A 1 310 ? -6.310 6.223 6.782 1.00 82.81 310 ASN A O 1
ATOM 2501 N N . ALA A 1 311 ? -5.813 4.950 4.985 1.00 79.69 311 ALA A N 1
ATOM 2502 C CA . ALA A 1 311 ? -4.537 4.480 5.495 1.00 79.69 311 ALA A CA 1
ATOM 2503 C C . ALA A 1 311 ? -3.494 5.610 5.417 1.00 79.69 311 ALA A C 1
ATOM 2505 O O . ALA A 1 311 ? -3.468 6.388 4.461 1.00 79.69 311 ALA A O 1
ATOM 2506 N N . VAL A 1 312 ? -2.644 5.715 6.433 1.00 80.44 312 VAL A N 1
ATOM 2507 C CA . VAL A 1 312 ? -1.690 6.814 6.618 1.00 80.44 312 VAL A CA 1
ATOM 2508 C C . VAL A 1 312 ? -0.326 6.280 7.050 1.00 80.44 312 VAL A C 1
ATOM 2510 O O . VAL A 1 312 ? -0.220 5.166 7.565 1.00 80.44 312 VAL A O 1
ATOM 2513 N N . THR A 1 313 ? 0.728 7.073 6.854 1.00 78.88 313 THR A N 1
ATOM 2514 C CA . THR A 1 313 ? 2.054 6.767 7.412 1.00 78.88 313 THR A CA 1
ATOM 2515 C C . THR A 1 313 ? 2.044 6.860 8.931 1.00 78.88 313 THR A C 1
ATOM 2517 O O . THR A 1 313 ? 1.154 7.484 9.510 1.00 78.88 313 THR A O 1
ATOM 2520 N N . TYR A 1 314 ? 3.047 6.288 9.596 1.00 83.44 314 TYR A N 1
ATOM 2521 C CA . TYR A 1 314 ? 3.116 6.337 11.055 1.00 83.44 314 TYR A CA 1
ATOM 2522 C C . TYR A 1 314 ? 3.174 7.785 11.583 1.00 83.44 314 TYR A C 1
ATOM 2524 O O . TYR A 1 314 ? 2.457 8.146 12.513 1.00 83.44 314 TYR A O 1
ATOM 2532 N N . ALA A 1 315 ? 3.948 8.660 10.933 1.00 80.50 315 ALA A N 1
ATOM 2533 C CA . ALA A 1 315 ? 4.005 10.082 11.290 1.00 80.50 315 ALA A CA 1
ATOM 2534 C C . ALA A 1 315 ? 2.645 10.789 11.116 1.00 80.50 315 ALA A C 1
ATOM 2536 O O . ALA A 1 315 ? 2.262 11.645 11.915 1.00 80.50 315 ALA A O 1
ATOM 2537 N N . ALA A 1 316 ? 1.883 10.422 10.082 1.00 79.75 316 ALA A N 1
ATOM 2538 C CA . ALA A 1 316 ? 0.530 10.930 9.884 1.00 79.75 316 ALA A CA 1
ATOM 2539 C C . ALA A 1 316 ? -0.476 10.322 10.881 1.00 79.75 316 ALA A C 1
ATOM 2541 O O . ALA A 1 316 ? -1.419 11.007 11.269 1.00 79.75 316 ALA A O 1
ATOM 2542 N N . ALA A 1 317 ? -0.249 9.097 11.365 1.00 92.12 317 ALA A N 1
ATOM 2543 C CA . ALA A 1 317 ? -1.019 8.513 12.460 1.00 92.12 317 ALA A CA 1
ATOM 2544 C C . ALA A 1 317 ? -0.839 9.304 13.765 1.00 92.12 317 ALA A C 1
ATOM 2546 O O . ALA A 1 317 ? -1.820 9.607 14.437 1.00 92.12 317 ALA A O 1
ATOM 2547 N N . GLU A 1 318 ? 0.384 9.732 14.088 1.00 91.06 318 GLU A N 1
ATOM 2548 C CA . GLU A 1 318 ? 0.630 10.621 15.233 1.00 91.06 318 GLU A CA 1
ATOM 2549 C C . GLU A 1 318 ? -0.063 11.981 15.072 1.00 91.06 318 GLU A C 1
ATOM 2551 O O . GLU A 1 318 ? -0.576 12.543 16.040 1.00 91.06 318 GLU A O 1
ATOM 2556 N N . SER A 1 319 ? -0.120 12.515 13.848 1.00 93.75 319 SER A N 1
ATOM 2557 C CA . SER A 1 319 ? -0.893 13.729 13.562 1.00 93.75 319 SER A CA 1
ATOM 2558 C C . SER A 1 319 ? -2.394 13.516 13.747 1.00 93.75 319 SER A C 1
ATOM 2560 O O . SER A 1 319 ? -3.038 14.370 14.346 1.00 93.75 319 SER A O 1
ATOM 2562 N N . TYR A 1 320 ? -2.931 12.367 13.327 1.00 95.75 320 TYR A N 1
ATOM 2563 C CA . TYR A 1 320 ? -4.334 12.004 13.542 1.00 95.75 320 TYR A CA 1
ATOM 2564 C C . TYR A 1 320 ? -4.679 11.901 15.037 1.00 95.75 320 TYR A C 1
ATOM 2566 O O . TYR A 1 320 ? -5.722 12.391 15.463 1.00 95.75 320 TYR A O 1
ATOM 2574 N N . VAL A 1 321 ? -3.784 11.334 15.857 1.00 96.69 321 VAL A N 1
ATOM 2575 C CA . VAL A 1 321 ? -3.940 11.312 17.324 1.00 96.69 321 VAL A CA 1
ATOM 2576 C C . VAL A 1 321 ? -4.032 12.738 17.879 1.00 96.69 321 VAL A C 1
ATOM 2578 O O . VAL A 1 321 ? -4.958 13.058 18.623 1.00 96.69 321 VAL A O 1
ATOM 2581 N N . ARG A 1 322 ? -3.092 13.615 17.494 1.00 95.94 322 ARG A N 1
ATOM 2582 C CA . ARG A 1 322 ? -3.075 15.021 17.939 1.00 95.94 322 ARG A CA 1
ATOM 2583 C C . ARG A 1 322 ? -4.341 15.769 17.527 1.00 95.94 322 ARG A C 1
ATOM 2585 O O . ARG A 1 322 ? -4.904 16.492 18.340 1.00 95.94 322 ARG A O 1
ATOM 2592 N N . GLU A 1 323 ? -4.788 15.582 16.289 1.00 96.06 323 GLU A N 1
ATOM 2593 C CA . GLU A 1 323 ? -6.013 16.184 15.760 1.00 96.06 323 GLU A CA 1
ATOM 2594 C C . GLU A 1 323 ? -7.235 15.763 16.584 1.00 96.06 323 GLU A C 1
ATOM 2596 O O . GLU A 1 323 ? -7.921 16.625 17.129 1.00 96.06 323 GLU A O 1
ATOM 2601 N N . LYS A 1 324 ? -7.444 14.455 16.788 1.00 95.31 324 LYS A N 1
ATOM 2602 C CA . LYS A 1 324 ? -8.592 13.944 17.557 1.00 95.31 324 LYS A CA 1
ATOM 2603 C C . LYS A 1 324 ? -8.593 14.407 19.011 1.00 95.31 324 LYS A C 1
ATOM 2605 O O . LYS A 1 324 ? -9.656 14.693 19.561 1.00 95.31 324 LYS A O 1
ATOM 2610 N N . ASN A 1 325 ? -7.415 14.533 19.617 1.00 96.25 325 ASN A N 1
ATOM 2611 C CA . ASN A 1 325 ? -7.293 15.058 20.973 1.00 96.25 325 ASN A CA 1
ATOM 2612 C C . ASN A 1 325 ? -7.589 16.559 21.057 1.00 96.25 325 ASN A C 1
ATOM 2614 O O . ASN A 1 325 ? -8.248 16.996 22.001 1.00 96.25 325 ASN A O 1
ATOM 2618 N N . ASN A 1 326 ? -7.164 17.342 20.063 1.00 96.12 326 ASN A N 1
ATOM 2619 C CA . ASN A 1 326 ? -7.485 18.768 19.982 1.00 96.12 326 ASN A CA 1
ATOM 2620 C C . ASN A 1 326 ? -8.985 19.006 19.758 1.00 96.12 326 ASN A C 1
ATOM 2622 O O . ASN A 1 326 ? -9.556 19.923 20.344 1.00 96.12 326 ASN A O 1
ATOM 2626 N N . GLU A 1 327 ? -9.626 18.156 18.955 1.00 94.94 327 GLU A N 1
ATOM 2627 C CA . GLU A 1 327 ? -11.073 18.176 18.701 1.00 94.94 327 GLU A CA 1
ATOM 2628 C C . GLU A 1 327 ? -11.906 17.699 19.897 1.00 94.94 327 GLU A C 1
ATOM 2630 O O . GLU A 1 327 ? -13.121 17.874 19.906 1.00 94.94 327 GLU A O 1
ATOM 2635 N N . ARG A 1 328 ? -11.268 17.111 20.916 1.00 94.25 328 ARG A N 1
ATOM 2636 C CA . ARG A 1 328 ? -11.939 16.424 22.023 1.00 94.25 328 ARG A CA 1
ATOM 2637 C C . ARG A 1 328 ? -12.921 15.361 21.528 1.00 94.25 328 ARG A C 1
ATOM 2639 O O . ARG A 1 328 ? -14.061 15.319 21.990 1.00 94.25 328 ARG A O 1
ATOM 2646 N N . PHE A 1 329 ? -12.493 14.515 20.592 1.00 93.00 329 PHE A N 1
ATOM 2647 C CA . PHE A 1 329 ? -13.334 13.459 20.029 1.00 93.00 329 PHE A CA 1
ATOM 2648 C C . PHE A 1 329 ? -14.030 12.648 21.135 1.00 93.00 329 PHE A C 1
ATOM 2650 O O . PHE A 1 329 ? -13.383 12.186 22.081 1.00 93.00 329 PHE A O 1
ATOM 2657 N N . ALA A 1 330 ? -15.354 12.500 21.028 1.00 93.31 330 ALA A N 1
ATOM 2658 C CA . ALA A 1 330 ? -16.198 11.861 22.044 1.00 93.31 330 ALA A CA 1
ATOM 2659 C C . ALA A 1 330 ? -16.117 12.482 23.459 1.00 93.31 330 ALA A C 1
ATOM 2661 O O . ALA A 1 330 ? -16.447 11.835 24.449 1.00 93.31 330 ALA A O 1
ATOM 2662 N N . GLY A 1 331 ? -15.711 13.752 23.556 1.00 94.19 331 GLY A N 1
ATOM 2663 C CA . GLY A 1 331 ? -15.523 14.496 24.804 1.00 94.19 331 GLY A CA 1
ATOM 2664 C C . GLY A 1 331 ? -14.121 14.383 25.414 1.00 94.19 331 GLY A C 1
ATOM 2665 O O . GLY A 1 331 ? -13.879 14.930 26.491 1.00 94.19 331 GLY A O 1
ATOM 2666 N N . PHE A 1 332 ? -13.185 13.712 24.743 1.00 95.06 332 PHE A N 1
ATOM 2667 C CA . PHE A 1 332 ? -11.934 13.240 25.336 1.00 95.06 332 PHE A CA 1
ATOM 2668 C C . PHE A 1 332 ? -10.686 13.666 24.557 1.00 95.06 332 PHE A C 1
ATOM 2670 O O . PHE A 1 332 ? -10.735 13.810 23.341 1.00 95.06 332 PHE A O 1
ATOM 2677 N N . ASN A 1 333 ? -9.560 13.857 25.252 1.00 95.44 333 ASN A N 1
ATOM 2678 C CA . ASN A 1 333 ? -8.319 14.414 24.689 1.00 95.44 333 ASN A CA 1
ATOM 2679 C C . ASN A 1 333 ? -7.045 13.610 25.014 1.00 95.44 333 ASN A C 1
ATOM 2681 O O . ASN A 1 333 ? -5.935 14.120 24.874 1.00 95.44 333 ASN A O 1
ATOM 2685 N N . ASP A 1 334 ? -7.214 12.375 25.461 1.00 96.00 334 ASP A N 1
ATOM 2686 C CA . ASP A 1 334 ? -6.184 11.418 25.868 1.00 96.00 334 ASP A CA 1
ATOM 2687 C C . ASP A 1 334 ? -6.204 10.151 24.994 1.00 96.00 334 ASP A C 1
ATOM 2689 O O . ASP A 1 334 ? -5.717 9.095 25.393 1.00 96.00 334 ASP A O 1
ATOM 2693 N N . TRP A 1 335 ? -6.744 10.254 23.778 1.00 97.88 335 TRP A N 1
ATOM 2694 C CA . TRP A 1 335 ? -6.687 9.184 22.792 1.00 97.88 335 TRP A CA 1
ATOM 2695 C C . TRP A 1 335 ? -5.249 8.920 22.356 1.00 97.88 335 TRP A C 1
ATOM 2697 O O . TRP A 1 335 ? -4.445 9.843 22.196 1.00 97.88 335 TRP A O 1
ATOM 2707 N N . ARG A 1 336 ? -4.937 7.652 22.096 1.00 98.44 336 ARG A N 1
ATOM 2708 C CA . ARG A 1 336 ? -3.619 7.212 21.632 1.00 98.44 336 ARG A CA 1
ATOM 2709 C C . ARG A 1 336 ? -3.725 6.066 20.636 1.00 98.44 336 ARG A C 1
ATOM 2711 O O . ARG A 1 336 ? -4.784 5.464 20.456 1.00 98.44 336 ARG A O 1
ATOM 2718 N N . LEU A 1 337 ? -2.604 5.765 19.984 1.00 98.38 337 LEU A N 1
ATOM 2719 C CA . LEU A 1 337 ? -2.452 4.490 19.289 1.00 98.38 337 LEU A CA 1
ATOM 2720 C C . LEU A 1 337 ? -2.472 3.345 20.317 1.00 98.38 337 LEU A C 1
ATOM 2722 O O . LEU A 1 337 ? -1.910 3.506 21.408 1.00 98.38 337 LEU A O 1
ATOM 2726 N N . PRO A 1 338 ? -3.081 2.197 19.983 1.00 98.69 338 PRO A N 1
ATOM 2727 C CA . PRO A 1 338 ? -3.060 1.032 20.852 1.00 98.69 338 PRO A CA 1
ATOM 2728 C C . PRO A 1 338 ? -1.659 0.439 20.903 1.00 98.69 338 PRO A C 1
ATOM 2730 O O . PRO A 1 338 ? -0.912 0.503 19.923 1.00 98.69 338 PRO A O 1
ATOM 2733 N N . THR A 1 339 ? -1.298 -0.184 22.019 1.00 98.69 339 THR A N 1
ATOM 2734 C CA . THR A 1 339 ? -0.168 -1.114 22.016 1.00 98.69 339 THR A CA 1
ATOM 2735 C C . THR A 1 339 ? -0.518 -2.330 21.154 1.00 98.69 339 THR A C 1
ATOM 2737 O O . THR A 1 339 ? -1.684 -2.594 20.850 1.00 98.69 339 THR A O 1
ATOM 2740 N N . LEU A 1 340 ? 0.485 -3.097 20.733 1.00 98.62 340 LEU A N 1
ATOM 2741 C CA . LEU A 1 340 ? 0.251 -4.332 19.994 1.00 98.62 340 LEU A CA 1
ATOM 2742 C C . LEU A 1 340 ? -0.564 -5.332 20.817 1.00 98.62 340 LEU A C 1
ATOM 2744 O O . LEU A 1 340 ? -1.389 -6.046 20.265 1.00 98.62 340 LEU A O 1
ATOM 2748 N N . GLU A 1 341 ? -0.359 -5.358 22.132 1.00 98.50 341 GLU A N 1
ATOM 2749 C CA . GLU A 1 341 ? -1.104 -6.218 23.051 1.00 98.50 341 GLU A CA 1
ATOM 2750 C C . GLU A 1 341 ? -2.598 -5.859 23.063 1.00 98.50 341 GLU A C 1
ATOM 2752 O O . GLU A 1 341 ? -3.447 -6.734 22.915 1.00 98.50 341 GLU A O 1
ATOM 2757 N N . GLU A 1 342 ? -2.927 -4.569 23.138 1.00 98.62 342 GLU A N 1
ATOM 2758 C CA . GLU A 1 342 ? -4.311 -4.094 23.045 1.00 98.62 342 GLU A CA 1
ATOM 2759 C C . GLU A 1 342 ? -4.918 -4.382 21.669 1.00 98.62 342 GLU A C 1
ATOM 2761 O O . GLU A 1 342 ? -6.030 -4.896 21.580 1.00 98.62 342 GLU A O 1
ATOM 2766 N N . ALA A 1 343 ? -4.189 -4.104 20.586 1.00 98.56 343 ALA A N 1
ATOM 2767 C CA . ALA A 1 343 ? -4.677 -4.338 19.229 1.00 98.56 343 ALA A CA 1
ATOM 2768 C C . ALA A 1 343 ? -4.923 -5.831 18.943 1.00 98.56 343 ALA A C 1
ATOM 2770 O O . ALA A 1 343 ? -5.927 -6.177 18.324 1.00 98.56 343 ALA A O 1
ATOM 2771 N N . MET A 1 344 ? -4.035 -6.713 19.415 1.00 98.44 344 MET A N 1
ATOM 2772 C CA . MET A 1 344 ? -4.184 -8.164 19.272 1.00 98.44 344 MET A CA 1
ATOM 2773 C C . MET A 1 344 ? -5.261 -8.744 20.183 1.00 98.44 344 MET A C 1
ATOM 2775 O O . MET A 1 344 ? -5.806 -9.796 19.860 1.00 98.44 344 MET A O 1
ATOM 2779 N N . SER A 1 345 ? -5.622 -8.058 21.271 1.00 98.12 345 SER A N 1
ATOM 2780 C CA . SER A 1 345 ? -6.754 -8.481 22.096 1.00 98.12 345 SER A CA 1
ATOM 2781 C C . SER A 1 345 ? -8.075 -8.477 21.321 1.00 98.12 345 SER A C 1
ATOM 2783 O O . SER A 1 345 ? -8.891 -9.354 21.563 1.00 98.12 345 SER A O 1
ATOM 2785 N N . LEU A 1 346 ? -8.235 -7.575 20.338 1.00 98.06 346 LEU A N 1
ATOM 2786 C CA . LEU A 1 346 ? -9.411 -7.492 19.457 1.00 98.06 346 LEU A CA 1
ATOM 2787 C C . LEU A 1 346 ? -9.452 -8.583 18.373 1.00 98.06 346 LEU A C 1
ATOM 2789 O O . LEU A 1 346 ? -10.421 -8.654 17.615 1.00 98.06 346 LEU A O 1
ATOM 2793 N N . MET A 1 347 ? -8.381 -9.369 18.224 1.00 97.69 347 MET A N 1
ATOM 2794 C CA . MET A 1 347 ? -8.271 -10.363 17.162 1.00 97.69 347 MET A CA 1
ATOM 2795 C C . MET A 1 347 ? -9.171 -11.563 17.459 1.00 97.69 347 MET A C 1
ATOM 2797 O O . MET A 1 347 ? -8.999 -12.270 18.453 1.00 97.69 347 MET A O 1
ATOM 2801 N N . GLU A 1 348 ? -10.105 -11.821 16.554 1.00 96.69 348 GLU A N 1
ATOM 2802 C CA . GLU A 1 348 ? -11.012 -12.959 16.638 1.00 96.69 348 GLU A CA 1
ATOM 2803 C C . GLU A 1 348 ? -10.398 -14.208 16.008 1.00 96.69 348 GLU A C 1
ATOM 2805 O O . GLU A 1 348 ? -9.574 -14.128 15.103 1.00 96.69 348 GLU A O 1
ATOM 2810 N N . ARG A 1 349 ? -10.829 -15.390 16.452 1.00 94.62 349 ARG A N 1
ATOM 2811 C CA . ARG A 1 349 ? -10.361 -16.679 15.895 1.00 94.62 349 ARG A CA 1
ATOM 2812 C C . ARG A 1 349 ? -10.947 -16.984 14.525 1.00 94.62 349 ARG A C 1
ATOM 2814 O O . ARG A 1 349 ? -10.387 -17.742 13.740 1.00 94.62 349 ARG A O 1
ATOM 2821 N N . GLU A 1 350 ? -12.117 -16.420 14.274 1.00 93.69 350 GLU A N 1
ATOM 2822 C CA . GLU A 1 350 ? -12.886 -16.607 13.059 1.00 93.69 350 GLU A CA 1
ATOM 2823 C C . GLU A 1 350 ? -13.235 -15.242 12.484 1.00 93.69 350 GLU A C 1
ATOM 2825 O O . GLU A 1 350 ? -13.294 -14.231 13.189 1.00 93.69 350 GLU A O 1
ATOM 2830 N N . LYS A 1 351 ? -13.481 -15.211 11.178 1.00 93.75 351 LYS A N 1
ATOM 2831 C CA . LYS A 1 351 ? -13.878 -13.988 10.494 1.00 93.75 351 LYS A CA 1
ATOM 2832 C C . LYS A 1 351 ? -15.322 -13.648 10.860 1.00 93.75 351 LYS A C 1
ATOM 2834 O O . LYS A 1 351 ? -16.255 -14.144 10.235 1.00 93.75 351 LYS A O 1
ATOM 2839 N N . LYS A 1 352 ? -15.508 -12.822 11.890 1.00 94.25 352 LYS A N 1
ATOM 2840 C CA . LYS A 1 352 ? -16.838 -12.427 12.382 1.00 94.25 352 LYS A CA 1
ATOM 2841 C C . LYS A 1 352 ? -17.407 -11.217 11.650 1.00 94.25 352 LYS A C 1
ATOM 2843 O O . LYS A 1 352 ? -18.618 -11.125 11.473 1.00 94.25 352 LYS A O 1
ATOM 2848 N N . ASN A 1 353 ? -16.558 -10.313 11.163 1.00 94.00 353 ASN A N 1
ATOM 2849 C CA . ASN A 1 353 ? -16.986 -9.116 10.443 1.00 94.00 353 ASN A CA 1
ATOM 2850 C C . ASN A 1 353 ? -16.676 -9.233 8.943 1.00 94.00 353 ASN A C 1
ATOM 2852 O O . ASN A 1 353 ? -15.814 -8.558 8.374 1.00 94.00 353 ASN A O 1
ATOM 2856 N N . GLY A 1 354 ? -17.389 -10.155 8.290 1.00 92.69 354 GLY A N 1
ATOM 2857 C CA . GLY A 1 354 ? -17.204 -10.509 6.884 1.00 92.69 354 GLY A CA 1
ATOM 2858 C C . GLY A 1 354 ? -15.886 -11.217 6.620 1.00 92.69 354 GLY A C 1
ATOM 2859 O O . GLY A 1 354 ? -15.750 -12.379 6.964 1.00 92.69 354 GLY A O 1
ATOM 2860 N N . ALA A 1 355 ? -14.927 -10.544 5.979 1.00 92.88 355 ALA A N 1
ATOM 2861 C CA . ALA A 1 355 ? -13.615 -11.134 5.706 1.00 92.88 355 ALA A CA 1
ATOM 2862 C C . ALA A 1 355 ? -12.592 -10.898 6.835 1.00 92.88 355 ALA A C 1
ATOM 2864 O O . ALA A 1 355 ? -11.443 -11.317 6.692 1.00 92.88 355 ALA A O 1
ATOM 2865 N N . LEU A 1 356 ? -12.992 -10.222 7.921 1.00 94.06 356 LEU A N 1
ATOM 2866 C CA . LEU A 1 356 ? -12.102 -9.748 8.981 1.00 94.06 356 LEU A CA 1
ATOM 2867 C C . LEU A 1 356 ? -12.268 -10.535 10.288 1.00 94.06 356 LEU A C 1
ATOM 2869 O O . LEU A 1 356 ? -13.389 -10.788 10.733 1.00 94.06 356 LEU A O 1
ATOM 2873 N N . TYR A 1 357 ? -11.137 -10.836 10.922 1.00 96.44 357 TYR A N 1
ATOM 2874 C CA . TYR A 1 357 ? -10.964 -11.413 12.257 1.00 96.44 357 TYR A CA 1
ATOM 2875 C C . TYR A 1 357 ? -11.135 -10.349 13.356 1.00 96.44 357 TYR A C 1
ATOM 2877 O O . TYR A 1 357 ? -10.238 -10.100 14.158 1.00 96.44 357 TYR A O 1
ATOM 2885 N N . ILE A 1 358 ? -12.280 -9.673 13.362 1.00 97.56 358 ILE A N 1
ATOM 2886 C CA . ILE A 1 358 ? -12.656 -8.687 14.382 1.00 97.56 358 ILE A CA 1
ATOM 2887 C C . ILE A 1 358 ? -14.174 -8.703 14.561 1.00 97.56 358 ILE A C 1
ATOM 2889 O O . ILE A 1 358 ? -14.903 -9.097 13.645 1.00 97.56 358 ILE A O 1
ATOM 2893 N N . ASP A 1 359 ? -14.654 -8.281 15.726 1.00 98.00 359 ASP A N 1
ATOM 2894 C CA . ASP A 1 359 ? -16.079 -8.227 16.036 1.00 98.00 359 ASP A CA 1
ATOM 2895 C C . ASP A 1 359 ? -16.854 -7.217 15.141 1.00 98.00 359 ASP A C 1
ATOM 2897 O O . ASP A 1 359 ? -16.324 -6.148 14.802 1.00 98.00 359 ASP A O 1
ATOM 2901 N N . PRO A 1 360 ? -18.105 -7.523 14.733 1.00 97.44 360 PRO A N 1
ATOM 2902 C CA . PRO A 1 360 ? -18.965 -6.633 13.949 1.00 97.44 360 PRO A CA 1
ATOM 2903 C C . PRO A 1 360 ? -19.281 -5.270 14.568 1.00 97.44 360 PRO A C 1
ATOM 2905 O O . PRO A 1 360 ? -19.718 -4.382 13.835 1.00 97.44 360 PRO A O 1
ATOM 2908 N N . VAL A 1 361 ? -19.068 -5.067 15.875 1.00 97.50 361 VAL A N 1
ATOM 2909 C CA . VAL A 1 361 ? -19.240 -3.737 16.487 1.00 97.50 361 VAL A CA 1
ATOM 2910 C C . VAL A 1 361 ? -18.271 -2.697 15.923 1.00 97.50 361 VAL A C 1
ATOM 2912 O O . VAL A 1 361 ? -18.556 -1.502 16.022 1.00 97.50 361 VAL A O 1
ATOM 2915 N N . PHE A 1 362 ? -17.149 -3.123 15.333 1.00 97.81 362 PHE A N 1
ATOM 2916 C CA . PHE A 1 362 ? -16.154 -2.248 14.718 1.00 97.81 362 PHE A CA 1
ATOM 2917 C C . PHE A 1 362 ? -16.394 -2.044 13.216 1.00 97.81 362 PHE A C 1
ATOM 2919 O O . PHE A 1 362 ? -16.810 -2.948 12.491 1.00 97.81 362 PHE A O 1
ATOM 2926 N N . ASP A 1 363 ? -16.059 -0.852 12.720 1.00 95.69 363 ASP A N 1
ATOM 2927 C CA . ASP A 1 363 ? -16.115 -0.540 11.290 1.00 95.69 363 ASP A CA 1
ATOM 2928 C C . ASP A 1 363 ? -15.125 -1.386 10.465 1.00 95.69 363 ASP A C 1
ATOM 2930 O O . ASP A 1 363 ? -13.979 -1.612 10.869 1.00 95.69 363 ASP A O 1
ATOM 2934 N N . ARG A 1 364 ? -15.565 -1.821 9.278 1.00 92.56 364 ARG A N 1
ATOM 2935 C CA . ARG A 1 364 ? -14.837 -2.739 8.382 1.00 92.56 364 ARG A CA 1
ATOM 2936 C C . ARG A 1 364 ? -13.730 -2.082 7.563 1.00 92.56 364 ARG A C 1
ATOM 2938 O O . ARG A 1 364 ? -12.957 -2.784 6.913 1.00 92.56 364 ARG A O 1
ATOM 2945 N N . THR A 1 365 ? -13.664 -0.756 7.543 1.00 91.69 365 THR A N 1
ATOM 2946 C CA . THR A 1 365 ? -12.688 -0.006 6.745 1.00 91.69 365 THR A CA 1
ATOM 2947 C C . THR A 1 365 ? -11.267 -0.279 7.230 1.00 91.69 365 THR A C 1
ATOM 2949 O O . THR A 1 365 ? -10.356 -0.453 6.424 1.00 91.69 365 THR A O 1
ATOM 2952 N N . GLN A 1 366 ? -11.062 -0.368 8.548 1.00 95.75 366 GLN A N 1
ATOM 2953 C CA . GLN A 1 366 ? -9.738 -0.553 9.140 1.00 95.75 366 GLN A CA 1
ATOM 2954 C C . GLN A 1 366 ? -9.350 -2.036 9.205 1.00 95.75 366 GLN A C 1
ATOM 2956 O O . GLN A 1 366 ? -9.345 -2.655 10.265 1.00 95.75 366 GLN A O 1
ATOM 2961 N N . GLN A 1 367 ? -8.995 -2.594 8.048 1.00 94.00 367 GLN A N 1
ATOM 2962 C CA . GLN A 1 367 ? -8.599 -4.002 7.878 1.00 94.00 367 GLN A CA 1
ATOM 2963 C C . GLN A 1 367 ? -7.251 -4.352 8.535 1.00 94.00 367 GLN A C 1
ATOM 2965 O O . GLN A 1 367 ? -6.934 -5.522 8.764 1.00 94.00 367 GLN A O 1
ATOM 2970 N N . TRP A 1 368 ? -6.457 -3.327 8.830 1.00 94.94 368 TRP A N 1
ATOM 2971 C CA . TRP A 1 368 ? -5.196 -3.377 9.556 1.00 94.94 368 TRP A CA 1
ATOM 2972 C C . TRP A 1 368 ? -4.942 -2.026 10.211 1.00 94.94 368 TRP A C 1
ATOM 2974 O O . TRP A 1 368 ? -5.307 -0.990 9.647 1.00 94.94 368 TRP A O 1
ATOM 2984 N N . ILE A 1 369 ? -4.302 -2.017 11.377 1.00 98.25 369 ILE A N 1
ATOM 2985 C CA . ILE A 1 369 ? -4.063 -0.784 12.131 1.00 98.25 369 ILE A CA 1
ATOM 2986 C C . ILE A 1 369 ? -2.626 -0.666 12.621 1.00 98.25 369 ILE A C 1
ATOM 2988 O O . ILE A 1 369 ? -1.998 -1.655 13.008 1.00 98.25 369 ILE A O 1
ATOM 2992 N N . TRP A 1 370 ? -2.128 0.569 12.637 1.00 98.19 370 TRP A N 1
ATOM 2993 C CA . TRP A 1 370 ? -0.905 0.910 13.351 1.00 98.19 370 TRP A CA 1
ATOM 2994 C C . TRP A 1 370 ? -1.041 0.629 14.847 1.00 98.19 370 TRP A C 1
ATOM 2996 O O . TRP A 1 370 ? -2.086 0.891 15.444 1.00 98.19 370 TRP A O 1
ATOM 3006 N N . THR A 1 371 ? 0.052 0.171 15.453 1.00 98.44 371 THR A N 1
ATOM 3007 C CA . THR A 1 371 ? 0.203 0.080 16.908 1.00 98.44 371 THR A CA 1
ATOM 3008 C C . THR A 1 371 ? 1.366 0.956 17.356 1.00 98.44 371 THR A C 1
ATOM 3010 O O . THR A 1 371 ? 2.251 1.277 16.564 1.00 98.44 371 THR A O 1
ATOM 3013 N N . ALA A 1 372 ? 1.377 1.353 18.622 1.00 97.62 372 ALA A N 1
ATOM 3014 C CA . ALA A 1 372 ? 2.409 2.214 19.180 1.00 97.62 372 ALA A CA 1
ATOM 3015 C C . ALA A 1 372 ? 3.767 1.507 19.355 1.00 97.62 372 ALA A C 1
ATOM 3017 O O . ALA A 1 372 ? 4.792 2.175 19.508 1.00 97.62 372 ALA A O 1
ATOM 3018 N N . ASP A 1 373 ? 3.794 0.171 19.329 1.00 98.00 373 ASP A N 1
ATOM 3019 C CA . ASP A 1 373 ? 5.001 -0.604 19.603 1.00 98.00 373 ASP A CA 1
ATOM 3020 C C . ASP A 1 373 ? 5.969 -0.611 18.420 1.00 98.00 373 ASP A C 1
ATOM 3022 O O . ASP A 1 373 ? 5.592 -0.801 17.262 1.00 98.00 373 ASP A O 1
ATOM 3026 N N . ARG A 1 374 ? 7.253 -0.425 18.723 1.00 92.25 374 ARG A N 1
ATOM 3027 C CA . ARG A 1 374 ? 8.342 -0.423 17.738 1.00 92.25 374 ARG A CA 1
ATOM 3028 C C . ARG A 1 374 ? 8.934 -1.818 17.595 1.00 92.25 374 ARG A C 1
ATOM 3030 O O . ARG A 1 374 ? 9.025 -2.544 18.576 1.00 92.25 374 ARG A O 1
ATOM 3037 N N . TYR A 1 375 ? 9.409 -2.163 16.407 1.00 83.25 375 TYR A N 1
ATOM 3038 C CA . TYR A 1 375 ? 10.338 -3.286 16.231 1.00 83.25 375 TYR A CA 1
ATOM 3039 C C . TYR A 1 375 ? 11.775 -2.758 16.123 1.00 83.25 375 TYR A C 1
ATOM 3041 O O . TYR A 1 375 ? 12.675 -3.170 16.857 1.00 83.25 375 TYR A O 1
ATOM 3049 N N . SER A 1 376 ? 11.971 -1.733 15.293 1.00 80.19 376 SER A N 1
ATOM 3050 C CA . SER A 1 376 ? 13.220 -0.983 15.140 1.00 80.19 376 SER A CA 1
ATOM 3051 C C . SER A 1 376 ? 12.961 0.529 15.165 1.00 80.19 376 SER A C 1
ATOM 3053 O O . SER A 1 376 ? 11.823 0.970 15.299 1.00 80.19 376 SER A O 1
ATOM 3055 N N . GLU A 1 377 ? 14.006 1.342 14.996 1.00 78.44 377 GLU A N 1
ATOM 3056 C CA . GLU A 1 377 ? 13.849 2.799 14.832 1.00 78.44 377 GLU A CA 1
ATOM 3057 C C . GLU A 1 377 ? 13.036 3.171 13.581 1.00 78.44 377 GLU A C 1
ATOM 3059 O O . GLU A 1 377 ? 12.429 4.236 13.512 1.00 78.44 377 GLU A O 1
ATOM 3064 N N . SER A 1 378 ? 13.010 2.283 12.586 1.00 76.12 378 SER A N 1
ATOM 3065 C CA . SER A 1 378 ? 12.365 2.498 11.292 1.00 76.12 378 SER A CA 1
ATOM 3066 C C . SER A 1 378 ? 11.104 1.661 11.087 1.00 76.12 378 SER A C 1
ATOM 3068 O O . SER A 1 378 ? 10.515 1.728 10.006 1.00 76.12 378 SER A O 1
ATOM 3070 N N . SER A 1 379 ? 10.665 0.885 12.084 1.00 74.31 379 SER A N 1
ATOM 3071 C CA . SER A 1 379 ? 9.514 -0.016 11.950 1.00 74.31 379 SER A CA 1
ATOM 3072 C C . SER A 1 379 ? 8.655 -0.114 13.211 1.00 74.31 379 SER A C 1
ATOM 3074 O O . SER A 1 379 ? 9.148 -0.084 14.342 1.00 74.31 379 SER A O 1
ATOM 3076 N N . CYS A 1 380 ? 7.352 -0.275 12.995 1.00 85.62 380 CYS A N 1
ATOM 3077 C CA . CYS A 1 380 ? 6.344 -0.450 14.036 1.00 85.62 380 CYS A CA 1
ATOM 3078 C C . CYS A 1 380 ? 5.553 -1.725 13.800 1.00 85.62 380 CYS A C 1
ATOM 3080 O O . CYS A 1 380 ? 5.371 -2.155 12.660 1.00 85.62 380 CYS A O 1
ATOM 3082 N N . TRP A 1 381 ? 5.024 -2.286 14.877 1.00 97.19 381 TRP A N 1
ATOM 3083 C CA . TRP A 1 381 ? 4.099 -3.399 14.797 1.00 97.19 381 TRP A CA 1
ATOM 3084 C C . TRP A 1 381 ? 2.726 -2.951 14.290 1.00 97.19 381 TRP A C 1
ATOM 3086 O O . TRP A 1 381 ? 2.250 -1.845 14.566 1.00 97.19 381 TRP A O 1
ATOM 3096 N N . VAL A 1 382 ? 2.085 -3.839 13.538 1.00 96.06 382 VAL A N 1
ATOM 3097 C CA . VAL A 1 382 ? 0.771 -3.655 12.920 1.00 96.06 382 VAL A CA 1
ATOM 3098 C C . VAL A 1 382 ? -0.079 -4.885 13.207 1.00 96.06 382 VAL A C 1
ATOM 3100 O O . VAL A 1 382 ? 0.401 -6.010 13.049 1.00 96.06 382 VAL A O 1
ATOM 3103 N N . ALA A 1 383 ? -1.348 -4.676 13.555 1.00 97.88 383 ALA A N 1
ATOM 3104 C CA . ALA A 1 383 ? -2.349 -5.741 13.623 1.00 97.88 383 ALA A CA 1
ATOM 3105 C C . ALA A 1 383 ? -3.109 -5.840 12.288 1.00 97.88 383 ALA A C 1
ATOM 3107 O O . ALA A 1 383 ? -3.567 -4.828 11.759 1.00 97.88 383 ALA A O 1
ATOM 3108 N N . TYR A 1 384 ? -3.242 -7.050 11.742 1.00 95.62 384 TYR A N 1
ATOM 3109 C CA . TYR A 1 384 ? -3.893 -7.365 10.467 1.00 95.62 384 TYR A CA 1
ATOM 3110 C C . TYR A 1 384 ? -5.166 -8.175 10.700 1.00 95.62 384 TYR A C 1
ATOM 3112 O O . TYR A 1 384 ? -5.135 -9.406 10.701 1.00 95.62 384 TYR A O 1
ATOM 3120 N N . PHE A 1 385 ? -6.306 -7.501 10.812 1.00 96.56 385 PHE A N 1
ATOM 3121 C CA . PHE A 1 385 ? -7.601 -8.167 10.957 1.00 96.56 385 PHE A CA 1
ATOM 3122 C C . PHE A 1 385 ? -8.031 -8.906 9.687 1.00 96.56 385 PHE A C 1
ATOM 3124 O O . PHE A 1 385 ? -8.816 -9.836 9.770 1.00 96.56 385 PHE A O 1
ATOM 3131 N N . PHE A 1 386 ? -7.522 -8.550 8.504 1.00 89.06 386 PHE A N 1
ATOM 3132 C CA . PHE A 1 386 ? -7.810 -9.306 7.275 1.00 89.06 386 PHE A CA 1
ATOM 3133 C C . PHE A 1 386 ? -7.119 -10.680 7.231 1.00 89.06 386 PHE A C 1
ATOM 3135 O O . PHE A 1 386 ? -7.704 -11.658 6.761 1.00 89.06 386 PHE A O 1
ATOM 3142 N N . ASN A 1 387 ? -5.895 -10.760 7.764 1.00 86.88 387 ASN A N 1
ATOM 3143 C CA . ASN A 1 387 ? -5.075 -11.976 7.750 1.00 86.88 387 ASN A CA 1
ATOM 3144 C C . ASN A 1 387 ? -5.119 -12.759 9.068 1.00 86.88 387 ASN A C 1
ATOM 3146 O O . ASN A 1 387 ? -4.679 -13.901 9.084 1.00 86.88 387 ASN A O 1
ATOM 3150 N N . GLY A 1 388 ? -5.615 -12.161 10.153 1.00 92.06 388 GLY A N 1
ATOM 3151 C CA . GLY A 1 388 ? -5.690 -12.819 11.455 1.00 92.06 388 GLY A CA 1
ATOM 3152 C C . GLY A 1 388 ? -4.342 -12.883 12.173 1.00 92.06 388 GLY A C 1
ATOM 3153 O O . GLY A 1 388 ? -3.952 -13.949 12.628 1.00 92.06 388 GLY A O 1
ATOM 3154 N N . GLY A 1 389 ? -3.588 -11.783 12.245 1.00 94.50 389 GLY A N 1
ATOM 3155 C CA . GLY A 1 389 ? -2.295 -11.787 12.944 1.00 94.50 389 GLY A CA 1
ATOM 3156 C C . GLY A 1 389 ? -1.600 -10.430 13.012 1.00 94.50 389 GLY A C 1
ATOM 3157 O O . GLY A 1 389 ? -2.203 -9.411 12.680 1.00 94.50 389 GLY A O 1
ATOM 3158 N N . CYS A 1 390 ? -0.324 -10.394 13.400 1.00 95.81 390 CYS A N 1
ATOM 3159 C CA . CYS A 1 390 ? 0.480 -9.163 13.429 1.00 95.81 390 CYS A CA 1
ATOM 3160 C C . CYS A 1 390 ? 1.842 -9.277 12.741 1.00 95.81 390 CYS A C 1
ATOM 3162 O O . CYS A 1 390 ? 2.395 -10.362 12.591 1.00 95.81 390 CYS A O 1
ATOM 3164 N N . ASN A 1 391 ? 2.394 -8.146 12.290 1.00 89.44 391 ASN A N 1
ATOM 3165 C CA . ASN A 1 391 ? 3.755 -8.081 11.747 1.00 89.44 391 ASN A CA 1
ATOM 3166 C C . ASN A 1 391 ? 4.360 -6.681 11.900 1.00 89.44 391 ASN A C 1
ATOM 3168 O O . ASN A 1 391 ? 3.611 -5.704 11.980 1.00 89.44 391 ASN A O 1
ATOM 3172 N N . ASP A 1 392 ? 5.686 -6.565 11.883 1.00 88.25 392 ASP A N 1
ATOM 3173 C CA . ASP A 1 392 ? 6.350 -5.267 11.817 1.00 88.25 392 ASP A CA 1
ATOM 3174 C C . ASP A 1 392 ? 6.354 -4.717 10.385 1.00 88.25 392 ASP A C 1
ATOM 3176 O O . ASP A 1 392 ? 6.355 -5.453 9.391 1.00 88.25 392 ASP A O 1
ATOM 3180 N N . ARG A 1 393 ? 6.282 -3.390 10.272 1.00 87.75 393 ARG A N 1
ATOM 3181 C CA . ARG A 1 393 ? 6.296 -2.667 9.002 1.00 87.75 393 ARG A CA 1
ATOM 3182 C C . ARG A 1 393 ? 7.033 -1.356 9.127 1.00 87.75 393 ARG A C 1
ATOM 3184 O O . ARG A 1 393 ? 7.007 -0.704 10.168 1.00 87.75 393 ARG A O 1
ATOM 3191 N N . LEU A 1 394 ? 7.651 -0.953 8.024 1.00 65.56 394 LEU A N 1
ATOM 3192 C CA . LEU A 1 394 ? 8.385 0.299 7.944 1.00 65.56 394 LEU A CA 1
ATOM 3193 C C . LEU A 1 394 ? 7.442 1.485 8.165 1.00 65.56 394 LEU A C 1
ATOM 3195 O O . LEU A 1 394 ? 6.339 1.511 7.622 1.00 65.56 394 LEU A O 1
ATOM 3199 N N . VAL A 1 395 ? 7.883 2.478 8.939 1.00 66.62 395 VAL A N 1
ATOM 3200 C CA . VAL A 1 395 ? 7.068 3.632 9.383 1.00 66.62 395 VAL A CA 1
ATOM 3201 C C . VAL A 1 395 ? 6.475 4.475 8.244 1.00 66.62 395 VAL A C 1
ATOM 3203 O O . VAL A 1 395 ? 5.546 5.254 8.465 1.00 66.62 395 VAL A O 1
ATOM 3206 N N . PHE A 1 396 ? 6.997 4.329 7.025 1.00 64.31 396 PHE A N 1
ATOM 3207 C CA . PHE A 1 396 ? 6.524 5.016 5.822 1.00 64.31 396 PHE A CA 1
ATOM 3208 C C . PHE A 1 396 ? 5.452 4.244 5.035 1.00 64.31 396 PHE A C 1
ATOM 3210 O O . PHE A 1 396 ? 4.911 4.782 4.073 1.00 64.31 396 PHE A O 1
ATOM 3217 N N . ASN A 1 397 ? 5.125 3.010 5.425 1.00 65.81 397 ASN A N 1
ATOM 3218 C CA . ASN A 1 397 ? 4.002 2.270 4.850 1.00 65.81 397 ASN A CA 1
ATOM 3219 C C . ASN A 1 397 ? 2.659 2.882 5.290 1.00 65.81 397 ASN A C 1
ATOM 3221 O O . ASN A 1 397 ? 2.611 3.709 6.195 1.00 65.81 397 ASN A O 1
ATOM 3225 N N . TYR A 1 398 ? 1.555 2.460 4.673 1.00 83.94 398 TYR A N 1
ATOM 3226 C CA . TYR A 1 398 ? 0.230 3.029 4.924 1.00 83.94 398 TYR A CA 1
ATOM 3227 C C . TYR A 1 398 ? -0.667 2.030 5.654 1.00 83.94 398 TYR A C 1
ATOM 3229 O O . TYR A 1 398 ? -1.043 1.002 5.093 1.00 83.94 398 TYR A O 1
ATOM 3237 N N . PHE A 1 399 ? -1.056 2.363 6.884 1.00 85.38 399 PHE A N 1
ATOM 3238 C CA . PHE A 1 399 ? -2.008 1.585 7.680 1.00 85.38 399 PHE A CA 1
ATOM 3239 C C . 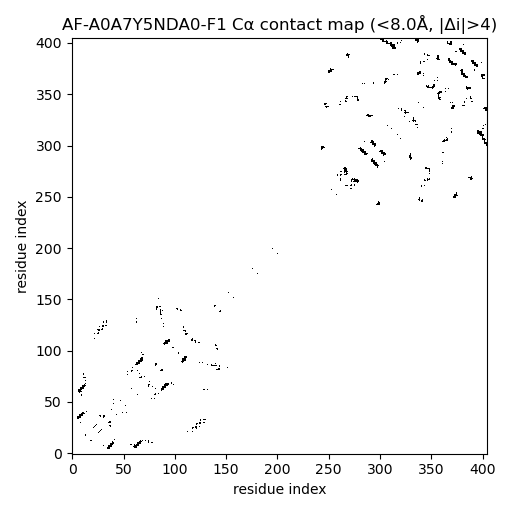PHE A 1 399 ? -3.061 2.502 8.286 1.00 85.38 399 PHE A C 1
ATOM 3241 O O . PHE A 1 399 ? -2.848 3.707 8.430 1.00 85.38 399 PHE A O 1
ATOM 3248 N N . TYR A 1 400 ? -4.229 1.952 8.604 1.00 97.75 400 TYR A N 1
ATOM 3249 C CA . TYR A 1 400 ? -5.264 2.735 9.256 1.00 97.75 400 TYR A CA 1
ATOM 3250 C C . TYR A 1 400 ? -4.922 2.997 10.722 1.00 97.75 400 TYR A C 1
ATOM 3252 O O . TYR A 1 400 ? -4.030 2.382 11.309 1.00 97.75 400 TYR A O 1
ATOM 3260 N N . VAL A 1 401 ? -5.663 3.918 11.322 1.00 97.69 401 VAL A N 1
ATOM 3261 C CA . VAL A 1 401 ? -5.570 4.238 12.741 1.00 97.69 401 VAL A CA 1
ATOM 3262 C C . VAL A 1 401 ? -6.893 3.912 13.403 1.00 97.69 401 VAL A C 1
ATOM 3264 O O . VAL A 1 401 ? -7.936 4.302 12.891 1.00 97.69 401 VAL A O 1
ATOM 3267 N N . ARG A 1 402 ? -6.854 3.244 14.551 1.00 98.00 402 ARG A N 1
ATOM 3268 C CA . ARG A 1 402 ? -7.993 3.100 15.458 1.00 98.00 402 ARG A CA 1
ATOM 3269 C C . ARG A 1 402 ? -7.505 3.474 16.842 1.00 98.00 402 ARG A C 1
ATOM 3271 O O . ARG A 1 402 ? -6.566 2.857 17.330 1.00 98.00 402 ARG A O 1
ATOM 3278 N N . LEU A 1 403 ? -8.083 4.519 17.419 1.00 98.31 403 LEU A N 1
ATOM 3279 C CA . LEU A 1 403 ? -7.618 5.038 18.699 1.00 98.31 403 LEU A CA 1
ATOM 3280 C C . LEU A 1 403 ? -8.210 4.250 19.862 1.00 98.31 403 LEU A C 1
ATOM 3282 O O . LEU A 1 403 ? -9.334 3.749 19.776 1.00 98.31 403 LEU A O 1
ATOM 3286 N N . VAL A 1 404 ? -7.448 4.196 20.947 1.00 98.44 404 VAL A N 1
ATOM 3287 C CA . VAL A 1 404 ? -7.848 3.622 22.231 1.00 98.44 404 VAL A CA 1
ATOM 3288 C C . VAL A 1 404 ? -7.541 4.609 23.355 1.00 98.44 404 VAL A C 1
ATOM 3290 O O . VAL A 1 404 ? -6.703 5.504 23.182 1.00 98.44 404 VAL A O 1
ATOM 3293 N N . ARG A 1 405 ? -8.220 4.445 24.487 1.00 95.00 405 ARG A N 1
ATOM 3294 C CA . ARG A 1 405 ? -7.965 5.149 25.744 1.00 95.00 405 ARG A CA 1
ATOM 3295 C C . ARG A 1 405 ? -8.287 4.275 26.952 1.00 95.00 405 ARG A C 1
ATOM 3297 O O . ARG A 1 405 ? -9.154 3.376 26.815 1.00 95.00 405 ARG A O 1
#

Sequence (405 aa):
MPSNNDKLCFVLMPFRNDLRTVYTEAIKTACDKAGFKAVRADELIGPFNIHRDIIEYIFSSDAIIADLTDWNPNVFYELGVAHAIANKTIMIVQKGQELPFDIHNYRCIAYDLSEPGLRALAYQVGEYLEHLEAWSKRPTNPVQEFKRDHVFIAPEEVKKLRRELQRKEAQLKASVPKAELEKVQRELRAHMKNSVAKTEWEALQKQLQTKIAENIGLEQENARLQSEVKPAPQTRAAKPDKAKRLRDQPKKLSLEEVKA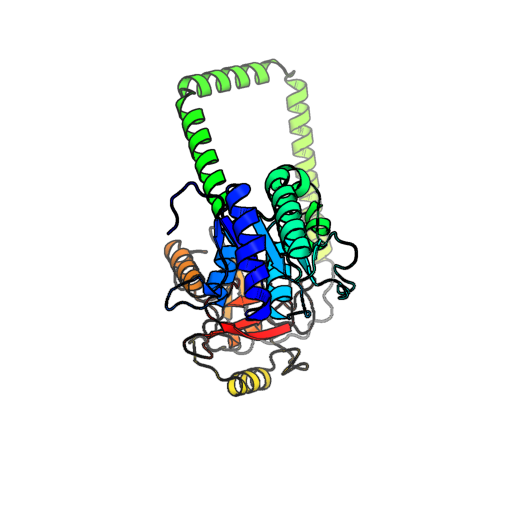MLAKEGFYDDRWNKDGKGIIHQYETKKLGDGAVVLDHATGLMWQQSGSPNAVTYAAAESYVREKNNERFAGFNDWRLPTLEEAMSLMEREKKNGALYIDPVFDRTQQWIWTADRYSESSCWVAYFFNGGCNDRLVFNYFYVRLVR

Radius of gyration: 30.35 Å; Cα contacts (8 Å, |Δi|>4): 598; chains: 1; bounding box: 83×61×79 Å

Solvent-accessible surface area (backbone atoms only — not comparable to full-atom values): 22357 Å² total; per-residue (Å²): 129,82,68,99,80,66,43,34,28,33,44,41,57,75,97,46,79,88,50,44,56,53,47,60,66,10,50,37,50,15,25,56,74,55,58,26,48,62,46,44,74,87,75,61,85,68,102,64,64,66,70,60,52,50,51,53,43,60,71,71,30,69,33,35,40,37,42,53,51,89,66,44,64,67,43,54,53,51,47,53,53,40,43,69,65,49,61,43,72,46,42,32,32,46,65,95,64,82,65,59,82,91,56,51,92,42,87,59,50,70,29,49,93,47,72,69,32,34,52,51,43,16,50,53,52,22,57,50,59,67,42,37,82,67,55,41,77,44,66,74,48,71,56,41,58,64,37,79,85,53,88,77,73,55,74,65,56,53,51,50,52,51,52,52,49,53,50,51,52,51,51,57,57,69,74,49,54,68,70,56,57,55,46,52,56,47,51,51,52,53,48,60,66,70,74,50,64,69,69,59,55,53,50,50,54,49,54,52,53,52,53,52,52,52,52,54,49,52,52,51,49,50,54,48,58,62,67,68,58,76,76,74,88,76,76,84,73,71,83,82,70,82,53,52,79,66,63,80,73,65,49,78,44,53,73,66,56,48,52,50,47,31,60,74,67,26,22,26,16,68,87,83,24,67,83,21,76,32,64,86,73,43,75,45,81,46,75,33,89,94,27,53,31,32,37,27,66,36,51,68,40,39,31,44,24,50,56,51,96,56,62,33,29,50,71,53,45,57,49,50,37,53,50,41,25,74,68,28,52,48,80,40,61,70,54,32,63,26,19,55,67,48,51,37,46,55,25,35,84,53,56,63,39,70,74,21,12,28,62,65,84,43,52,78,84,58,42,30,29,50,25,53,16,25,57,49,99,60,23,26,32,29,39,28,29,57,75,29,34,72,50,72,41,52,42,80,47,70,34,15,40,43,42,30,78

Mean predicted aligned error: 19.76 Å

Foldseek 3Di:
DDPPDAAEEEEADDPDPLCVCLVPVAVCLLQVVLRYHYDYLVNPDDPDDSVVVLLVSLQPHPAYEQECEPNPVVSVVSVVSSLLRFLHYAAEYEPPDQDDPQQRPADHHYFHSDPVRSVVNNVVSNVCSNCRVPPSVDRRHPNVVVCPPPDDDDPVNVVVVVVVVVVVVVVVVVVDPPVNVVVVVVVVVVCVVVPDPPVVVVVVVVVVVVVVVVVVVVVVVVVVVVVPPDDDDDPPDDDDDDADEDDADAEQDAPVNVLVLCVVQLFWAVPRRLRRQFFPWDWDWDDQPPFIWIQTPNHRKIKGLEFPLWWAFLVVLVVVLCVCLVVCHSVHNPKDFAAPSVLSSQAASDACCVLFRGHVSHDPSQQKEFHRYHNDPQWGKMAGRNNRHIDIDGRHDTGITMIMD

Secondary structure (DSSP, 8-state):
---TTPEEEEEE----STTHHIIIIIIHHHHHHTTEEEEEGGG--SSS-HHHHHHHHHHH-SEEEEE-GGG-HHHHHHHHHHHHH-S-EEEEEETTPPPPTTTTTS--EEE-SSHHHHHHHHHHHHHHHHTHHHHTTS--SHHHHHGGG-----HHHHHHHHHHHHHHHHHHHHHS-HHHHHHHHHHHHHHHHHSS-HHHHHHHHHHHHHHHHHHHHHHHHHHHHHHHSPPP------S--S------S--B--HHHHHHHHHHHT--BTTTBTT-------EEEEEETTEEEEEETTTTEEEESS--SS-B-HHHHHHHHHHHHHTTGGG-S--BPPPHHHHHHT--SS--BTTBSS-TTS-TT-SEEEEEEEEETTEEEEEETTTTEEEEEETTS-BB---B-

pLDDT: mean 81.38, std 19.21, range [26.36, 98.69]

Nearest PDB structures (foldseek):
  4kxm-assembly1_A  TM=7.499E-01  e=3.772E-03  Rattus norvegicus
  4kxm-assembly2_C  TM=7.114E-01  e=1.948E-03  Rattus norvegicus
  8rps-assembly1_C-2  TM=6.866E-01  e=1.727E-03  Homo sapiens
  7xoz-assembly1_A  TM=5.761E-01  e=6.878E-03  Arabidopsis thaliana
  4rkq-assembly1_B  TM=5.080E-01  e=2.243E-01  Arthrobacter sp. FB24